Protein AF-A0A812RYF1-F1 (afdb_monomer)

Organism: Symbiodinium pilosum (NCBI:txid2952)

Foldseek 3Di:
DDDDPDPPLQPLFALLPDDFLDWFFDKDQAKDWPFQSDWADPPQSWKKKKWKKFAALPDFDPVAFFAKWFADPLQTKTWGATQWTKIFYRDDPPPPPPPPDDDDDDDDDDPDPDPDDLGMDTFDDGRHHLDIKMWMWTQGSQQWIWIDILLHTGDDTHRHDHDIRNVGTIIGTGHRVDRDPSIIMRGIGMHNHGHDSSSSNCSSVVFQDRLQPFRFLDRLVLLVVLVVLVVVCVVPPPDCVSVVVSLVSCVVSVQCVVFPDPVLSVVSSVLLVLLSVLCVVVVHRSVLSRLLSRLVSVLLVQQQPADPPDPDPPHGHDLVNSLVSSLVSLQLQAVVVVVVVVVCVVVVNDPPSPRSSNHRDYPVRSVSSSVVCCVSDSVCVVVSSCSGNNPPPPPPPPPVPPPDDPPDPPDPVPDDPPPPDDPDDDDDPDDDDDDDDDDDDDDDDDDDDDDDDDDDDDDDDDDDPPPPDDDDPVVVVVPPDPVDDVVVVVVVVVVVVVVVVVVVVVVVVVVVDDD

InterPro domains:
  IPR013320 Concanavalin A-like lectin/glucanase domain superfamily [SSF49899] (29-205)
  IPR032727 Flagellar C1a complex subunit C1a-32 [PF14769] (279-394)
  IPR032727 Flagellar C1a complex subunit C1a-32 [PTHR28457] (218-479)

Solvent-accessible surface area (backbone atoms only — not comparable to full-atom values): 30917 Å² total; per-residue (Å²): 133,85,81,76,74,86,71,88,63,55,87,73,50,39,35,76,70,60,79,57,70,41,75,44,66,63,76,45,78,54,64,42,82,60,39,76,69,66,69,53,49,89,86,54,57,21,24,22,40,38,32,35,38,22,28,42,66,70,82,75,55,98,83,36,39,39,51,38,23,36,33,55,84,70,57,20,36,39,38,30,45,34,63,28,45,35,40,40,40,34,56,75,80,72,81,80,71,78,75,77,83,76,93,78,90,82,92,75,94,72,89,68,81,74,78,73,69,90,32,59,47,67,38,72,55,77,45,41,78,56,53,80,44,26,39,36,42,34,27,37,66,88,25,37,35,36,36,30,47,62,34,39,79,45,37,79,69,39,79,40,84,77,66,61,39,82,95,31,50,26,36,32,30,37,60,84,92,61,79,50,94,69,56,43,36,26,50,32,35,35,30,84,41,63,70,47,64,68,29,44,28,20,57,44,71,64,39,48,53,55,66,71,86,49,57,48,57,50,51,39,65,55,47,47,49,39,51,51,35,50,51,51,36,74,72,40,81,96,50,77,61,30,56,52,52,33,53,49,52,47,47,76,42,51,60,45,72,90,44,98,39,72,72,46,27,49,59,50,47,51,56,49,52,52,49,51,52,50,34,51,78,69,69,48,49,38,60,52,42,24,53,49,50,36,53,52,49,54,42,60,56,41,45,67,34,66,34,89,84,57,92,56,95,79,43,46,36,44,72,65,57,43,50,52,50,50,52,50,54,57,43,42,33,11,42,68,34,25,58,51,48,50,63,32,44,81,65,70,74,45,65,90,92,63,68,51,37,63,41,69,36,51,78,67,54,54,49,52,55,49,54,49,44,41,63,74,42,58,75,40,39,70,58,52,44,56,58,66,57,42,84,75,74,83,78,76,73,81,71,81,77,78,73,73,78,81,74,78,76,78,62,66,93,73,57,76,77,78,73,81,73,75,86,77,76,86,82,82,87,76,87,74,82,95,74,83,93,75,89,79,83,84,84,86,87,79,88,85,87,91,75,89,88,90,84,88,88,86,94,81,93,81,85,86,79,80,76,77,77,72,80,50,72,67,58,54,61,71,66,55,73,83,88,68,47,66,64,58,56,49,52,51,53,46,51,54,50,48,56,50,50,56,49,52,49,57,49,52,55,59,71,68,53,83,132

Structure (mmCIF, N/CA/C/O backbone):
data_AF-A0A812RYF1-F1
#
_entry.id   AF-A0A812RYF1-F1
#
loop_
_atom_site.group_PDB
_atom_site.id
_atom_site.type_symbol
_atom_site.label_atom_id
_atom_site.label_alt_id
_atom_site.label_comp_id
_atom_site.label_asym_id
_atom_site.label_entity_id
_atom_site.label_seq_id
_atom_site.pdbx_PDB_ins_code
_atom_site.Cartn_x
_atom_site.Cartn_y
_atom_site.Cartn_z
_atom_site.occupancy
_atom_site.B_iso_or_equiv
_atom_site.auth_seq_id
_atom_site.auth_comp_id
_atom_site.auth_asym_id
_atom_site.auth_atom_id
_atom_site.pdbx_PDB_model_num
ATOM 1 N N . MET A 1 1 ? 7.066 21.214 18.859 1.00 35.03 1 MET A N 1
ATOM 2 C CA . MET A 1 1 ? 6.679 20.219 17.836 1.00 35.03 1 MET A CA 1
ATOM 3 C C . MET A 1 1 ? 5.380 20.701 17.222 1.00 35.03 1 MET A C 1
ATOM 5 O O . MET A 1 1 ? 4.464 20.982 17.984 1.00 35.03 1 MET A O 1
ATOM 9 N N . ASN A 1 2 ? 5.306 20.869 15.901 1.00 26.41 2 ASN A N 1
ATOM 10 C CA . ASN A 1 2 ? 4.059 21.281 15.255 1.00 26.41 2 ASN A CA 1
ATOM 11 C C . ASN A 1 2 ? 3.216 20.032 14.996 1.00 26.41 2 ASN A C 1
ATOM 13 O O . ASN A 1 2 ? 3.554 19.241 14.117 1.00 26.41 2 ASN A O 1
ATOM 17 N N . VAL A 1 3 ? 2.137 19.858 15.759 1.00 31.73 3 VAL A N 1
ATOM 18 C CA . VAL A 1 3 ? 1.108 18.866 15.433 1.00 31.73 3 VAL A CA 1
ATOM 19 C C . VAL A 1 3 ? 0.470 19.305 14.116 1.00 31.73 3 VAL A C 1
ATOM 21 O O . VAL A 1 3 ? -0.010 20.434 14.006 1.00 31.73 3 VAL A O 1
ATOM 24 N N . THR A 1 4 ? 0.536 18.453 13.093 1.00 35.50 4 THR A N 1
ATOM 25 C CA . THR A 1 4 ? -0.103 18.746 11.805 1.00 35.50 4 THR A CA 1
ATOM 26 C C . THR A 1 4 ? -1.621 18.699 11.964 1.00 35.50 4 THR A C 1
ATOM 28 O O . THR A 1 4 ? -2.142 17.902 12.742 1.00 35.50 4 THR A O 1
ATOM 31 N N . GLY A 1 5 ? -2.331 19.598 11.273 1.00 32.91 5 GLY A N 1
ATOM 32 C CA . GLY A 1 5 ? -3.795 19.646 11.319 1.00 32.91 5 GLY A CA 1
ATOM 33 C C . GLY A 1 5 ? -4.438 18.352 10.796 1.00 32.91 5 GLY A C 1
ATOM 34 O O . GLY A 1 5 ? -3.761 17.576 10.118 1.00 32.91 5 GLY A O 1
ATOM 35 N N . PRO A 1 6 ? -5.730 18.114 11.093 1.00 38.16 6 PRO A N 1
ATOM 36 C CA . PRO A 1 6 ? -6.417 16.876 10.731 1.00 38.16 6 PRO A CA 1
ATOM 37 C C . PRO A 1 6 ? -6.304 16.597 9.228 1.00 38.16 6 PRO A C 1
ATOM 39 O O . PRO A 1 6 ? -6.686 17.417 8.391 1.00 38.16 6 PRO A O 1
ATOM 42 N N . HIS A 1 7 ? -5.748 15.432 8.890 1.00 40.34 7 HIS A N 1
ATOM 43 C CA . HIS A 1 7 ? -5.446 15.047 7.513 1.00 40.34 7 HIS A CA 1
ATOM 44 C C . HIS A 1 7 ? -6.713 14.593 6.778 1.00 40.34 7 HIS A C 1
ATOM 46 O O . HIS A 1 7 ? -6.969 13.400 6.634 1.00 40.34 7 HIS A O 1
ATOM 52 N N . THR A 1 8 ? -7.454 15.538 6.197 1.00 40.97 8 THR A N 1
ATOM 53 C CA . THR A 1 8 ? -8.568 15.305 5.244 1.00 40.97 8 THR A CA 1
ATOM 54 C C . THR A 1 8 ? -8.129 14.682 3.900 1.00 40.97 8 THR A C 1
ATOM 56 O O . THR A 1 8 ? -8.814 14.782 2.885 1.00 40.97 8 THR A O 1
ATOM 59 N N . TYR A 1 9 ? -6.982 14.001 3.883 1.00 43.41 9 TYR A N 1
ATOM 60 C CA . TYR A 1 9 ? -6.447 13.230 2.760 1.00 43.41 9 TYR A CA 1
ATOM 61 C C . TYR A 1 9 ? -6.915 11.765 2.769 1.00 43.41 9 TYR A C 1
ATOM 63 O O . TYR A 1 9 ? -6.693 11.057 1.792 1.00 43.41 9 TYR A O 1
ATOM 71 N N . ALA A 1 10 ? -7.556 11.308 3.851 1.00 47.88 10 ALA A N 1
ATOM 72 C CA . ALA A 1 10 ? -7.857 9.896 4.076 1.00 47.88 10 ALA A CA 1
ATOM 73 C C . ALA A 1 10 ? -8.890 9.278 3.114 1.00 47.88 10 ALA A C 1
ATOM 75 O O . ALA A 1 10 ? -8.877 8.067 2.964 1.00 47.88 10 ALA A O 1
ATOM 76 N N . VAL A 1 11 ? -9.757 10.052 2.450 1.00 55.88 11 VAL A N 1
ATOM 77 C CA . VAL A 1 11 ? -10.883 9.491 1.664 1.00 55.88 11 VAL A CA 1
ATOM 78 C C . VAL A 1 11 ? -10.420 8.665 0.451 1.00 55.88 11 VAL A C 1
ATOM 80 O O . VAL A 1 11 ? -10.998 7.619 0.170 1.00 55.88 11 VAL A O 1
ATOM 83 N N . ASP A 1 12 ? -9.341 9.094 -0.214 1.00 69.31 12 ASP A N 1
ATOM 84 C CA . ASP A 1 12 ? -8.932 8.597 -1.542 1.00 69.31 12 ASP A CA 1
ATOM 85 C C . ASP A 1 12 ? -7.680 7.688 -1.508 1.00 69.31 12 ASP A C 1
ATOM 87 O O . ASP A 1 12 ? -7.126 7.339 -2.550 1.00 69.31 12 ASP A O 1
ATOM 91 N N . CYS A 1 13 ? -7.158 7.366 -0.319 1.00 83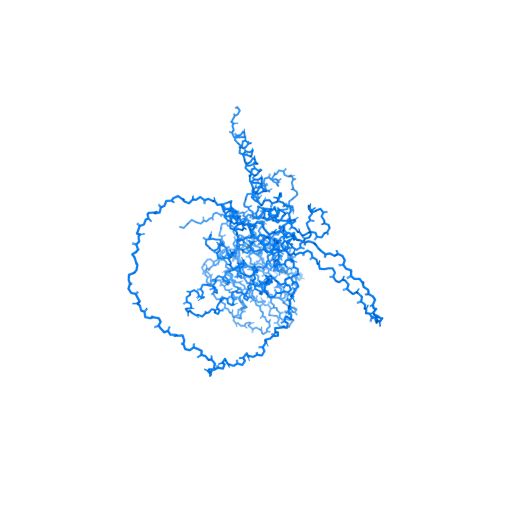.81 13 CYS A N 1
ATOM 92 C CA . CYS A 1 13 ? -5.856 6.707 -0.162 1.00 83.81 13 CYS A CA 1
ATOM 93 C C . CYS A 1 13 ? -5.991 5.166 -0.175 1.00 83.81 13 CYS A C 1
ATOM 95 O O . CYS A 1 13 ? -6.714 4.638 0.670 1.00 83.81 13 CYS A O 1
ATOM 97 N N . PRO A 1 14 ? -5.296 4.413 -1.051 1.00 89.94 14 PRO A N 1
ATOM 98 C CA . PRO A 1 14 ? -5.287 2.952 -1.036 1.00 89.94 14 PRO A CA 1
ATOM 99 C C . PRO A 1 14 ? -4.838 2.369 0.307 1.00 89.94 14 PRO A C 1
ATOM 101 O O . PRO A 1 14 ? -3.999 2.950 0.999 1.00 89.94 14 PRO A O 1
ATOM 104 N N . ALA A 1 15 ? -5.355 1.184 0.640 1.00 89.88 15 ALA A N 1
ATOM 105 C CA . ALA A 1 15 ? -5.101 0.486 1.902 1.00 89.88 15 ALA A CA 1
ATOM 106 C C . ALA A 1 15 ? -3.604 0.307 2.217 1.00 89.88 15 ALA A C 1
ATOM 108 O O . ALA A 1 15 ? -3.160 0.615 3.319 1.00 89.88 15 ALA A O 1
ATOM 109 N N . VAL A 1 16 ? -2.812 -0.093 1.216 1.00 88.94 16 VAL A N 1
ATOM 110 C CA . VAL A 1 16 ? -1.345 -0.234 1.299 1.00 88.94 16 VAL A CA 1
ATOM 111 C C . VAL A 1 16 ? -0.610 1.071 1.654 1.00 88.94 16 VAL A C 1
ATOM 113 O O . VAL A 1 16 ? 0.545 1.052 2.069 1.00 88.94 16 VAL A O 1
ATOM 116 N N . PHE A 1 17 ? -1.269 2.224 1.516 1.00 90.56 17 PHE A N 1
ATOM 117 C CA . PHE A 1 17 ? -0.737 3.553 1.831 1.00 90.56 17 PHE A CA 1
ATOM 118 C C . PHE A 1 17 ? -1.407 4.201 3.045 1.00 90.56 17 PHE A C 1
ATOM 120 O O . PHE A 1 17 ? -1.272 5.407 3.287 1.00 90.56 17 PHE A O 1
ATOM 127 N N . LEU A 1 18 ? -2.071 3.402 3.865 1.00 91.38 18 LEU A N 1
ATOM 128 C CA . LEU A 1 18 ? -2.342 3.762 5.243 1.00 91.38 18 LEU A CA 1
ATOM 129 C C . LEU A 1 18 ? -1.040 3.627 6.040 1.00 91.38 18 LEU A C 1
ATOM 131 O O . LEU A 1 18 ? -0.280 2.681 5.870 1.00 91.38 18 LEU A O 1
ATOM 135 N N . THR A 1 19 ? -0.755 4.604 6.894 1.00 90.69 19 THR A N 1
ATOM 136 C CA . THR A 1 19 ? 0.266 4.453 7.935 1.00 90.69 19 THR A CA 1
ATOM 137 C C . THR A 1 19 ? -0.489 4.545 9.253 1.00 90.69 19 THR A C 1
ATOM 139 O O . THR A 1 19 ? -0.936 5.644 9.590 1.00 90.69 19 THR A O 1
ATOM 142 N N . PRO A 1 20 ? -0.727 3.414 9.940 1.00 93.81 20 PRO A N 1
ATOM 143 C CA . PRO A 1 20 ? -1.450 3.418 11.200 1.00 93.81 20 PRO A CA 1
ATOM 144 C C . PRO A 1 20 ? -0.651 4.174 12.267 1.00 93.81 20 PRO A C 1
ATOM 146 O O . PRO A 1 20 ? 0.573 4.294 12.193 1.00 93.81 20 PRO A O 1
ATOM 149 N N . ASN A 1 21 ? -1.351 4.693 13.271 1.00 94.25 21 ASN A N 1
ATOM 150 C CA . ASN A 1 21 ? -0.735 5.386 14.402 1.00 94.25 21 ASN A CA 1
ATOM 151 C C . ASN A 1 21 ? 0.004 4.409 15.328 1.00 94.25 21 ASN A C 1
ATOM 153 O O . ASN A 1 21 ? 0.982 4.792 15.963 1.00 94.25 21 ASN A O 1
ATOM 157 N N . TRP A 1 22 ? -0.457 3.159 15.373 1.00 95.31 22 TRP A N 1
ATOM 158 C CA . TRP A 1 22 ? 0.188 2.038 16.047 1.00 95.31 22 TRP A CA 1
ATOM 159 C C . TRP A 1 22 ? -0.166 0.729 15.322 1.00 95.31 22 TRP A C 1
ATOM 161 O O . TRP A 1 22 ? -1.283 0.596 14.816 1.00 95.31 22 TRP A O 1
ATOM 171 N N . ALA A 1 23 ? 0.763 -0.229 15.265 1.00 95.12 23 ALA A N 1
ATOM 172 C CA . ALA A 1 23 ? 0.530 -1.546 14.671 1.00 95.12 23 ALA A CA 1
ATOM 173 C C . ALA A 1 23 ? 1.418 -2.648 15.272 1.00 95.12 23 ALA A C 1
ATOM 175 O O . ALA A 1 23 ? 2.523 -2.381 15.748 1.00 95.12 23 ALA A O 1
ATOM 176 N N . ALA A 1 24 ? 0.946 -3.892 15.177 1.00 95.25 24 ALA A N 1
ATOM 177 C CA . ALA A 1 24 ? 1.656 -5.119 15.521 1.00 95.25 24 ALA A CA 1
ATOM 178 C C . ALA A 1 24 ? 1.390 -6.194 14.448 1.00 95.25 24 ALA A C 1
ATOM 180 O O . ALA A 1 24 ? 0.284 -6.722 14.339 1.00 95.25 24 ALA A O 1
ATOM 181 N N . HIS A 1 25 ? 2.408 -6.505 13.638 1.00 93.12 25 HIS A N 1
ATOM 182 C CA . HIS A 1 25 ? 2.283 -7.425 12.497 1.00 93.12 25 HIS A CA 1
ATOM 183 C C . HIS A 1 25 ? 2.414 -8.907 12.879 1.00 93.12 25 HIS A C 1
ATOM 185 O O . HIS A 1 25 ? 1.733 -9.753 12.304 1.00 93.12 25 HIS A O 1
ATOM 191 N N . SER A 1 26 ? 3.267 -9.223 13.857 1.00 93.62 26 SER A N 1
ATOM 192 C CA . SER A 1 26 ? 3.512 -10.591 14.333 1.00 93.62 26 SER A CA 1
ATOM 193 C C . SER A 1 26 ? 2.257 -11.257 14.910 1.00 93.62 26 SER A C 1
ATOM 195 O O . SER A 1 26 ? 1.371 -10.582 15.432 1.00 93.62 26 SER A O 1
ATOM 197 N N . GLU A 1 27 ? 2.208 -12.593 14.872 1.00 93.81 27 GLU A N 1
ATOM 198 C CA . GLU A 1 27 ? 1.175 -13.364 15.576 1.00 93.81 27 GLU A CA 1
ATOM 199 C C . GLU A 1 27 ? 1.382 -13.265 17.099 1.00 93.81 27 GLU A C 1
ATOM 201 O O . GLU A 1 27 ? 2.487 -13.453 17.610 1.00 93.81 27 GLU A O 1
ATOM 206 N N . VAL A 1 28 ? 0.313 -12.915 17.812 1.00 93.00 28 VAL A N 1
ATOM 207 C CA . VAL A 1 28 ? 0.292 -12.613 19.246 1.00 93.00 28 VAL A CA 1
ATOM 208 C C . VAL A 1 28 ? -0.171 -13.846 20.015 1.00 93.00 28 VAL A C 1
ATOM 210 O O . VAL A 1 28 ? -1.340 -14.225 19.934 1.00 93.00 28 VAL A O 1
ATOM 213 N N . ALA A 1 29 ? 0.742 -14.459 20.771 1.00 88.81 29 ALA A N 1
ATOM 214 C CA . ALA A 1 29 ? 0.441 -15.606 21.631 1.00 88.81 29 ALA A CA 1
ATOM 215 C C . ALA A 1 29 ? -0.083 -15.193 23.021 1.00 88.81 29 ALA A C 1
ATOM 217 O O . ALA A 1 29 ? -1.048 -15.776 23.513 1.00 88.81 29 ALA A O 1
ATOM 218 N N . ASP A 1 30 ? 0.533 -14.172 23.623 1.00 91.25 30 ASP A N 1
ATOM 219 C CA . ASP A 1 30 ? 0.341 -13.767 25.021 1.00 91.25 30 ASP A CA 1
ATOM 220 C C . ASP A 1 30 ? -0.239 -12.344 25.149 1.00 91.25 30 ASP A C 1
ATOM 222 O O . ASP A 1 30 ? -0.385 -11.618 24.163 1.00 91.25 30 ASP A O 1
ATOM 226 N N . VAL A 1 31 ? -0.543 -11.913 26.381 1.00 93.62 31 VAL A N 1
ATOM 227 C CA . VAL A 1 31 ? -0.872 -10.506 26.673 1.00 93.62 31 VAL A CA 1
ATOM 228 C C . VAL A 1 31 ? 0.356 -9.632 26.409 1.00 93.62 31 VAL A C 1
ATOM 230 O O . VAL A 1 31 ? 1.396 -9.826 27.038 1.00 93.62 31 VAL A O 1
ATOM 233 N N . ILE A 1 32 ? 0.221 -8.616 25.558 1.00 95.12 32 ILE A N 1
ATOM 234 C CA . ILE A 1 32 ? 1.254 -7.592 25.363 1.00 95.12 32 ILE A CA 1
ATOM 235 C C . ILE A 1 32 ? 0.713 -6.248 25.853 1.00 95.12 32 ILE A C 1
ATOM 237 O O . ILE A 1 32 ? -0.242 -5.709 25.291 1.00 95.12 32 ILE A O 1
ATOM 241 N N . ASP A 1 33 ? 1.340 -5.689 26.888 1.00 95.50 33 ASP A N 1
ATOM 242 C CA . ASP A 1 33 ? 1.128 -4.293 27.272 1.00 95.50 33 ASP A CA 1
ATOM 243 C C . ASP A 1 33 ? 1.887 -3.379 26.298 1.00 95.50 33 ASP A C 1
ATOM 245 O O . ASP A 1 33 ? 3.112 -3.437 26.177 1.00 95.50 33 ASP A O 1
ATOM 249 N N . CYS A 1 34 ? 1.137 -2.567 25.559 1.00 94.94 34 CYS A N 1
ATOM 250 C CA . CYS A 1 34 ? 1.632 -1.584 24.599 1.00 94.94 34 CYS A CA 1
ATOM 251 C C . CYS A 1 34 ? 1.613 -0.150 25.162 1.00 94.94 34 CYS A C 1
ATOM 253 O O . CYS A 1 34 ? 1.905 0.795 24.425 1.00 94.94 34 CYS A O 1
ATOM 255 N N . GLY A 1 35 ? 1.273 0.033 26.443 1.00 94.00 35 GLY A N 1
ATOM 256 C CA . GLY A 1 35 ? 1.278 1.318 27.141 1.00 94.00 35 GLY A CA 1
ATOM 257 C C . GLY A 1 35 ? 0.381 2.375 26.491 1.00 94.00 35 GLY A C 1
ATOM 258 O O . GLY A 1 35 ? -0.746 2.104 26.069 1.00 94.00 35 GLY A O 1
ATOM 259 N N . ASP A 1 36 ? 0.888 3.604 26.397 1.00 91.06 36 ASP A N 1
ATOM 260 C CA . ASP A 1 36 ? 0.115 4.779 25.966 1.00 91.06 36 ASP A CA 1
ATOM 261 C C . ASP A 1 36 ? 0.385 5.221 24.523 1.00 91.06 36 ASP A C 1
ATOM 263 O O . ASP A 1 36 ? 0.216 6.386 24.168 1.00 91.06 36 ASP A O 1
ATOM 267 N N . VAL A 1 37 ? 0.781 4.281 23.660 1.00 91.25 37 VAL A N 1
ATOM 268 C CA . VAL A 1 37 ? 1.107 4.569 22.250 1.00 91.25 37 VAL A CA 1
ATOM 269 C C . VAL A 1 37 ? -0.142 4.887 21.402 1.00 91.25 37 VAL A C 1
ATOM 271 O O . VAL A 1 37 ? -0.025 5.509 20.347 1.00 91.25 37 VAL A O 1
ATOM 274 N N . PHE A 1 38 ? -1.348 4.534 21.868 1.00 92.88 38 PHE A N 1
ATOM 275 C CA . PHE A 1 38 ? -2.617 4.902 21.227 1.00 92.88 38 PHE A CA 1
ATOM 276 C C . PHE A 1 38 ? -3.737 5.165 22.250 1.00 92.88 38 PHE A C 1
ATOM 278 O O . PHE A 1 38 ? -3.892 4.414 23.213 1.00 92.88 38 PHE A O 1
ATOM 285 N N . ASP A 1 39 ? -4.548 6.198 22.000 1.00 88.94 39 ASP A N 1
ATOM 286 C CA . ASP A 1 39 ? -5.837 6.478 22.651 1.00 88.94 39 ASP A CA 1
ATOM 287 C C . ASP A 1 39 ? -6.747 7.276 21.690 1.00 88.94 39 ASP A C 1
ATOM 289 O O . ASP A 1 39 ? -6.295 7.808 20.670 1.00 88.94 39 ASP A O 1
ATOM 293 N N . VAL A 1 40 ? -8.037 7.373 22.012 1.00 87.75 40 VAL A N 1
ATOM 294 C CA . VAL A 1 40 ? -9.041 8.113 21.240 1.00 87.75 40 VAL A CA 1
ATOM 295 C C . VAL A 1 40 ? -8.770 9.616 21.322 1.00 87.75 40 VAL A C 1
ATOM 297 O O . VAL A 1 40 ? -8.917 10.235 22.375 1.00 87.75 40 VAL A O 1
ATOM 300 N N . ALA A 1 41 ? -8.427 10.239 20.192 1.00 85.81 41 ALA A N 1
ATOM 301 C CA . ALA A 1 41 ? -8.164 11.674 20.145 1.00 85.81 41 ALA A CA 1
ATOM 302 C C . ALA A 1 41 ? -9.411 12.480 20.588 1.00 85.81 41 ALA A C 1
ATOM 304 O O . ALA A 1 41 ? -10.454 12.399 19.931 1.00 85.81 41 ALA A O 1
ATOM 305 N N . PRO A 1 42 ? -9.333 13.313 21.648 1.00 79.19 42 PRO A N 1
ATOM 306 C CA . PRO A 1 42 ? -10.513 13.949 22.246 1.00 79.19 42 PRO A CA 1
ATOM 307 C C . PRO A 1 42 ? -11.193 14.989 21.340 1.00 79.19 42 PRO A C 1
ATOM 309 O O . PRO A 1 42 ? -12.315 15.403 21.627 1.00 79.19 42 PRO A O 1
ATOM 312 N N . ALA A 1 43 ? -10.521 15.409 20.261 1.00 75.75 43 ALA A N 1
ATOM 313 C CA . ALA A 1 43 ? -11.025 16.371 19.286 1.00 75.75 43 ALA A CA 1
ATOM 314 C C . ALA A 1 43 ? -11.865 15.733 18.163 1.00 75.75 43 ALA A C 1
ATOM 316 O O . ALA A 1 43 ? -12.900 16.292 17.819 1.00 75.75 43 ALA A O 1
ATOM 317 N N . SER A 1 44 ? -11.445 14.591 17.602 1.00 74.19 44 SER A N 1
ATOM 318 C CA . SER A 1 44 ? -12.187 13.903 16.531 1.00 74.19 44 SER A CA 1
ATOM 319 C C . SER A 1 44 ? -13.147 12.841 17.063 1.00 74.19 44 SER A C 1
ATOM 321 O O . SER A 1 44 ? -14.179 12.600 16.449 1.00 74.19 44 SER A O 1
ATOM 323 N N . ARG A 1 45 ? -12.793 12.156 18.164 1.00 85.75 45 ARG A N 1
ATOM 324 C CA . ARG A 1 45 ? -13.420 10.909 18.664 1.00 85.75 45 ARG A CA 1
ATOM 325 C C . ARG A 1 45 ? -13.430 9.730 17.682 1.00 85.75 45 ARG A C 1
ATOM 327 O O . ARG A 1 45 ? -13.759 8.619 18.083 1.00 85.75 45 ARG A O 1
ATOM 334 N N . ALA A 1 46 ? -13.043 9.964 16.433 1.00 93.12 46 ALA A N 1
ATOM 335 C CA . ALA A 1 46 ? -13.069 9.007 15.351 1.00 93.12 46 ALA A CA 1
ATOM 336 C C . ALA A 1 46 ? -11.726 8.305 15.167 1.00 93.12 46 ALA A C 1
ATOM 338 O O . ALA A 1 46 ? -10.664 8.933 15.194 1.00 93.12 46 ALA A O 1
ATOM 339 N N . PHE A 1 47 ? -11.800 6.998 14.959 1.00 96.06 47 PHE A N 1
ATOM 340 C CA . PHE A 1 47 ? -10.663 6.111 14.771 1.00 96.06 47 PHE A CA 1
ATOM 341 C C . PHE A 1 47 ? -11.128 4.797 14.143 1.00 96.06 47 PHE A C 1
ATOM 343 O O . PHE A 1 47 ? -12.322 4.494 14.116 1.00 96.06 47 PHE A O 1
ATOM 350 N N . SER A 1 48 ? -10.181 4.001 13.662 1.00 97.00 48 SER A N 1
ATOM 351 C CA . SER A 1 48 ? -10.445 2.662 13.144 1.00 97.00 48 SER A CA 1
ATOM 352 C C . SER A 1 48 ? -9.448 1.666 13.724 1.00 97.00 48 SER A C 1
ATOM 354 O O . SER A 1 48 ? -8.260 1.972 13.843 1.00 97.00 48 SER A O 1
ATOM 356 N N . LEU A 1 49 ? -9.930 0.475 14.063 1.00 97.62 49 LEU A N 1
ATOM 357 C CA . LEU A 1 49 ? -9.130 -0.667 14.501 1.00 97.62 49 LEU A CA 1
ATOM 358 C C . LEU A 1 49 ? -9.268 -1.778 13.461 1.00 97.62 49 LEU A C 1
ATOM 360 O O . LEU A 1 49 ? -10.375 -2.036 12.996 1.00 97.62 49 LEU A O 1
ATOM 364 N N . CYS A 1 50 ? -8.172 -2.440 13.108 1.00 97.94 50 CYS A N 1
ATOM 365 C CA . CYS A 1 50 ? -8.159 -3.602 12.213 1.00 97.94 50 CYS A CA 1
ATOM 366 C C . CYS A 1 50 ? -7.313 -4.718 12.835 1.00 97.94 50 CYS A C 1
ATOM 368 O O . CYS A 1 50 ? -6.389 -4.432 13.596 1.00 97.94 50 CYS A O 1
ATOM 370 N N . ALA A 1 51 ? -7.623 -5.973 12.524 1.00 97.88 51 ALA A N 1
ATOM 371 C CA . ALA A 1 51 ? -6.813 -7.137 12.877 1.00 97.88 51 ALA A CA 1
ATOM 372 C C . ALA A 1 51 ? -7.128 -8.315 11.951 1.00 97.88 51 ALA A C 1
ATOM 374 O O . ALA A 1 51 ? -8.222 -8.397 11.389 1.00 97.88 51 ALA A O 1
ATOM 375 N N . ARG A 1 52 ? -6.214 -9.283 11.863 1.00 97.69 52 ARG A N 1
ATOM 376 C CA . ARG A 1 52 ? -6.546 -10.642 11.423 1.00 97.69 52 ARG A CA 1
ATOM 377 C C . ARG A 1 52 ? -6.703 -11.552 12.634 1.00 97.69 52 ARG A C 1
ATOM 379 O O . ARG A 1 52 ? -5.870 -11.526 13.540 1.00 97.69 52 ARG A O 1
ATOM 386 N N . VAL A 1 53 ? -7.752 -12.366 12.629 1.00 96.56 53 VAL A N 1
ATOM 387 C CA . VAL A 1 53 ? -8.071 -13.336 13.683 1.00 96.56 53 VAL A CA 1
ATOM 388 C C . VAL A 1 53 ? -8.339 -14.711 13.081 1.00 96.56 53 VAL A C 1
ATOM 390 O O . VAL A 1 53 ? -8.889 -14.813 11.988 1.00 96.56 53 VAL A O 1
ATOM 393 N N . ARG A 1 54 ? -7.964 -15.761 13.808 1.00 96.06 54 ARG A N 1
ATOM 394 C CA . ARG A 1 54 ? -8.333 -17.154 13.537 1.00 96.06 54 ARG A CA 1
ATOM 395 C C . ARG A 1 54 ? -8.852 -17.767 14.825 1.00 96.06 54 ARG A C 1
ATOM 397 O O . ARG A 1 54 ? -8.155 -17.700 15.840 1.00 96.06 54 ARG A O 1
ATOM 404 N N . LEU A 1 55 ? -10.036 -18.373 14.787 1.00 94.75 55 LEU A N 1
ATOM 405 C CA . LEU A 1 55 ? -10.663 -19.018 15.943 1.00 94.75 55 LEU A CA 1
ATOM 406 C C . LEU A 1 55 ? -11.003 -20.482 15.623 1.00 94.75 55 LEU A C 1
ATOM 408 O O . LEU A 1 55 ? -11.473 -20.764 14.522 1.00 94.75 55 LEU A O 1
ATOM 412 N N . PRO A 1 56 ? -10.784 -21.426 16.557 1.00 94.00 56 PRO A N 1
ATOM 413 C CA . PRO A 1 56 ? -11.136 -22.824 16.345 1.00 94.00 56 PRO A CA 1
ATOM 414 C C . PRO A 1 56 ? -12.667 -23.022 16.338 1.00 94.00 56 PRO A C 1
ATOM 416 O O . PRO A 1 56 ? -13.372 -22.331 17.079 1.00 94.00 56 PRO A O 1
ATOM 419 N N . PRO A 1 57 ? -13.188 -23.999 15.569 1.00 91.88 57 PRO A N 1
ATOM 420 C CA . PRO A 1 57 ? -14.624 -24.283 15.498 1.00 91.88 57 PRO A CA 1
ATOM 421 C C . PRO A 1 57 ? -15.197 -24.934 16.767 1.00 91.88 57 PRO A C 1
ATOM 423 O O . PRO A 1 57 ? -16.407 -24.923 16.978 1.00 91.88 57 PRO A O 1
ATOM 426 N N . GLU A 1 58 ? -14.342 -25.482 17.634 1.00 86.62 58 GLU A N 1
ATOM 427 C CA . GLU A 1 58 ? -14.722 -26.038 18.933 1.00 86.62 58 GLU A CA 1
ATOM 428 C C . GLU A 1 58 ? -13.995 -25.280 20.056 1.00 86.62 58 GLU A C 1
ATOM 430 O O . GLU A 1 58 ? -12.778 -25.107 20.007 1.00 86.62 58 GLU A O 1
ATOM 435 N N . GLY A 1 59 ? -14.733 -24.854 21.091 1.00 70.75 59 GLY A N 1
ATOM 436 C CA . GLY A 1 59 ? -14.151 -24.313 22.329 1.00 70.75 59 GLY A CA 1
ATOM 437 C C . GLY A 1 59 ? -14.085 -22.786 22.473 1.00 70.75 59 GLY A C 1
ATOM 438 O O . GLY A 1 59 ? -13.326 -22.308 23.313 1.00 70.75 59 GLY A O 1
ATOM 439 N N . THR A 1 60 ? -14.865 -22.006 21.715 1.00 66.94 60 THR A N 1
ATOM 440 C CA . THR A 1 60 ? -14.966 -20.548 21.929 1.00 66.94 60 THR A CA 1
ATOM 441 C C . THR A 1 60 ? -15.487 -20.236 23.338 1.00 66.94 60 THR A C 1
ATOM 443 O O . THR A 1 60 ? -16.543 -20.721 23.743 1.00 66.94 60 THR A O 1
ATOM 446 N N . THR A 1 61 ? -14.758 -19.416 24.096 1.00 72.12 61 THR A N 1
ATOM 447 C CA . THR A 1 61 ? -15.156 -18.998 25.450 1.00 72.12 61 THR A CA 1
ATOM 448 C C . THR A 1 61 ? -16.290 -17.967 25.408 1.00 72.12 61 THR A C 1
ATOM 450 O O . THR A 1 61 ? -16.333 -17.116 24.520 1.00 72.12 61 THR A O 1
ATOM 453 N N . GLU A 1 62 ? -17.195 -17.992 26.395 1.00 74.75 62 GLU A N 1
ATOM 454 C CA . GLU A 1 62 ? -18.414 -17.152 26.415 1.00 74.75 62 GLU A CA 1
ATOM 455 C C . GLU A 1 62 ? -18.153 -15.630 26.464 1.00 74.75 62 GLU A C 1
ATOM 457 O O . GLU A 1 62 ? -19.060 -14.842 26.214 1.00 74.75 62 GLU A O 1
ATOM 462 N N . GLY A 1 63 ? -16.919 -15.196 26.752 1.00 73.75 63 GLY A N 1
ATOM 463 C CA . GLY A 1 63 ? -16.504 -13.787 26.696 1.00 73.75 63 GLY A CA 1
ATOM 464 C C . GLY A 1 63 ? -15.843 -13.346 25.381 1.00 73.75 63 GLY A C 1
ATOM 465 O O . GLY A 1 63 ? -15.582 -12.154 25.211 1.00 73.75 63 GLY A O 1
ATOM 466 N N . GLY A 1 64 ? -15.545 -14.282 24.471 1.00 85.69 64 GLY A N 1
ATOM 467 C CA . GLY A 1 64 ? -14.721 -14.044 23.284 1.00 85.69 64 GLY A CA 1
ATOM 468 C C . GLY A 1 64 ? -13.251 -13.720 23.594 1.00 85.69 64 GLY A C 1
ATOM 469 O O . GLY A 1 64 ? -12.841 -13.526 24.741 1.00 85.69 64 GLY A O 1
ATOM 470 N N . TYR A 1 65 ? -12.430 -13.644 22.547 1.00 91.00 65 TYR A N 1
ATOM 471 C CA . TYR A 1 65 ? -11.009 -13.318 22.652 1.00 91.00 65 TYR A CA 1
ATOM 472 C C . TYR A 1 65 ? -10.791 -11.815 22.474 1.00 91.00 65 TYR A C 1
ATOM 474 O O . TYR A 1 65 ? -11.236 -11.218 21.492 1.00 91.00 65 TYR A O 1
ATOM 482 N N . ARG A 1 66 ? -10.080 -11.183 23.417 1.00 94.94 66 ARG A N 1
ATOM 483 C CA . ARG A 1 66 ? -9.615 -9.798 23.259 1.00 94.94 66 ARG A CA 1
ATOM 484 C C . ARG A 1 66 ? -8.605 -9.734 22.112 1.00 94.94 66 ARG A C 1
ATOM 486 O O . ARG A 1 66 ? -7.612 -10.452 22.123 1.00 94.94 66 ARG A O 1
ATOM 493 N N . ILE A 1 67 ? -8.848 -8.820 21.180 1.00 96.12 67 ILE A N 1
ATOM 494 C CA . ILE A 1 67 ? -7.873 -8.397 20.172 1.00 96.12 67 ILE A CA 1
ATOM 495 C C . ILE A 1 67 ? -7.064 -7.239 20.761 1.00 96.12 67 ILE A C 1
ATOM 497 O O . ILE A 1 67 ? -5.842 -7.311 20.849 1.00 96.12 67 ILE A O 1
ATOM 501 N N . LEU A 1 68 ? -7.767 -6.192 21.208 1.00 96.81 68 LEU A N 1
ATOM 502 C CA . LEU A 1 68 ? -7.182 -4.950 21.709 1.00 96.81 68 LEU A CA 1
ATOM 503 C C . LEU A 1 68 ? -8.127 -4.301 22.736 1.00 96.81 68 LEU A C 1
ATOM 505 O O . LEU A 1 68 ? -9.339 -4.272 22.523 1.00 96.81 68 LEU A O 1
ATOM 509 N N . SER A 1 69 ? -7.615 -3.749 23.834 1.00 96.25 69 SER A N 1
ATOM 510 C CA . SER A 1 69 ? -8.404 -2.901 24.744 1.00 96.25 69 SER A CA 1
ATOM 511 C C . SER A 1 69 ? -7.574 -1.770 25.331 1.00 96.25 69 SER A C 1
ATOM 513 O O . SER A 1 69 ? -6.437 -2.001 25.730 1.00 96.25 69 SER A O 1
ATOM 515 N N . LYS A 1 70 ? -8.151 -0.575 25.461 1.00 95.69 70 LYS A N 1
ATOM 516 C CA . LYS A 1 70 ? -7.578 0.513 26.267 1.00 95.69 70 LYS A CA 1
ATOM 517 C C . LYS A 1 70 ? -8.286 0.489 27.621 1.00 95.69 70 LYS A C 1
ATOM 519 O O . LYS A 1 70 ? -9.467 0.828 27.687 1.00 95.69 70 LYS A O 1
ATOM 524 N N . GLY A 1 71 ? -7.592 0.011 28.654 1.00 91.69 71 GLY A N 1
ATOM 525 C CA . GLY A 1 71 ? -8.167 -0.262 29.979 1.00 91.69 71 GLY A CA 1
ATOM 526 C C . GLY A 1 71 ? -9.097 -1.480 30.053 1.00 91.69 71 GLY A C 1
ATOM 527 O O . GLY A 1 71 ? -9.314 -2.204 29.076 1.00 91.69 71 GLY A O 1
ATOM 528 N N . GLU A 1 72 ? -9.658 -1.707 31.241 1.00 89.25 72 GLU A N 1
ATOM 529 C CA . GLU A 1 72 ? -10.681 -2.729 31.493 1.00 89.25 72 GLU A CA 1
ATOM 530 C C . GLU A 1 72 ? -12.070 -2.100 31.641 1.00 89.25 72 GLU A C 1
ATOM 532 O O . GLU A 1 72 ? -12.208 -0.975 32.113 1.00 89.25 72 GLU A O 1
ATOM 537 N N . LEU A 1 73 ? -13.132 -2.820 31.268 1.00 88.06 73 LEU A N 1
ATOM 538 C CA . LEU A 1 73 ? -14.505 -2.371 31.522 1.00 88.06 73 LEU A CA 1
ATOM 539 C C . LEU A 1 73 ? -14.767 -2.392 33.045 1.00 88.06 73 LEU A C 1
ATOM 541 O O . LEU A 1 73 ? -14.455 -3.406 33.669 1.00 88.06 73 LEU A O 1
ATOM 545 N N . PRO A 1 74 ? -15.338 -1.332 33.658 1.00 87.88 74 PRO A N 1
ATOM 546 C CA . PRO A 1 74 ? -16.091 -0.230 33.047 1.00 87.88 74 PRO A CA 1
ATOM 547 C C . PRO A 1 74 ? -15.301 1.093 32.886 1.00 87.88 74 PRO A C 1
ATOM 549 O O . PRO A 1 74 ? -15.882 2.170 32.986 1.00 87.88 74 PRO A O 1
ATOM 552 N N . GLN A 1 75 ? -13.988 1.054 32.652 1.00 85.25 75 GLN A N 1
ATOM 553 C CA . GLN A 1 75 ? -13.123 2.232 32.463 1.00 85.25 75 GLN A CA 1
ATOM 554 C C . GLN A 1 75 ? -12.262 2.110 31.192 1.00 85.25 75 GLN A C 1
ATOM 556 O O . GLN A 1 75 ? -11.035 2.140 31.243 1.00 85.25 75 GLN A O 1
ATOM 561 N N . GLY A 1 76 ? -12.909 1.962 30.033 1.00 93.12 76 GLY A N 1
ATOM 562 C CA . GLY A 1 76 ? -12.200 1.779 28.770 1.00 93.12 76 GLY A CA 1
ATOM 563 C C . GLY A 1 76 ? -13.079 1.363 27.594 1.00 93.12 76 GLY A C 1
ATOM 564 O O . GLY A 1 76 ? -14.306 1.505 27.622 1.00 93.12 76 GLY A O 1
ATOM 565 N N . TRP A 1 77 ? -12.435 0.805 26.571 1.00 95.50 77 TRP A N 1
ATOM 566 C CA . TRP A 1 77 ? -13.074 0.134 25.435 1.00 95.50 77 TRP A CA 1
ATOM 567 C C . TRP A 1 77 ? -12.335 -1.163 25.082 1.00 95.50 77 TRP A C 1
ATOM 569 O O . TRP A 1 77 ? -11.139 -1.307 25.347 1.00 95.50 77 TRP A O 1
ATOM 579 N N . ARG A 1 78 ? -13.045 -2.119 24.477 1.00 96.19 78 ARG A N 1
ATOM 580 C CA . ARG A 1 78 ? -12.541 -3.453 24.119 1.00 96.19 78 ARG A CA 1
ATOM 581 C C . ARG A 1 78 ? -13.013 -3.858 22.724 1.00 96.19 78 ARG A C 1
ATOM 583 O O . ARG A 1 78 ? -14.209 -3.885 22.455 1.00 96.19 78 ARG A O 1
ATOM 590 N N . PHE A 1 79 ? -12.061 -4.228 21.875 1.00 97.00 79 PHE A N 1
ATOM 591 C CA . PHE A 1 79 ? -12.258 -4.894 20.592 1.00 97.00 79 PHE A CA 1
ATOM 592 C C . PHE A 1 79 ? -11.969 -6.392 20.765 1.00 97.00 79 PHE A C 1
ATOM 594 O O . PHE A 1 79 ? -10.905 -6.777 21.267 1.00 97.00 79 PHE A O 1
ATOM 601 N N . SER A 1 80 ? -12.925 -7.241 20.393 1.00 96.38 80 SER A N 1
ATOM 602 C CA . SER A 1 80 ? -12.877 -8.683 20.655 1.00 96.38 80 SER A CA 1
ATOM 603 C C . SER A 1 80 ? -13.567 -9.504 19.565 1.00 96.38 80 SER A C 1
ATOM 605 O O . SER A 1 80 ? -14.586 -9.087 19.018 1.00 96.38 80 SER A O 1
ATOM 607 N N . ALA A 1 81 ? -13.048 -10.699 19.293 1.00 95.62 81 ALA A N 1
ATOM 608 C CA . ALA A 1 81 ? -13.673 -11.693 18.425 1.00 95.62 81 ALA A CA 1
ATOM 609 C C . ALA A 1 81 ? -14.022 -12.941 19.247 1.00 95.62 81 ALA A C 1
ATOM 611 O O . ALA A 1 81 ? -13.143 -13.607 19.796 1.00 95.62 81 ALA A O 1
ATOM 612 N N . GLY A 1 82 ? -15.315 -13.227 19.369 1.00 93.88 82 GLY A N 1
ATOM 613 C CA . GLY A 1 82 ? -15.831 -14.517 19.824 1.00 93.88 82 GLY A CA 1
ATOM 614 C C . GLY A 1 82 ? -16.382 -15.281 18.618 1.00 93.88 82 GLY A C 1
ATOM 615 O O . GLY A 1 82 ? -15.824 -15.158 17.529 1.00 93.88 82 GLY A O 1
ATOM 616 N N . PRO A 1 83 ? -17.512 -15.995 18.754 1.00 94.50 83 PRO A N 1
ATOM 617 C CA . PRO A 1 83 ? -18.228 -16.547 17.604 1.00 94.50 83 PRO A CA 1
ATOM 618 C C . PRO A 1 83 ? -18.511 -15.511 16.502 1.00 94.50 83 PRO A C 1
ATOM 620 O O . PRO A 1 83 ? -18.505 -15.879 15.333 1.00 94.50 83 PRO A O 1
ATOM 623 N N . THR A 1 84 ? -18.691 -14.231 16.858 1.00 96.12 84 THR A N 1
ATOM 624 C CA . THR A 1 84 ? -18.721 -13.079 15.937 1.00 96.12 84 THR A CA 1
ATOM 625 C C . THR A 1 84 ? -17.800 -11.945 16.427 1.00 96.12 84 THR A C 1
ATOM 627 O O . THR A 1 84 ? -17.262 -11.992 17.543 1.00 96.12 84 THR A O 1
ATOM 630 N N . VAL A 1 85 ? -17.585 -10.918 15.595 1.00 96.88 85 VAL A N 1
ATOM 631 C CA . VAL A 1 85 ? -16.827 -9.705 15.966 1.00 96.88 85 VAL A CA 1
ATOM 632 C C . VAL A 1 85 ? -17.619 -8.830 16.949 1.00 96.88 85 VAL A C 1
ATOM 634 O O . VAL A 1 85 ? -18.845 -8.773 16.905 1.00 96.88 85 VAL A O 1
ATOM 637 N N . SER A 1 86 ? -16.939 -8.126 17.855 1.00 96.56 86 SER A N 1
ATOM 638 C CA . SER A 1 86 ? -17.582 -7.281 18.867 1.00 96.56 86 SER A CA 1
ATOM 639 C C . SER A 1 86 ? -16.729 -6.078 19.276 1.00 96.56 86 SER A C 1
ATOM 641 O O . SER A 1 86 ? -15.497 -6.146 19.322 1.00 96.56 86 SER A O 1
ATOM 643 N N . PHE A 1 87 ? -17.398 -4.981 19.628 1.00 96.50 87 PHE A N 1
ATOM 644 C CA . PHE A 1 87 ? -16.778 -3.801 20.224 1.00 96.50 87 PHE A CA 1
ATOM 645 C C . PHE A 1 87 ? -17.610 -3.314 21.412 1.00 96.50 87 PHE A C 1
ATOM 647 O O . PHE A 1 87 ? -18.794 -3.013 21.264 1.00 96.50 87 PHE A O 1
ATOM 654 N N . ALA A 1 88 ? -16.999 -3.249 22.592 1.00 95.38 88 ALA A N 1
ATOM 655 C CA . ALA A 1 88 ? -17.645 -2.874 23.846 1.00 95.38 88 ALA A CA 1
ATOM 656 C C . ALA A 1 88 ? -17.003 -1.620 24.451 1.00 95.38 88 ALA A C 1
ATOM 658 O O . ALA A 1 88 ? -15.784 -1.441 24.409 1.00 95.38 88 ALA A O 1
ATOM 659 N N . VAL A 1 89 ? -17.826 -0.771 25.057 1.00 94.69 89 VAL A N 1
ATOM 660 C CA . VAL A 1 89 ? -17.442 0.502 25.673 1.00 94.69 89 VAL A CA 1
ATOM 661 C C . VAL A 1 89 ? -17.924 0.524 27.120 1.00 94.69 89 VAL A C 1
ATOM 663 O O . VAL A 1 89 ? -18.975 -0.024 27.450 1.00 94.69 89 VAL A O 1
ATOM 666 N N . ALA A 1 90 ? -17.171 1.196 27.988 1.00 89.12 90 ALA A N 1
ATOM 667 C CA . ALA A 1 90 ? -17.632 1.583 29.311 1.00 89.12 90 ALA A CA 1
ATOM 668 C C . ALA A 1 90 ? -18.985 2.315 29.253 1.00 89.12 90 ALA A C 1
ATOM 670 O O . ALA A 1 90 ? -19.059 3.482 28.847 1.00 89.12 90 ALA A O 1
ATOM 671 N N . LEU A 1 91 ? -20.042 1.652 29.729 1.00 84.00 91 LEU A N 1
ATOM 672 C CA . LEU A 1 91 ? -21.272 2.338 30.109 1.00 84.00 91 LEU A CA 1
ATOM 673 C C . LEU A 1 91 ? -20.927 3.450 31.116 1.00 84.00 91 LEU A C 1
ATOM 675 O O . LEU A 1 91 ? -20.063 3.249 31.978 1.00 84.00 91 LEU A O 1
ATOM 679 N N . PRO A 1 92 ? -21.563 4.635 31.040 1.00 77.00 92 PRO A N 1
ATOM 680 C CA . PRO A 1 92 ? -21.536 5.538 32.182 1.00 77.00 92 PRO A CA 1
ATOM 681 C C . PRO A 1 92 ? -22.089 4.780 33.402 1.00 77.00 92 PRO A C 1
ATOM 683 O O . PRO A 1 92 ? -23.017 3.989 33.228 1.00 77.00 92 PRO A O 1
ATOM 686 N N . PRO A 1 93 ? -21.564 5.001 34.622 1.00 75.69 93 PRO A N 1
ATOM 687 C CA . PRO A 1 93 ? -22.263 4.526 35.806 1.00 75.69 93 PRO A CA 1
ATOM 688 C C . PRO A 1 93 ? -23.661 5.140 35.763 1.00 75.69 93 PRO A C 1
ATOM 690 O O . PRO A 1 93 ? -23.783 6.366 35.661 1.00 75.69 93 PRO A O 1
ATOM 693 N N . GLU A 1 94 ? -24.697 4.301 35.764 1.00 77.50 94 GLU A N 1
ATOM 694 C CA . GLU A 1 94 ? -26.060 4.814 35.812 1.00 77.50 94 GLU A CA 1
ATOM 695 C C . GLU A 1 94 ? -26.192 5.692 37.061 1.00 77.50 94 GLU A C 1
ATOM 697 O O . GLU A 1 94 ? -25.601 5.369 38.103 1.00 77.50 94 GLU A O 1
ATOM 702 N N . PRO A 1 95 ? -26.886 6.842 36.971 1.00 75.69 95 PRO A N 1
ATOM 703 C CA . PRO A 1 95 ? -27.166 7.619 38.160 1.00 75.69 95 PRO A CA 1
ATOM 704 C C . PRO A 1 95 ? -27.926 6.694 39.103 1.00 75.69 95 PRO A C 1
ATOM 706 O O . PRO A 1 95 ? -29.010 6.227 38.767 1.00 75.69 95 PRO A O 1
ATOM 709 N N . VAL A 1 96 ? -27.332 6.399 40.261 1.00 77.25 96 VAL A N 1
ATOM 710 C CA . VAL A 1 96 ? -27.998 5.621 41.305 1.00 77.25 96 VAL A CA 1
ATOM 711 C C . VAL A 1 96 ? -29.084 6.521 41.881 1.00 77.25 96 VAL A C 1
ATOM 713 O O . VAL A 1 96 ? -28.875 7.216 42.878 1.00 77.25 96 VAL A O 1
ATOM 716 N N . GLU A 1 97 ? -30.220 6.572 41.185 1.00 71.19 97 GLU A N 1
ATOM 717 C CA . GLU A 1 97 ? -31.446 7.145 41.707 1.00 71.19 97 GLU A CA 1
ATOM 718 C C . GLU A 1 97 ? -31.741 6.385 42.994 1.00 71.19 97 GLU A C 1
ATOM 720 O O . GLU A 1 97 ? -31.865 5.160 43.009 1.00 71.19 97 GLU A O 1
ATOM 725 N N . ALA A 1 98 ? -31.706 7.109 44.111 1.00 68.12 98 ALA A N 1
ATOM 726 C CA . ALA A 1 98 ? -31.858 6.507 45.418 1.00 68.12 98 ALA A CA 1
ATOM 727 C C . ALA A 1 98 ? -33.314 6.062 45.562 1.00 68.12 98 ALA A C 1
ATOM 729 O O . ALA A 1 98 ? -34.169 6.878 45.905 1.00 68.12 98 ALA A O 1
ATOM 730 N N . GLU A 1 99 ? -33.589 4.790 45.260 1.00 62.91 99 GLU A N 1
ATOM 731 C CA . GLU A 1 99 ? -34.919 4.203 45.392 1.00 62.91 99 GLU A CA 1
ATOM 732 C C . GLU A 1 99 ? -35.402 4.330 46.843 1.00 62.91 99 GLU A C 1
ATOM 734 O O . GLU A 1 99 ? -35.041 3.548 47.728 1.00 62.91 99 GLU A O 1
ATOM 739 N N . GLU A 1 100 ? -36.241 5.336 47.097 1.00 60.84 100 GLU A N 1
ATOM 740 C CA . GLU A 1 100 ? -37.042 5.408 48.312 1.00 60.84 100 GLU A CA 1
ATOM 741 C C . GLU A 1 100 ? -38.028 4.237 48.282 1.00 60.84 100 GLU A C 1
ATOM 743 O O . GLU A 1 100 ? -39.056 4.280 47.603 1.00 60.84 100 GLU A O 1
ATOM 748 N N . ALA A 1 101 ? -37.651 3.164 48.983 1.00 60.97 101 ALA A N 1
ATOM 749 C CA . ALA A 1 101 ? -38.296 1.860 48.926 1.00 60.97 101 ALA A CA 1
ATOM 750 C C . ALA A 1 101 ? -39.823 1.953 49.033 1.00 60.97 101 ALA A C 1
ATOM 752 O O . ALA A 1 101 ? -40.372 2.433 50.031 1.00 60.97 101 ALA A O 1
ATOM 753 N N . LYS A 1 102 ? -40.507 1.443 48.006 1.00 63.72 102 LYS A N 1
ATOM 754 C CA . LYS A 1 102 ? -41.964 1.431 47.933 1.00 63.72 102 LYS A CA 1
ATOM 755 C C . LYS A 1 102 ? -42.473 0.036 47.599 1.00 63.72 102 LYS A C 1
ATOM 757 O O . LYS A 1 102 ? -42.671 -0.314 46.442 1.00 63.72 102 LYS A O 1
ATOM 762 N N . GLU A 1 103 ? -42.673 -0.746 48.653 1.00 67.00 103 GLU A N 1
ATOM 763 C CA . GLU A 1 103 ? -43.318 -2.055 48.591 1.00 67.00 103 GLU A CA 1
ATOM 764 C C . GLU A 1 103 ? -44.763 -1.910 48.079 1.00 67.00 103 GLU A C 1
ATOM 766 O O . GLU A 1 103 ? -45.596 -1.292 48.742 1.00 67.00 103 GLU A O 1
ATOM 771 N N . ASP A 1 104 ? -45.074 -2.506 46.928 1.00 58.75 104 ASP A N 1
ATOM 772 C CA . ASP A 1 104 ? -46.424 -2.979 46.603 1.00 58.75 104 ASP A CA 1
ATOM 773 C C . ASP A 1 104 ? -46.332 -4.173 45.634 1.00 58.75 104 ASP A C 1
ATOM 775 O O . ASP A 1 104 ? -45.330 -4.333 44.933 1.00 58.75 104 ASP A O 1
ATOM 779 N N . ALA A 1 105 ? -47.336 -5.049 45.633 1.00 64.88 105 ALA A N 1
ATOM 780 C CA . ALA A 1 105 ? -47.253 -6.373 45.014 1.00 64.88 105 ALA A CA 1
ATOM 781 C C . ALA A 1 105 ? -48.118 -6.511 43.750 1.00 64.88 105 ALA A C 1
ATOM 783 O O . ALA A 1 105 ? -49.307 -6.192 43.754 1.00 64.88 105 ALA A O 1
ATOM 784 N N . GLY A 1 106 ? -47.541 -7.079 42.686 1.00 57.72 106 GLY A N 1
ATOM 785 C CA . GLY A 1 106 ? -48.256 -7.413 41.452 1.00 57.72 106 GLY A CA 1
ATOM 786 C C . GLY A 1 106 ? -47.409 -8.267 40.510 1.00 57.72 106 GLY A C 1
ATOM 787 O O . GLY A 1 106 ? -46.480 -7.766 39.886 1.00 57.72 106 GLY A O 1
ATOM 788 N N . GLU A 1 107 ? -47.727 -9.558 40.414 1.00 66.94 107 GLU A N 1
ATOM 789 C CA . GLU A 1 107 ? -47.055 -10.511 39.524 1.00 66.94 107 GLU A CA 1
ATOM 790 C C . GLU A 1 107 ? -47.717 -10.513 38.132 1.00 66.94 107 GLU A C 1
ATOM 792 O O . GLU A 1 107 ? -48.861 -10.942 38.002 1.00 66.94 107 GLU A O 1
ATOM 797 N N . GLU A 1 108 ? -46.992 -10.119 37.078 1.00 52.47 108 GLU A N 1
ATOM 798 C CA . GLU A 1 108 ? -47.282 -10.554 35.701 1.00 52.47 108 GLU A CA 1
ATOM 799 C C . GLU A 1 108 ? -45.979 -10.937 34.977 1.00 52.47 108 GLU A C 1
ATOM 801 O O . GLU A 1 108 ? -45.093 -10.109 34.761 1.00 52.47 108 GLU A O 1
ATOM 806 N N . GLU A 1 109 ? -45.859 -12.209 34.580 1.00 55.88 109 GLU A N 1
ATOM 807 C CA . GLU A 1 109 ? -44.717 -12.731 33.818 1.00 55.88 109 GLU A CA 1
ATOM 808 C C . GLU A 1 109 ? -44.784 -12.305 32.341 1.00 55.88 109 GLU A C 1
ATOM 810 O O . GLU A 1 109 ? -45.172 -13.081 31.462 1.00 55.88 109 GLU A O 1
ATOM 815 N N . PHE A 1 110 ? -44.372 -11.074 32.029 1.00 46.91 110 PHE A N 1
ATOM 816 C CA . PHE A 1 110 ? -44.125 -10.691 30.639 1.00 46.91 110 PHE A CA 1
ATOM 817 C C . PHE A 1 110 ? -42.677 -11.005 30.249 1.00 46.91 110 PHE A C 1
ATOM 819 O O . PHE A 1 110 ? -41.744 -10.337 30.689 1.00 46.91 110 PHE A O 1
ATOM 826 N N . SER A 1 111 ? -42.481 -12.016 29.397 1.00 52.31 111 SER A N 1
ATOM 827 C CA . SER A 1 111 ? -41.153 -12.406 28.900 1.00 52.31 111 SER A CA 1
ATOM 828 C C . SER A 1 111 ? -40.642 -11.416 27.843 1.00 52.31 111 SER A C 1
ATOM 830 O O . SER A 1 111 ? -40.664 -11.675 26.637 1.00 52.31 111 SER A O 1
ATOM 832 N N . THR A 1 112 ? -40.206 -10.240 28.293 1.00 42.94 112 THR A N 1
ATOM 833 C CA . THR A 1 112 ? -39.393 -9.326 27.490 1.00 42.94 112 THR A CA 1
ATOM 834 C C . THR A 1 112 ? -38.025 -9.952 27.250 1.00 42.94 112 THR A C 1
ATOM 836 O O . THR A 1 112 ? -37.226 -10.132 28.167 1.00 42.94 112 THR A O 1
ATOM 839 N N . GLN A 1 113 ? -37.726 -10.227 25.982 1.00 47.53 113 GLN A N 1
ATOM 840 C CA . GLN A 1 113 ? -36.360 -10.456 25.526 1.00 47.53 113 GLN A CA 1
ATOM 841 C C . GLN A 1 113 ? -35.515 -9.247 25.956 1.00 47.53 113 GLN A C 1
ATOM 843 O O . GLN A 1 113 ? -35.804 -8.122 25.542 1.00 47.53 113 GLN A O 1
ATOM 848 N N . ALA A 1 114 ? -34.548 -9.467 26.853 1.00 48.94 114 ALA A N 1
ATOM 849 C CA . ALA A 1 114 ? -33.866 -8.379 27.549 1.00 48.94 114 ALA A CA 1
ATOM 850 C C . ALA A 1 114 ? -33.226 -7.396 26.548 1.00 48.94 114 ALA A C 1
ATOM 852 O O . ALA A 1 114 ? -32.581 -7.847 25.593 1.00 48.94 114 ALA A O 1
ATOM 853 N N . PRO A 1 115 ? -33.393 -6.070 26.731 1.00 56.03 115 PRO A N 1
ATOM 854 C CA . PRO A 1 115 ? -32.759 -5.094 25.856 1.00 56.03 115 PRO A CA 1
ATOM 855 C C . PRO A 1 115 ? -31.240 -5.279 25.907 1.00 56.03 115 PRO A C 1
ATOM 857 O O . PRO A 1 115 ? -30.663 -5.440 26.984 1.00 56.03 115 PRO A O 1
ATOM 860 N N . LEU A 1 116 ? -30.601 -5.275 24.734 1.00 56.31 116 LEU A N 1
ATOM 861 C CA . LEU A 1 116 ? -29.150 -5.420 24.621 1.00 56.31 116 LEU A CA 1
ATOM 862 C C . LEU A 1 116 ? -28.442 -4.373 25.500 1.00 56.31 116 LEU A C 1
ATOM 864 O O . LEU A 1 116 ? -28.862 -3.210 25.493 1.00 56.31 116 LEU A O 1
ATOM 868 N N . PRO A 1 117 ? -27.372 -4.745 26.231 1.00 59.09 117 PRO A N 1
ATOM 869 C CA . PRO A 1 117 ? -26.640 -3.802 27.067 1.00 59.09 117 PRO A CA 1
ATOM 870 C C . PRO A 1 117 ? -26.125 -2.648 26.201 1.00 59.09 117 PRO A C 1
ATOM 872 O O . PRO A 1 117 ? -25.401 -2.853 25.226 1.00 59.09 117 PRO A O 1
ATOM 875 N N . SER A 1 118 ? -26.504 -1.423 26.564 1.00 70.50 118 SER A N 1
ATOM 876 C CA . SER A 1 118 ? -26.449 -0.205 25.735 1.00 70.50 118 SER A CA 1
ATOM 877 C C . SER A 1 118 ? -25.037 0.361 25.475 1.00 70.50 118 SER A C 1
ATOM 879 O O . SER A 1 118 ? -24.873 1.538 25.158 1.00 70.50 118 SER A O 1
ATOM 881 N N . GLY A 1 119 ? -24.008 -0.480 25.609 1.00 88.12 119 GLY A N 1
ATOM 882 C CA . GLY A 1 119 ? -22.589 -0.154 25.465 1.00 88.12 119 GLY A CA 1
ATOM 883 C C . GLY A 1 119 ? -21.819 -1.076 24.512 1.00 88.12 119 GLY A C 1
ATOM 884 O O . GLY A 1 119 ? -20.591 -1.016 24.502 1.00 88.12 119 GLY A O 1
ATOM 885 N N . GLN A 1 120 ? -22.489 -1.938 23.737 1.00 93.88 120 GLN A N 1
ATOM 886 C CA . GLN A 1 120 ? -21.829 -2.919 22.866 1.00 93.88 120 GLN A CA 1
ATOM 887 C C . GLN A 1 120 ? -22.406 -2.948 21.442 1.00 93.88 120 GLN A C 1
ATOM 889 O O . GLN A 1 120 ? -23.619 -2.972 21.246 1.00 93.88 120 GLN A O 1
ATOM 894 N N . ALA A 1 121 ? -21.516 -3.008 20.451 1.00 94.25 121 ALA A N 1
ATOM 895 C CA . ALA A 1 121 ? -21.813 -3.399 19.078 1.00 94.25 121 ALA A CA 1
ATOM 896 C C . ALA A 1 121 ? -21.367 -4.856 18.872 1.00 94.25 121 ALA A C 1
ATOM 898 O O . ALA A 1 121 ? -20.280 -5.246 19.315 1.00 94.25 121 ALA A O 1
ATOM 899 N N . VAL A 1 122 ? -22.196 -5.657 18.203 1.00 96.19 122 VAL A N 1
ATOM 900 C CA . VAL A 1 122 ? -21.950 -7.084 17.945 1.00 96.19 122 VAL A CA 1
ATOM 901 C C . VAL A 1 122 ? -22.242 -7.386 16.477 1.00 96.19 122 VAL A C 1
ATOM 903 O O . VAL A 1 122 ? -23.248 -6.928 15.934 1.00 96.19 122 VAL A O 1
ATOM 906 N N . GLY A 1 123 ? -21.333 -8.123 15.847 1.00 96.19 123 GLY A N 1
ATOM 907 C CA . GLY A 1 123 ? -21.408 -8.573 14.465 1.00 96.19 123 GLY A CA 1
ATOM 908 C C . GLY A 1 123 ? -22.280 -9.815 14.282 1.00 96.19 123 GLY A C 1
ATOM 909 O O . GLY A 1 123 ? -22.654 -10.478 15.254 1.00 96.19 123 GLY A O 1
ATOM 910 N N . SER A 1 124 ? -22.590 -10.137 13.029 1.00 96.56 124 SER A N 1
ATOM 911 C CA . SER A 1 124 ? -23.463 -11.253 12.639 1.00 96.56 124 SER A CA 1
ATOM 912 C C . SER A 1 124 ? -22.711 -12.418 11.989 1.00 96.56 124 SER A C 1
ATOM 914 O O . SER A 1 124 ? -23.166 -13.561 12.054 1.00 96.56 124 SER A O 1
ATOM 916 N N . THR A 1 125 ? -21.554 -12.141 11.389 1.00 97.38 125 THR A N 1
ATOM 917 C CA . THR A 1 125 ? -20.744 -13.106 10.646 1.00 97.38 125 THR A CA 1
ATOM 918 C C . THR A 1 125 ? -19.972 -14.000 11.609 1.00 97.38 125 THR A C 1
ATOM 920 O O . THR A 1 125 ? -19.292 -13.519 12.519 1.00 97.38 125 THR A O 1
ATOM 923 N N . ALA A 1 126 ? -20.083 -15.313 11.403 1.00 96.69 126 ALA A N 1
ATOM 924 C CA . ALA A 1 126 ? -19.372 -16.309 12.190 1.00 96.69 126 ALA A CA 1
ATOM 925 C C . ALA A 1 126 ? -17.868 -16.301 11.862 1.00 96.69 126 ALA A C 1
ATOM 927 O O . ALA A 1 126 ? -17.504 -16.280 10.691 1.00 96.69 126 ALA A O 1
ATOM 928 N N . LEU A 1 127 ? -17.020 -16.348 12.894 1.00 96.56 127 LEU A N 1
ATOM 929 C CA . LEU A 1 127 ? -15.548 -16.303 12.794 1.00 96.56 127 LEU A CA 1
ATOM 930 C C . LEU A 1 127 ? -14.850 -17.599 13.247 1.00 96.56 127 LEU A C 1
ATOM 932 O O . LEU A 1 127 ? -13.626 -17.647 13.357 1.00 96.56 127 LEU A O 1
ATOM 936 N N . ALA A 1 128 ? -15.631 -18.615 13.619 1.00 95.19 128 ALA A N 1
ATOM 937 C CA . ALA A 1 128 ? -15.168 -19.848 14.252 1.00 95.19 128 ALA A CA 1
ATOM 938 C C . ALA A 1 128 ? -15.282 -21.044 13.290 1.00 95.19 128 ALA A C 1
ATOM 940 O O . ALA A 1 128 ? -16.009 -22.001 13.555 1.00 95.19 128 ALA A O 1
ATOM 941 N N . ASP A 1 129 ? -14.590 -20.971 12.155 1.00 95.50 129 ASP A N 1
ATOM 942 C CA . ASP A 1 129 ? -14.453 -22.068 11.184 1.00 95.50 129 ASP A CA 1
ATOM 943 C C . ASP A 1 129 ? -13.027 -22.663 11.132 1.00 95.50 129 ASP A C 1
ATOM 945 O O . ASP A 1 129 ? -12.848 -23.792 10.672 1.00 95.50 129 ASP A O 1
ATOM 949 N N . GLY A 1 130 ? -12.033 -21.956 11.682 1.00 95.25 130 GLY A N 1
ATOM 950 C CA . GLY A 1 130 ? -10.614 -22.321 11.673 1.00 95.25 130 GLY A CA 1
ATOM 951 C C . GLY A 1 130 ? -9.744 -21.514 10.700 1.00 95.25 130 GLY A C 1
ATOM 952 O O . GLY A 1 130 ? -8.524 -21.698 10.716 1.00 95.25 130 GLY A O 1
ATOM 953 N N . GLU A 1 131 ? -10.321 -20.615 9.900 1.00 97.06 131 GLU A N 1
ATOM 954 C CA . GLU A 1 131 ? -9.617 -19.787 8.911 1.00 97.06 131 GLU A CA 1
ATOM 955 C C . GLU A 1 131 ? -9.236 -18.388 9.440 1.00 97.06 131 GLU A C 1
ATOM 957 O O . GLU A 1 131 ? -9.559 -17.993 10.562 1.00 97.06 131 GLU A O 1
ATOM 962 N N . TRP A 1 132 ? -8.463 -17.637 8.645 1.00 97.44 132 TRP A N 1
ATOM 963 C CA . TRP A 1 132 ? -7.990 -16.287 8.989 1.00 97.44 132 TRP A CA 1
ATOM 964 C C . TRP A 1 132 ? -8.896 -15.181 8.427 1.00 97.44 132 TRP A C 1
ATOM 966 O O . TRP A 1 132 ? -8.669 -14.697 7.314 1.00 97.44 132 TRP A O 1
ATOM 976 N N . HIS A 1 133 ? -9.831 -14.693 9.239 1.00 97.75 133 HIS A N 1
ATOM 977 C CA . HIS A 1 133 ? -10.659 -13.528 8.917 1.00 97.75 133 HIS A CA 1
ATOM 978 C C . HIS A 1 133 ? -9.936 -12.204 9.194 1.00 97.75 133 HIS A C 1
ATOM 980 O O . HIS A 1 133 ? -9.175 -12.078 10.157 1.00 97.75 133 HIS A O 1
ATOM 986 N N . HIS A 1 134 ? -10.222 -11.174 8.400 1.00 98.19 134 HIS A N 1
ATOM 987 C CA . HIS A 1 134 ? -9.897 -9.783 8.713 1.00 98.19 134 HIS A CA 1
ATOM 988 C C . HIS A 1 134 ? -11.101 -9.089 9.361 1.00 98.19 134 HIS A C 1
ATOM 990 O O . HIS A 1 134 ? -12.130 -8.878 8.721 1.00 98.19 134 HIS A O 1
ATOM 996 N N . VAL A 1 135 ? -10.949 -8.647 10.606 1.00 98.19 135 VAL A N 1
ATOM 997 C CA . VAL A 1 135 ? -11.983 -7.948 11.378 1.00 98.19 135 VAL A CA 1
ATOM 998 C C . VAL A 1 135 ? -11.619 -6.479 11.571 1.00 98.19 135 VAL A C 1
ATOM 1000 O O . VAL A 1 135 ? -10.461 -6.148 11.834 1.00 98.19 135 VAL A O 1
ATOM 1003 N N . ALA A 1 136 ? -12.604 -5.584 11.469 1.00 98.25 136 ALA A N 1
ATOM 1004 C CA . ALA A 1 136 ? -12.395 -4.156 11.702 1.00 98.25 136 ALA A CA 1
ATOM 1005 C C . ALA A 1 136 ? -13.547 -3.485 12.460 1.00 98.25 136 ALA A C 1
ATOM 1007 O O . ALA A 1 136 ? -14.713 -3.863 12.332 1.00 98.25 136 ALA A O 1
ATOM 1008 N N . VAL A 1 137 ? -13.199 -2.437 13.205 1.00 98.00 137 VAL A N 1
ATOM 1009 C CA . VAL A 1 137 ? -14.118 -1.506 13.868 1.00 98.00 137 VAL A CA 1
ATOM 1010 C C . VAL A 1 137 ? -13.830 -0.114 13.333 1.00 98.00 137 VAL A C 1
ATOM 1012 O O . VAL A 1 137 ? -12.681 0.322 13.347 1.00 98.00 137 VAL A O 1
ATOM 1015 N N . VAL A 1 138 ? -14.865 0.605 12.914 1.00 97.25 138 VAL A N 1
ATOM 1016 C CA . VAL A 1 138 ? -14.773 2.017 12.529 1.00 97.25 138 VAL A CA 1
ATOM 1017 C C . VAL A 1 138 ? -15.661 2.831 13.450 1.00 97.25 138 VAL A C 1
ATOM 1019 O O . VAL A 1 138 ? -16.865 2.587 13.511 1.00 97.25 138 VAL A O 1
ATOM 1022 N N . VAL A 1 139 ? -15.078 3.809 14.137 1.00 96.31 139 VAL A N 1
ATOM 1023 C CA . VAL A 1 139 ? -15.788 4.774 14.979 1.00 96.31 139 VAL A CA 1
ATOM 1024 C C . VAL A 1 139 ? -15.795 6.119 14.259 1.00 96.31 139 VAL A C 1
ATOM 1026 O O . VAL A 1 139 ? -14.739 6.694 13.993 1.00 96.31 139 VAL A O 1
ATOM 1029 N N . GLN A 1 140 ? -16.983 6.612 13.921 1.00 95.06 140 GLN A N 1
ATOM 1030 C CA . GLN A 1 140 ? -17.190 7.912 13.278 1.00 95.06 140 GLN A CA 1
ATOM 1031 C C . GLN A 1 140 ? -17.175 9.066 14.298 1.00 95.06 140 GLN A C 1
ATOM 1033 O O . GLN A 1 140 ? -17.375 8.858 15.494 1.00 95.06 140 GLN A O 1
ATOM 1038 N N . GLU A 1 141 ? -17.019 10.311 13.830 1.00 92.06 141 GLU A N 1
ATOM 1039 C CA . GLU A 1 141 ? -16.982 11.512 14.696 1.00 92.06 141 GLU A CA 1
ATOM 1040 C C . GLU A 1 141 ? -18.296 11.729 15.477 1.00 92.06 141 GLU A C 1
ATOM 1042 O O . GLU A 1 141 ? -18.300 12.288 16.575 1.00 92.06 141 GLU A O 1
ATOM 1047 N N . CYS A 1 142 ? -19.417 11.230 14.944 1.00 90.44 142 CYS A N 1
ATOM 1048 C CA . CYS A 1 142 ? -20.728 11.214 15.598 1.00 90.44 142 CYS A CA 1
ATOM 1049 C C . CYS A 1 142 ? -20.878 10.146 16.703 1.00 90.44 142 CYS A C 1
ATOM 1051 O O . CYS A 1 142 ? -21.871 10.170 17.429 1.00 90.44 142 CYS A O 1
ATOM 1053 N N . GLY A 1 143 ? -19.922 9.220 16.846 1.00 91.06 143 GLY A N 1
ATOM 1054 C CA . GLY A 1 143 ? -20.014 8.066 17.748 1.00 91.06 143 GLY A CA 1
ATOM 1055 C C . GLY A 1 143 ? -20.734 6.846 17.158 1.00 91.06 143 GLY A C 1
ATOM 1056 O O . GLY A 1 143 ? -20.990 5.889 17.880 1.00 91.06 143 GLY A O 1
ATOM 1057 N N . GLU A 1 144 ? -21.066 6.838 15.865 1.00 95.00 144 GLU A N 1
ATOM 1058 C CA . GLU A 1 144 ? -21.510 5.612 15.191 1.00 95.00 144 GLU A CA 1
ATOM 1059 C C . GLU A 1 144 ? -20.345 4.631 15.023 1.00 95.00 144 GLU A C 1
ATOM 1061 O O . GLU A 1 144 ? -19.300 4.974 14.464 1.00 95.00 144 GLU A O 1
ATOM 1066 N N . VAL A 1 145 ? -20.553 3.395 15.472 1.00 96.31 145 VAL A N 1
ATOM 1067 C CA . VAL A 1 145 ? -19.607 2.282 15.379 1.00 96.31 145 VAL A CA 1
ATOM 1068 C C . VAL A 1 145 ? -20.095 1.291 14.330 1.00 96.31 145 VAL A C 1
ATOM 1070 O O . VAL A 1 145 ? -21.193 0.750 14.444 1.00 96.31 145 VAL A O 1
ATOM 1073 N N . SER A 1 146 ? -19.273 1.050 13.310 1.00 97.44 146 SER A N 1
ATOM 1074 C CA . SER A 1 146 ? -19.518 0.072 12.243 1.00 97.44 146 SER A CA 1
ATOM 1075 C C . SER A 1 146 ? -18.538 -1.094 12.357 1.00 97.44 146 SER A C 1
ATOM 1077 O O . SER A 1 146 ? -17.341 -0.875 12.558 1.00 97.44 146 SER A O 1
ATOM 1079 N N . LEU A 1 147 ? -19.040 -2.322 12.217 1.00 98.00 147 LEU A N 1
ATOM 1080 C CA . LEU A 1 147 ? -18.248 -3.553 12.277 1.00 98.00 147 LEU A CA 1
ATOM 1081 C C . LEU A 1 147 ? -18.103 -4.160 10.880 1.00 98.00 147 LEU A C 1
ATOM 1083 O O . LEU A 1 147 ? -19.068 -4.199 10.115 1.00 98.00 147 LEU A O 1
ATOM 1087 N N . PHE A 1 148 ? -16.904 -4.642 10.561 1.00 98.38 148 PHE A N 1
ATOM 1088 C CA . PHE A 1 148 ? -16.584 -5.247 9.270 1.00 98.38 148 PHE A CA 1
ATOM 1089 C C . PHE A 1 148 ? -15.894 -6.601 9.445 1.00 98.38 148 PHE A C 1
ATOM 1091 O O . PHE A 1 148 ? -15.035 -6.755 10.318 1.00 98.38 148 PHE A O 1
ATOM 1098 N N . VAL A 1 149 ? -16.217 -7.541 8.555 1.00 98.31 149 VAL A N 1
ATOM 1099 C CA . VAL A 1 149 ? -15.564 -8.851 8.422 1.00 98.31 149 VAL A CA 1
ATOM 1100 C C . VAL A 1 149 ? -15.205 -9.066 6.951 1.00 98.31 149 VAL A C 1
ATOM 1102 O O . VAL A 1 149 ? -16.019 -8.823 6.062 1.00 98.31 149 VAL A O 1
ATOM 1105 N N . ASP A 1 150 ? -13.952 -9.430 6.688 1.00 98.06 150 ASP A N 1
ATOM 1106 C CA . ASP A 1 150 ? -13.362 -9.675 5.362 1.00 98.06 150 ASP A CA 1
ATOM 1107 C C . ASP A 1 150 ? -13.594 -8.551 4.330 1.00 98.06 150 ASP A C 1
ATOM 1109 O O . ASP A 1 150 ? -13.648 -8.754 3.117 1.00 98.06 150 ASP A O 1
ATOM 1113 N N . GLY A 1 151 ? -13.685 -7.314 4.828 1.00 96.94 151 GLY A N 1
ATOM 1114 C CA . GLY A 1 151 ? -13.913 -6.110 4.025 1.00 96.94 151 GLY A CA 1
ATOM 1115 C C . GLY A 1 151 ? -15.384 -5.760 3.797 1.00 96.94 151 GLY A C 1
ATOM 1116 O O . GLY A 1 151 ? -15.675 -4.675 3.296 1.00 96.94 151 GLY A O 1
ATOM 1117 N N . CYS A 1 152 ? -16.306 -6.638 4.182 1.00 97.81 152 CYS A N 1
ATOM 1118 C CA . CYS A 1 152 ? -17.747 -6.425 4.112 1.00 97.81 152 CYS A CA 1
ATOM 1119 C C . CYS A 1 152 ? -18.269 -5.809 5.417 1.00 97.81 152 CYS A C 1
ATOM 1121 O O . CYS A 1 152 ? -17.759 -6.106 6.495 1.00 97.81 152 CYS A O 1
ATOM 1123 N N . LEU A 1 153 ? -19.295 -4.956 5.329 1.00 97.75 153 LEU A N 1
ATOM 1124 C CA . LEU A 1 153 ? -20.010 -4.446 6.502 1.00 97.75 153 LEU A CA 1
ATOM 1125 C C . LEU A 1 153 ? -20.863 -5.575 7.101 1.00 97.75 153 LEU A C 1
ATOM 1127 O O . LEU A 1 153 ? -21.685 -6.155 6.394 1.00 97.75 153 LEU A O 1
ATOM 1131 N N . ASP A 1 154 ? -20.670 -5.867 8.386 1.00 97.56 154 ASP A N 1
ATOM 1132 C CA . ASP A 1 154 ? -21.277 -7.016 9.075 1.00 97.56 154 ASP A CA 1
ATOM 1133 C C . ASP A 1 154 ? -22.498 -6.636 9.936 1.00 97.56 154 ASP A C 1
ATOM 1135 O O . ASP A 1 154 ? -23.426 -7.423 10.107 1.00 97.56 154 ASP A O 1
ATOM 1139 N N . SER A 1 155 ? -22.547 -5.405 10.451 1.00 90.94 155 SER A N 1
ATOM 1140 C CA . SER A 1 155 ? -23.687 -4.902 11.225 1.00 90.94 155 SER A CA 1
ATOM 1141 C C . SER A 1 155 ? -24.118 -3.510 10.770 1.00 90.94 155 SER A C 1
ATOM 1143 O O . SER A 1 155 ? -23.322 -2.728 10.247 1.00 90.94 155 SER A O 1
ATOM 1145 N N . ALA A 1 156 ? -25.380 -3.157 11.030 1.00 93.88 156 ALA A N 1
ATOM 1146 C CA . ALA A 1 156 ? -25.802 -1.760 10.967 1.00 93.88 156 ALA A CA 1
ATOM 1147 C C . ALA A 1 156 ? -24.988 -0.913 11.977 1.00 93.88 156 ALA A C 1
ATOM 1149 O O . ALA A 1 156 ? -24.612 -1.446 13.030 1.00 93.88 156 ALA A O 1
ATOM 1150 N N . PRO A 1 157 ? -24.713 0.377 11.697 1.00 95.50 157 PRO A N 1
ATOM 1151 C CA . PRO A 1 157 ? -23.984 1.236 12.627 1.00 95.50 157 PRO A CA 1
ATOM 1152 C C . PRO A 1 157 ? -24.717 1.396 13.967 1.00 95.50 157 PRO A C 1
ATOM 1154 O O . PRO A 1 157 ? -25.922 1.652 14.000 1.00 95.50 157 PRO A O 1
ATOM 1157 N N . VAL A 1 158 ? -23.984 1.275 15.076 1.00 95.56 158 VAL A N 1
ATOM 1158 C CA . VAL A 1 158 ? -24.511 1.406 16.445 1.00 95.56 158 VAL A CA 1
ATOM 1159 C C . VAL A 1 158 ? -23.930 2.659 17.094 1.00 95.56 158 VAL A C 1
ATOM 1161 O O . VAL A 1 158 ? -22.714 2.816 17.152 1.00 95.56 158 VAL A O 1
ATOM 1164 N N . ALA A 1 159 ? -24.773 3.557 17.602 1.00 94.69 159 ALA A N 1
ATOM 1165 C CA . ALA A 1 159 ? -24.312 4.763 18.289 1.00 94.69 159 ALA A CA 1
ATOM 1166 C C . ALA A 1 159 ? -23.774 4.430 19.696 1.00 94.69 159 ALA A C 1
ATOM 1168 O O . ALA A 1 159 ? -24.550 4.109 20.595 1.00 94.69 159 ALA A O 1
ATOM 1169 N N . LEU A 1 160 ? -22.456 4.536 19.899 1.00 92.75 160 LEU A N 1
ATOM 1170 C CA . LEU A 1 160 ? -21.769 4.279 21.170 1.00 92.75 160 LEU A CA 1
ATOM 1171 C C . LEU A 1 160 ? -20.872 5.465 21.553 1.00 92.75 160 LEU A C 1
ATOM 1173 O O . LEU A 1 160 ? -20.027 5.916 20.780 1.00 92.75 160 LEU A O 1
ATOM 1177 N N . GLN A 1 161 ? -20.999 5.957 22.787 1.00 90.88 161 GLN A N 1
ATOM 1178 C CA . GLN A 1 161 ? -20.172 7.066 23.278 1.00 90.88 161 GLN A CA 1
ATOM 1179 C C . GLN A 1 161 ? -18.790 6.587 23.740 1.00 90.88 161 GLN A C 1
ATOM 1181 O O . GLN A 1 161 ? -18.526 6.496 24.941 1.00 90.88 161 GLN A O 1
ATOM 1186 N N . VAL A 1 162 ? -17.894 6.306 22.790 1.00 92.50 162 VAL A N 1
ATOM 1187 C CA . VAL A 1 162 ? -16.491 6.000 23.103 1.00 92.50 162 VAL A CA 1
ATOM 1188 C C . VAL A 1 162 ? -15.840 7.193 23.809 1.00 92.50 162 VAL A C 1
ATOM 1190 O O . VAL A 1 162 ? -15.901 8.331 23.337 1.00 92.50 162 VAL A O 1
ATOM 1193 N N . LYS A 1 163 ? -15.214 6.926 24.956 1.00 90.94 163 LYS A N 1
ATOM 1194 C CA . LYS A 1 163 ? -14.435 7.897 25.731 1.00 90.94 163 LYS A CA 1
ATOM 1195 C C . LYS A 1 163 ? -12.949 7.569 25.603 1.00 90.94 163 LYS A C 1
ATOM 1197 O O . LYS A 1 163 ? -12.582 6.398 25.553 1.00 90.94 163 LYS A O 1
ATOM 1202 N N . ALA A 1 164 ? -12.126 8.613 25.572 1.00 91.31 164 ALA A N 1
ATOM 1203 C CA . ALA A 1 164 ? -10.682 8.502 25.744 1.00 91.31 164 ALA A CA 1
ATOM 1204 C C . ALA A 1 164 ? -10.360 7.935 27.137 1.00 91.31 164 ALA A C 1
ATOM 1206 O O . ALA A 1 164 ? -11.071 8.237 28.103 1.00 91.31 164 ALA A O 1
ATOM 1207 N N . ALA A 1 165 ? -9.304 7.135 27.231 1.00 92.19 165 ALA A N 1
ATOM 1208 C CA . ALA A 1 165 ? -8.841 6.510 28.467 1.00 92.19 165 ALA A CA 1
ATOM 1209 C C . ALA A 1 165 ? -7.309 6.663 28.584 1.00 92.19 165 ALA A C 1
ATOM 1211 O O . ALA A 1 165 ? -6.582 5.672 28.502 1.00 92.19 165 ALA A O 1
ATOM 1212 N N . PRO A 1 166 ? -6.799 7.902 28.745 1.00 92.06 166 PRO A N 1
ATOM 1213 C CA . PRO A 1 166 ? -5.376 8.204 28.586 1.00 92.06 166 PRO A CA 1
ATOM 1214 C C . PRO A 1 166 ? -4.497 7.636 29.707 1.00 92.06 166 PRO A C 1
ATOM 1216 O O . PRO A 1 166 ? -3.310 7.442 29.489 1.00 92.06 166 PRO A O 1
ATOM 1219 N N . ASP A 1 167 ? -5.076 7.358 30.879 1.00 93.56 167 ASP A N 1
ATOM 1220 C CA . ASP A 1 167 ? -4.384 6.826 32.063 1.00 93.56 167 ASP A CA 1
ATOM 1221 C C . ASP A 1 167 ? -4.440 5.281 32.160 1.00 93.56 167 ASP A C 1
ATOM 1223 O O . ASP A 1 167 ? -4.195 4.711 33.224 1.00 93.56 167 ASP A O 1
ATOM 1227 N N . GLN A 1 168 ? -4.844 4.592 31.086 1.00 94.81 168 GLN A N 1
ATOM 1228 C CA . GLN A 1 168 ? -5.092 3.144 31.050 1.00 94.81 168 GLN A CA 1
ATOM 1229 C C . GLN A 1 168 ? -4.239 2.469 29.968 1.00 94.81 168 GLN A C 1
ATOM 1231 O O . GLN A 1 168 ? -4.264 2.942 28.837 1.00 94.81 168 GLN A O 1
ATOM 1236 N N . PRO A 1 169 ? -3.549 1.341 30.213 1.00 95.44 169 PRO A N 1
ATOM 1237 C CA . PRO A 1 169 ? -2.687 0.717 29.206 1.00 95.44 169 PRO A CA 1
ATOM 1238 C C . PRO A 1 169 ? -3.467 0.195 27.987 1.00 95.44 169 PRO A C 1
ATOM 1240 O O . PRO A 1 169 ? -4.618 -0.247 28.092 1.00 95.44 169 PRO A O 1
ATOM 1243 N N . LEU A 1 170 ? -2.823 0.230 26.816 1.00 96.06 170 LEU A N 1
ATOM 1244 C CA . LEU A 1 170 ? -3.281 -0.446 25.604 1.00 96.06 170 LEU A CA 1
ATOM 1245 C C . LEU A 1 170 ? -2.838 -1.914 25.660 1.00 96.06 170 LEU A C 1
ATOM 1247 O O . LEU A 1 170 ? -1.663 -2.219 25.489 1.00 96.06 170 LEU A O 1
ATOM 1251 N N . LEU A 1 171 ? -3.779 -2.825 25.887 1.00 96.44 171 LEU A N 1
ATOM 1252 C CA . LEU A 1 171 ? -3.524 -4.258 26.020 1.00 96.44 171 LEU A CA 1
ATOM 1253 C C . LEU A 1 171 ? -3.891 -4.992 24.726 1.00 96.44 171 LEU A C 1
ATOM 1255 O O . LEU A 1 171 ? -5.050 -4.985 24.303 1.00 96.44 171 LEU A O 1
ATOM 1259 N N . LEU A 1 172 ? -2.899 -5.643 24.129 1.00 96.19 172 LEU A N 1
ATOM 1260 C CA . LEU A 1 172 ? -2.988 -6.471 22.928 1.00 96.19 172 LEU A CA 1
ATOM 1261 C C . LEU A 1 172 ? -3.065 -7.960 23.317 1.00 96.19 172 LEU A C 1
ATOM 1263 O O . LEU A 1 172 ? -2.431 -8.390 24.283 1.00 96.19 172 LEU A O 1
ATOM 1267 N N . GLY A 1 173 ? -3.830 -8.747 22.556 1.00 92.44 173 GLY A N 1
ATOM 1268 C CA . GLY A 1 173 ? -3.914 -10.204 22.704 1.00 92.44 173 GLY A CA 1
ATOM 1269 C C . GLY A 1 173 ? -4.932 -10.697 23.746 1.00 92.44 173 GLY A C 1
ATOM 1270 O O . GLY A 1 173 ? -5.500 -9.901 24.507 1.00 92.44 173 GLY A O 1
ATOM 1271 N N . PRO A 1 174 ? -5.194 -12.017 23.792 1.00 87.69 174 PRO A N 1
ATOM 1272 C CA . PRO A 1 174 ? -6.179 -12.616 24.694 1.00 87.69 174 PRO A CA 1
ATOM 1273 C C . PRO A 1 174 ? -5.795 -12.403 26.169 1.00 87.69 174 PRO A C 1
ATOM 1275 O O . PRO A 1 174 ? -4.626 -12.178 26.467 1.00 87.69 174 PRO A O 1
ATOM 1278 N N . PRO A 1 175 ? -6.742 -12.448 27.126 1.00 84.62 175 PRO A N 1
ATOM 1279 C CA . PRO A 1 175 ? -6.388 -12.473 28.544 1.00 84.62 175 PRO A CA 1
ATOM 1280 C C . PRO A 1 175 ? -5.599 -13.749 28.885 1.00 84.62 175 PRO A C 1
ATOM 1282 O O . PRO A 1 175 ? -5.847 -14.810 28.314 1.00 84.62 175 PRO A O 1
ATOM 1285 N N . GLU A 1 176 ? -4.688 -13.643 29.854 1.00 76.50 176 GLU A N 1
ATOM 1286 C CA . GLU A 1 176 ? -3.681 -14.656 30.231 1.00 76.50 176 GLU A CA 1
ATOM 1287 C C . GLU A 1 176 ? -4.260 -16.067 30.480 1.00 76.50 176 GLU A C 1
ATOM 1289 O O . GLU A 1 176 ? -3.612 -17.077 30.230 1.00 76.50 176 GLU A O 1
ATOM 1294 N N . SER A 1 177 ? -5.523 -16.154 30.908 1.00 67.75 177 SER A N 1
ATOM 1295 C CA . SER A 1 177 ? -6.236 -17.412 31.174 1.00 67.75 177 SER A CA 1
ATOM 1296 C C . SER A 1 177 ? -6.763 -18.151 29.930 1.00 67.75 177 SER A C 1
ATOM 1298 O O . SER A 1 177 ? -7.350 -19.219 30.086 1.00 67.75 177 SER A O 1
ATOM 1300 N N . ALA A 1 178 ? -6.643 -17.583 28.722 1.00 67.56 178 ALA A N 1
ATOM 1301 C CA . ALA A 1 178 ? -7.423 -18.001 27.547 1.00 67.56 178 ALA A CA 1
ATOM 1302 C C . ALA A 1 178 ? -6.607 -18.535 26.351 1.00 67.56 178 ALA A C 1
ATOM 1304 O O . ALA A 1 178 ? -7.194 -18.795 25.298 1.00 67.56 178 ALA A O 1
ATOM 1305 N N . VAL A 1 179 ? -5.285 -18.718 26.472 1.00 73.19 179 VAL A N 1
ATOM 1306 C CA . VAL A 1 179 ? -4.429 -19.190 25.362 1.00 73.19 179 VAL A CA 1
ATOM 1307 C C . VAL A 1 179 ? -4.819 -20.617 24.947 1.00 73.19 179 VAL A C 1
ATOM 1309 O O . VAL A 1 179 ? -4.426 -21.608 25.561 1.00 73.19 179 VAL A O 1
ATOM 1312 N N . THR A 1 180 ? -5.633 -20.714 23.895 1.00 79.94 180 THR A N 1
ATOM 1313 C CA . THR A 1 180 ? -6.204 -21.964 23.375 1.00 79.94 180 THR A CA 1
ATOM 1314 C C . THR A 1 180 ? -5.501 -22.317 22.068 1.00 79.94 180 THR A C 1
ATOM 1316 O O . THR A 1 180 ? -5.429 -21.484 21.165 1.00 79.94 180 THR A O 1
ATOM 1319 N N . ALA A 1 181 ? -4.981 -23.540 21.943 1.00 84.19 181 ALA A N 1
ATOM 1320 C CA . ALA A 1 181 ? -4.243 -23.953 20.750 1.00 84.19 181 ALA A CA 1
ATOM 1321 C C . ALA A 1 181 ? -5.104 -23.811 19.478 1.00 84.19 181 ALA A C 1
ATOM 1323 O O . ALA A 1 181 ? -6.192 -24.374 19.394 1.00 84.19 181 ALA A O 1
ATOM 1324 N N . GLY A 1 182 ? -4.605 -23.057 18.495 1.00 86.19 182 GLY A N 1
ATOM 1325 C CA . GLY A 1 182 ? -5.305 -22.750 17.241 1.00 86.19 182 GLY A CA 1
ATOM 1326 C C . GLY A 1 182 ? -5.862 -21.325 17.162 1.00 86.19 182 GLY A C 1
ATOM 1327 O O . GLY A 1 182 ? -5.979 -20.796 16.056 1.00 86.19 182 GLY A O 1
ATOM 1328 N N . VAL A 1 183 ? -6.115 -20.659 18.294 1.00 91.62 183 VAL A N 1
ATOM 1329 C CA . VAL A 1 183 ? -6.430 -19.220 18.309 1.00 91.62 183 VAL A CA 1
ATOM 1330 C C . VAL A 1 183 ? -5.211 -18.434 17.826 1.00 91.62 183 VAL A C 1
ATOM 1332 O O . VAL A 1 183 ? -4.088 -18.727 18.233 1.00 91.62 183 VAL A O 1
ATOM 1335 N N . GLY A 1 184 ? -5.419 -17.454 16.949 1.00 93.31 184 GLY A N 1
ATOM 1336 C CA . GLY A 1 184 ? -4.366 -16.561 16.467 1.00 93.31 184 GLY A CA 1
ATOM 1337 C C . GLY A 1 184 ? -4.882 -15.142 16.247 1.00 93.31 184 GLY A C 1
ATOM 1338 O O . GLY A 1 184 ? -6.005 -14.949 15.780 1.00 93.31 184 GLY A O 1
ATOM 1339 N N . VAL A 1 185 ? -4.054 -14.150 16.570 1.00 95.69 185 VAL A N 1
ATOM 1340 C CA . VAL A 1 185 ? -4.298 -12.721 16.314 1.00 95.69 185 VAL A CA 1
ATOM 1341 C C . VAL A 1 185 ? -3.026 -12.133 15.710 1.00 95.69 185 VAL A C 1
ATOM 1343 O O . VAL A 1 185 ? -1.950 -12.355 16.256 1.00 95.69 185 VAL A O 1
ATOM 1346 N N . LYS A 1 186 ? -3.118 -11.409 14.593 1.00 96.56 186 LYS A N 1
ATOM 1347 C CA . LYS A 1 186 ? -1.973 -10.763 13.918 1.00 96.56 186 LYS A CA 1
ATOM 1348 C C . LYS A 1 186 ? -2.421 -9.538 13.119 1.00 96.56 186 LYS A C 1
ATOM 1350 O O . LYS A 1 186 ? -3.621 -9.269 13.043 1.00 96.56 186 LYS A O 1
ATOM 1355 N N . ASP A 1 187 ? -1.480 -8.829 12.494 1.00 95.69 187 ASP A N 1
ATOM 1356 C CA . ASP A 1 187 ? -1.759 -7.655 11.645 1.00 95.69 187 ASP A CA 1
ATOM 1357 C C . ASP A 1 187 ? -2.683 -6.622 12.325 1.00 95.69 187 ASP A C 1
ATOM 1359 O O . ASP A 1 187 ? -3.564 -6.035 11.694 1.00 95.69 187 ASP A O 1
ATOM 1363 N N . VAL A 1 188 ? -2.512 -6.423 13.636 1.00 97.00 188 VAL A N 1
ATOM 1364 C CA . VAL A 1 188 ? -3.353 -5.517 14.428 1.00 97.00 188 VAL A CA 1
ATOM 1365 C C . VAL A 1 188 ? -2.908 -4.082 14.176 1.00 97.00 188 VAL A C 1
ATOM 1367 O O . VAL A 1 188 ? -1.721 -3.777 14.264 1.00 97.00 188 VAL A O 1
ATOM 1370 N N . GLN A 1 189 ? -3.844 -3.193 13.855 1.00 97.12 189 GLN A N 1
ATOM 1371 C CA . GLN A 1 189 ? -3.574 -1.802 13.485 1.00 97.12 189 GLN A CA 1
ATOM 1372 C C . GLN A 1 189 ? -4.586 -0.857 14.137 1.00 97.12 189 GLN A C 1
ATOM 1374 O O . GLN A 1 189 ? -5.775 -1.171 14.222 1.00 97.12 189 GLN A O 1
ATOM 1379 N N . ALA A 1 190 ? -4.121 0.323 14.546 1.00 96.56 190 ALA A N 1
ATOM 1380 C CA . ALA A 1 190 ? -4.950 1.407 15.060 1.00 96.56 190 ALA A CA 1
ATOM 1381 C C . ALA A 1 190 ? -4.675 2.712 14.292 1.00 96.56 190 ALA A C 1
ATOM 1383 O O . ALA A 1 190 ? -3.550 3.216 14.262 1.00 96.56 190 ALA A O 1
ATOM 1384 N N . CYS A 1 191 ? -5.718 3.272 13.682 1.00 95.62 191 CYS A N 1
ATOM 1385 C CA . CYS A 1 191 ? -5.688 4.501 12.890 1.00 95.62 191 CYS A CA 1
ATOM 1386 C C . CYS A 1 191 ? -6.516 5.582 13.593 1.00 95.62 191 CYS A C 1
ATOM 1388 O O . CYS A 1 191 ? -7.699 5.376 13.843 1.00 95.62 191 CYS A O 1
ATOM 1390 N N . ALA A 1 192 ? -5.950 6.760 13.859 1.00 93.81 192 ALA A N 1
ATOM 1391 C CA . ALA A 1 192 ? -6.638 7.895 14.494 1.00 93.81 192 ALA A CA 1
ATOM 1392 C C . ALA A 1 192 ? -7.557 8.672 13.519 1.00 93.81 192 ALA A C 1
ATOM 1394 O O . ALA A 1 192 ? -7.644 9.900 13.563 1.00 93.81 192 ALA A O 1
ATOM 1395 N N . PHE A 1 193 ? -8.178 7.954 12.581 1.00 92.88 193 PHE A N 1
ATOM 1396 C CA . PHE A 1 193 ? -9.066 8.469 11.544 1.00 92.88 193 PHE A CA 1
ATOM 1397 C C . PHE A 1 193 ? -10.036 7.375 11.063 1.00 92.88 193 PHE A C 1
ATOM 1399 O O . PHE A 1 193 ? -9.822 6.180 11.286 1.00 92.88 193 PHE A O 1
ATOM 1406 N N . VAL A 1 194 ? -11.119 7.799 10.409 1.00 94.00 194 VAL A N 1
ATOM 1407 C CA . VAL A 1 194 ? -12.121 6.917 9.788 1.00 94.00 194 VAL A CA 1
ATOM 1408 C C . VAL A 1 194 ? -11.534 6.281 8.528 1.00 94.00 194 VAL A C 1
ATOM 1410 O O . VAL A 1 194 ? -11.088 7.001 7.635 1.00 94.00 194 VAL A O 1
ATOM 1413 N N . LEU A 1 195 ? -11.559 4.950 8.441 1.00 95.00 195 LEU A N 1
ATOM 1414 C CA . LEU A 1 195 ? -11.268 4.219 7.208 1.00 95.00 195 LEU A CA 1
ATOM 1415 C C . LEU A 1 195 ? -12.531 4.075 6.355 1.00 95.00 195 LEU A C 1
ATOM 1417 O O . LEU A 1 195 ? -13.623 3.828 6.868 1.00 95.00 195 LEU A O 1
ATOM 1421 N N . THR A 1 196 ? -12.381 4.207 5.039 1.00 93.69 196 THR A N 1
ATOM 1422 C CA . THR A 1 196 ? -13.476 3.976 4.089 1.00 93.69 196 THR A CA 1
ATOM 1423 C C . THR A 1 196 ? -13.727 2.472 3.898 1.00 93.69 196 THR A C 1
ATOM 1425 O O . THR A 1 196 ? -12.800 1.671 4.040 1.00 93.69 196 THR A O 1
ATOM 1428 N N . PRO A 1 197 ? -14.940 2.040 3.499 1.00 94.38 197 PRO A N 1
ATOM 1429 C CA . PRO A 1 197 ? -15.201 0.629 3.196 1.00 94.38 197 PRO A CA 1
ATOM 1430 C C . PRO A 1 197 ? -14.239 0.040 2.149 1.00 94.38 197 PRO A C 1
ATOM 1432 O O . PRO A 1 197 ? -13.817 -1.106 2.273 1.00 94.38 197 PRO A O 1
ATOM 1435 N N . GLN A 1 198 ? -13.816 0.840 1.161 1.00 91.94 198 GLN A N 1
ATOM 1436 C CA . GLN A 1 198 ? -12.825 0.431 0.158 1.00 91.94 198 GLN A CA 1
ATOM 1437 C C . GLN A 1 198 ? -11.432 0.198 0.767 1.00 91.94 198 GLN A C 1
ATOM 1439 O O . GLN A 1 198 ? -10.752 -0.756 0.394 1.00 91.94 198 GLN A O 1
ATOM 1444 N N . GLN A 1 199 ? -11.013 1.016 1.739 1.00 93.81 199 GLN A N 1
ATOM 1445 C CA . GLN A 1 199 ? -9.763 0.806 2.477 1.00 93.81 199 GLN A CA 1
ATOM 1446 C C . GLN A 1 199 ? -9.801 -0.461 3.327 1.00 93.81 199 GLN A C 1
ATOM 1448 O O . GLN A 1 199 ? -8.842 -1.228 3.320 1.00 93.81 199 GLN A O 1
ATOM 1453 N N . ILE A 1 200 ? -10.910 -0.710 4.022 1.00 96.31 200 ILE A N 1
ATOM 1454 C CA . ILE A 1 200 ? -11.078 -1.893 4.879 1.00 96.31 200 ILE A CA 1
ATOM 1455 C C . ILE A 1 200 ? -11.097 -3.163 4.021 1.00 96.31 200 ILE A C 1
ATOM 1457 O O . ILE A 1 200 ? -10.439 -4.143 4.358 1.00 96.31 200 ILE A O 1
ATOM 1461 N N . HIS A 1 201 ? -11.762 -3.123 2.863 1.00 95.62 201 HIS A N 1
ATOM 1462 C CA . HIS A 1 201 ? -11.697 -4.192 1.869 1.00 95.62 201 HIS A CA 1
ATOM 1463 C C . HIS A 1 201 ? -10.284 -4.385 1.299 1.00 95.62 201 HIS A C 1
ATOM 1465 O O . HIS A 1 201 ? -9.834 -5.521 1.149 1.00 95.62 201 HIS A O 1
ATOM 1471 N N . GLY A 1 202 ? -9.539 -3.304 1.054 1.00 94.19 202 GLY A N 1
ATOM 1472 C CA . GLY A 1 202 ? -8.136 -3.374 0.645 1.00 94.19 202 GLY A CA 1
ATOM 1473 C C . GLY A 1 202 ? -7.221 -4.002 1.707 1.00 94.19 202 GLY A C 1
ATOM 1474 O O . GLY A 1 202 ? -6.387 -4.834 1.362 1.00 94.19 202 GLY A O 1
ATOM 1475 N N . LEU A 1 203 ? -7.403 -3.681 2.993 1.00 95.12 203 LEU A N 1
ATOM 1476 C CA . LEU A 1 203 ? -6.664 -4.310 4.099 1.00 95.12 203 LEU A CA 1
ATOM 1477 C C . LEU A 1 203 ? -7.022 -5.800 4.245 1.00 95.12 203 LEU A C 1
ATOM 1479 O O . LEU A 1 203 ? -6.130 -6.643 4.375 1.00 95.12 203 LEU A O 1
ATOM 1483 N N . ALA A 1 204 ? -8.311 -6.140 4.143 1.00 96.38 204 ALA A N 1
ATOM 1484 C CA . ALA A 1 204 ? -8.802 -7.514 4.223 1.00 96.38 204 ALA A CA 1
ATOM 1485 C C . ALA A 1 204 ? -8.262 -8.410 3.100 1.00 96.38 204 ALA A C 1
ATOM 1487 O O . ALA A 1 204 ? -7.747 -9.500 3.363 1.00 96.38 204 ALA A O 1
ATOM 1488 N N . THR A 1 205 ? -8.305 -7.923 1.861 1.00 95.50 205 THR A N 1
ATOM 1489 C CA . THR A 1 205 ? -7.793 -8.632 0.675 1.00 95.50 205 THR A CA 1
ATOM 1490 C C . THR A 1 205 ? -6.270 -8.579 0.534 1.00 95.50 205 THR A C 1
ATOM 1492 O O . THR A 1 205 ? -5.712 -9.338 -0.253 1.00 95.50 205 THR A O 1
ATOM 1495 N N . GLY A 1 206 ? -5.584 -7.695 1.270 1.00 93.38 206 GLY A N 1
ATOM 1496 C CA . GLY A 1 206 ? -4.169 -7.396 1.032 1.00 93.38 206 GLY A CA 1
ATOM 1497 C C . GLY A 1 206 ? -3.933 -6.715 -0.322 1.00 93.38 206 GLY A C 1
ATOM 1498 O O . GLY A 1 206 ? -2.882 -6.911 -0.935 1.00 93.38 206 GLY A O 1
ATOM 1499 N N . SER A 1 207 ? -4.922 -5.963 -0.821 1.00 94.06 207 SER A N 1
ATOM 1500 C CA . SER A 1 207 ? -4.886 -5.370 -2.157 1.00 94.06 207 SER A CA 1
ATOM 1501 C C . SER A 1 207 ? -3.713 -4.408 -2.320 1.00 94.06 207 SER A C 1
ATOM 1503 O O . SER A 1 207 ? -3.549 -3.440 -1.573 1.00 94.06 207 SER A O 1
ATOM 1505 N N . LYS A 1 208 ? -2.927 -4.676 -3.364 1.00 94.69 208 LYS A N 1
ATOM 1506 C CA . LYS A 1 208 ? -1.806 -3.850 -3.809 1.00 94.69 208 LYS A CA 1
ATOM 1507 C C . LYS A 1 208 ? -2.210 -2.803 -4.858 1.00 94.69 208 LYS A C 1
ATOM 1509 O O . LYS A 1 208 ? -1.339 -2.067 -5.320 1.00 94.69 208 LYS A O 1
ATOM 1514 N N . ASP A 1 209 ? -3.483 -2.756 -5.266 1.00 92.88 209 ASP A N 1
ATOM 1515 C CA . ASP A 1 209 ? -3.989 -1.815 -6.276 1.00 92.88 209 ASP A CA 1
ATOM 1516 C C . ASP A 1 209 ? -3.979 -0.369 -5.756 1.00 92.88 209 ASP A C 1
ATOM 1518 O O . ASP A 1 209 ? -4.341 -0.084 -4.612 1.00 92.88 209 ASP A O 1
ATOM 1522 N N . LEU A 1 210 ? -3.558 0.549 -6.620 1.00 90.81 210 LEU A N 1
ATOM 1523 C CA . LEU A 1 210 ? -3.492 1.983 -6.365 1.00 90.81 210 LEU A CA 1
ATOM 1524 C C . LEU A 1 210 ? -4.721 2.748 -6.883 1.00 90.81 210 LEU A C 1
ATOM 1526 O O . LEU A 1 210 ? -4.771 3.969 -6.743 1.00 90.81 210 LEU A O 1
ATOM 1530 N N . GLY A 1 211 ? -5.673 2.075 -7.541 1.00 85.31 211 GLY A N 1
ATOM 1531 C CA . GLY A 1 211 ? -6.839 2.700 -8.183 1.00 85.31 211 GLY A CA 1
ATOM 1532 C C . GLY A 1 211 ? -6.506 3.460 -9.477 1.00 85.31 211 GLY A C 1
ATOM 1533 O O . GLY A 1 211 ? -7.386 4.009 -10.140 1.00 85.31 211 GLY A O 1
ATOM 1534 N N . THR A 1 212 ? -5.228 3.478 -9.866 1.00 86.19 212 THR A N 1
ATOM 1535 C CA . THR A 1 212 ? -4.704 4.068 -11.109 1.00 86.19 212 THR A CA 1
ATOM 1536 C C . THR A 1 212 ? -4.511 3.035 -12.225 1.00 86.19 212 THR A C 1
ATOM 1538 O O . THR A 1 212 ? -4.057 3.389 -13.317 1.00 86.19 212 THR A O 1
ATOM 1541 N N . GLY A 1 213 ? -4.834 1.764 -11.954 1.00 88.56 213 GLY A N 1
ATOM 1542 C CA . GLY A 1 213 ? -4.519 0.615 -12.807 1.00 88.56 213 GLY A CA 1
ATOM 1543 C C . GLY A 1 213 ? -3.121 0.026 -12.577 1.00 88.56 213 GLY A C 1
ATOM 1544 O O . GLY A 1 213 ? -2.734 -0.888 -13.297 1.00 88.56 213 GLY A O 1
ATOM 1545 N N . LEU A 1 214 ? -2.362 0.526 -11.592 1.00 92.88 214 LEU A N 1
ATOM 1546 C CA . LEU A 1 214 ? -1.141 -0.119 -11.105 1.00 92.88 214 LEU A CA 1
ATOM 1547 C C . LEU A 1 214 ? -1.437 -0.904 -9.824 1.00 92.88 214 LEU A C 1
ATOM 1549 O O . LEU A 1 214 ? -1.967 -0.340 -8.873 1.00 92.88 214 LEU A O 1
ATOM 1553 N N . SER A 1 215 ? -1.001 -2.162 -9.767 1.00 95.12 215 SER A N 1
ATOM 1554 C CA . SER A 1 215 ? -0.849 -2.912 -8.514 1.00 95.12 215 SER A CA 1
ATOM 1555 C C . SER A 1 215 ? 0.627 -2.998 -8.151 1.00 95.12 215 SER A C 1
ATOM 1557 O O . SER A 1 215 ? 1.435 -3.334 -9.011 1.00 95.12 215 SER A O 1
ATOM 1559 N N . LEU A 1 216 ? 0.998 -2.679 -6.910 1.00 95.62 216 LEU A N 1
ATOM 1560 C CA . LEU A 1 216 ? 2.396 -2.723 -6.470 1.00 95.62 216 LEU A CA 1
ATOM 1561 C C . LEU A 1 216 ? 2.979 -4.139 -6.546 1.00 95.62 216 LEU A C 1
ATOM 1563 O O . LEU A 1 216 ? 2.332 -5.108 -6.160 1.00 95.62 216 LEU A O 1
ATOM 1567 N N . SER A 1 217 ? 4.241 -4.246 -6.946 1.00 94.94 217 SER A N 1
ATOM 1568 C CA . SER A 1 217 ? 5.055 -5.457 -6.795 1.00 94.94 217 SER A CA 1
ATOM 1569 C C . SER A 1 217 ? 5.626 -5.519 -5.369 1.00 94.94 217 SER A C 1
ATOM 1571 O O . SER A 1 217 ? 5.260 -6.407 -4.592 1.00 94.94 217 SER A O 1
ATOM 1573 N N . LEU A 1 218 ? 6.398 -4.501 -4.967 1.00 94.88 218 LEU A N 1
ATOM 1574 C CA . LEU A 1 218 ? 6.902 -4.317 -3.596 1.00 94.88 218 LEU A CA 1
ATOM 1575 C C . LEU A 1 218 ? 5.950 -3.508 -2.701 1.00 94.88 218 LEU A C 1
ATOM 1577 O O . LEU A 1 218 ? 5.480 -2.437 -3.081 1.00 94.88 218 LEU A O 1
ATOM 1581 N N . MET A 1 219 ? 5.751 -3.976 -1.469 1.00 93.44 219 MET A N 1
ATOM 1582 C CA . MET A 1 219 ? 5.108 -3.220 -0.387 1.00 93.44 219 MET A CA 1
ATOM 1583 C C . MET A 1 219 ? 6.089 -2.205 0.246 1.00 93.44 219 MET A C 1
ATOM 1585 O O . MET A 1 219 ? 7.302 -2.443 0.217 1.00 93.44 219 MET A O 1
ATOM 1589 N N . PRO A 1 220 ? 5.626 -1.096 0.862 1.00 93.31 220 PRO A N 1
ATOM 1590 C CA . PRO A 1 220 ? 6.502 -0.140 1.557 1.00 93.31 220 PRO A CA 1
ATOM 1591 C C . PRO A 1 220 ? 7.385 -0.782 2.645 1.00 93.31 220 PRO A C 1
ATOM 1593 O O . PRO A 1 220 ? 8.526 -0.369 2.857 1.00 93.31 220 PRO A O 1
ATOM 1596 N N . GLU A 1 221 ? 6.892 -1.828 3.296 1.00 91.06 221 GLU A N 1
ATOM 1597 C CA . GLU A 1 221 ? 7.596 -2.587 4.331 1.00 91.06 221 GLU A CA 1
ATOM 1598 C C . GLU A 1 221 ? 8.762 -3.366 3.708 1.00 91.06 221 GLU A C 1
ATOM 1600 O O . GLU A 1 221 ? 9.882 -3.300 4.206 1.00 91.06 221 GLU A O 1
ATOM 1605 N N . GLN A 1 222 ? 8.541 -3.999 2.548 1.00 93.75 222 GLN A N 1
ATOM 1606 C CA . GLN A 1 222 ? 9.581 -4.711 1.794 1.00 93.75 222 GLN A CA 1
ATOM 1607 C C . GLN A 1 222 ? 10.670 -3.762 1.271 1.00 93.75 222 GLN A C 1
ATOM 1609 O O . GLN A 1 222 ? 11.844 -4.119 1.277 1.00 93.75 222 GLN A O 1
ATOM 1614 N N . VAL A 1 223 ? 10.315 -2.538 0.861 1.00 95.81 223 VAL A N 1
ATOM 1615 C CA . VAL A 1 223 ? 11.307 -1.510 0.487 1.00 95.81 223 VAL A CA 1
ATOM 1616 C C . VAL A 1 223 ? 12.136 -1.063 1.697 1.00 95.81 223 VAL A C 1
ATOM 1618 O O . VAL A 1 223 ? 13.327 -0.788 1.566 1.00 95.81 223 VAL A O 1
ATOM 1621 N N . THR A 1 224 ? 11.521 -0.994 2.879 1.00 94.31 224 THR A N 1
ATOM 1622 C CA . THR A 1 224 ? 12.217 -0.636 4.126 1.00 94.31 224 THR A CA 1
ATOM 1623 C C . THR A 1 224 ? 13.168 -1.755 4.562 1.00 94.31 224 THR A C 1
ATOM 1625 O O . THR A 1 224 ? 14.313 -1.481 4.908 1.00 94.31 224 THR A O 1
ATOM 1628 N N . GLU A 1 225 ? 12.731 -3.010 4.455 1.00 94.00 225 GLU A N 1
ATOM 1629 C CA . GLU A 1 225 ? 13.540 -4.204 4.723 1.00 94.00 225 GLU A CA 1
ATOM 1630 C C . GLU A 1 225 ? 14.721 -4.339 3.748 1.00 94.00 225 GLU A C 1
ATOM 1632 O O . GLU A 1 225 ? 15.853 -4.553 4.172 1.00 94.00 225 GLU A O 1
ATOM 1637 N N . TYR A 1 226 ? 14.497 -4.111 2.450 1.00 95.19 226 TYR A N 1
ATOM 1638 C CA . TYR A 1 226 ? 15.563 -4.052 1.445 1.00 95.19 226 TYR A CA 1
ATOM 1639 C C . TYR A 1 226 ? 16.641 -3.010 1.809 1.00 95.19 226 TYR A C 1
ATOM 1641 O O . TYR A 1 226 ? 17.834 -3.301 1.723 1.00 95.19 226 TYR A O 1
ATOM 1649 N N . ARG A 1 227 ? 16.240 -1.811 2.269 1.00 95.31 227 ARG A N 1
ATOM 1650 C CA . ARG A 1 227 ? 17.188 -0.775 2.723 1.00 95.31 227 ARG A CA 1
ATOM 1651 C C . ARG A 1 227 ? 17.936 -1.193 3.990 1.00 95.31 227 ARG A C 1
ATOM 1653 O O . ARG A 1 227 ? 19.125 -0.911 4.092 1.00 95.31 227 ARG A O 1
ATOM 1660 N N . ARG A 1 228 ? 17.277 -1.890 4.926 1.00 94.62 228 ARG A N 1
ATOM 1661 C CA . ARG A 1 228 ? 17.916 -2.440 6.134 1.00 94.62 228 ARG A CA 1
ATOM 1662 C C . ARG A 1 228 ? 19.026 -3.432 5.770 1.00 94.62 228 ARG A C 1
ATOM 1664 O O . ARG A 1 228 ? 20.155 -3.252 6.210 1.00 94.62 228 ARG A O 1
ATOM 1671 N N . LEU A 1 229 ? 18.723 -4.413 4.917 1.00 93.19 229 LEU A N 1
ATOM 1672 C CA . LEU A 1 229 ? 19.691 -5.418 4.454 1.00 93.19 229 LEU A CA 1
ATOM 1673 C C . LEU A 1 229 ? 20.905 -4.763 3.765 1.00 93.19 229 LEU A C 1
ATOM 1675 O O . LEU A 1 229 ? 22.046 -5.066 4.102 1.00 93.19 229 LEU A O 1
ATOM 1679 N N . LYS A 1 230 ? 20.662 -3.786 2.881 1.00 92.94 230 LYS A N 1
ATOM 1680 C CA . LYS A 1 230 ? 21.717 -3.052 2.158 1.00 92.94 230 LYS A CA 1
ATOM 1681 C C . LYS A 1 230 ? 22.557 -2.114 3.044 1.00 92.94 230 LYS A C 1
ATOM 1683 O O . LYS A 1 230 ? 23.712 -1.815 2.729 1.00 92.94 230 LYS A O 1
ATOM 1688 N N . ALA A 1 231 ? 21.999 -1.640 4.158 1.00 92.62 231 ALA A N 1
ATOM 1689 C CA . ALA A 1 231 ? 22.760 -0.916 5.174 1.00 92.62 231 ALA A CA 1
ATOM 1690 C C . ALA A 1 231 ? 23.682 -1.863 5.963 1.00 92.62 231 ALA A C 1
ATOM 1692 O O . ALA A 1 231 ? 24.826 -1.507 6.237 1.00 92.62 231 ALA A O 1
ATOM 1693 N N . GLU A 1 232 ? 23.226 -3.082 6.260 1.00 92.12 232 GLU A N 1
ATOM 1694 C CA . GLU A 1 232 ? 24.006 -4.098 6.981 1.00 92.12 232 GLU A CA 1
ATOM 1695 C C . GLU A 1 232 ? 25.229 -4.582 6.166 1.00 92.12 232 GLU A C 1
ATOM 1697 O O . GLU A 1 232 ? 26.313 -4.719 6.739 1.00 92.12 232 GLU A O 1
ATOM 1702 N N . ASP A 1 233 ? 25.129 -4.690 4.830 1.00 88.25 233 ASP A N 1
ATOM 1703 C CA . ASP A 1 233 ? 26.294 -4.866 3.930 1.00 88.25 233 ASP A CA 1
ATOM 1704 C C . ASP A 1 233 ? 27.358 -3.772 4.107 1.00 88.25 233 ASP A C 1
ATOM 1706 O O . ASP A 1 233 ? 28.561 -4.025 4.054 1.00 88.25 233 ASP A O 1
ATOM 1710 N N . SER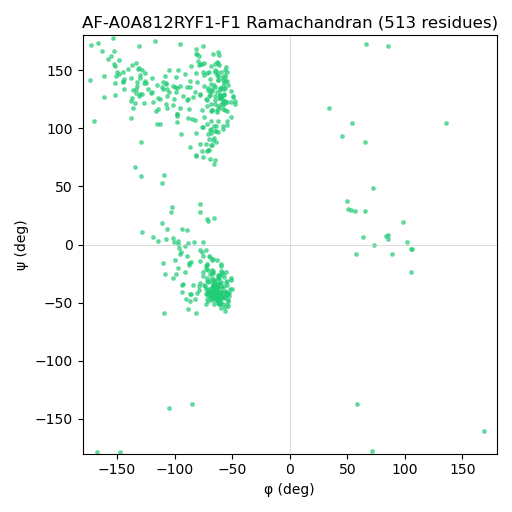 A 1 234 ? 26.911 -2.524 4.277 1.00 87.69 234 SER A N 1
ATOM 1711 C CA . SER A 1 234 ? 27.786 -1.347 4.265 1.00 87.69 234 SER A CA 1
ATOM 1712 C C . SER A 1 234 ? 28.647 -1.237 5.531 1.00 87.69 234 SER A C 1
ATOM 1714 O O . SER A 1 234 ? 29.668 -0.546 5.522 1.00 87.69 234 SER A O 1
ATOM 1716 N N . GLU A 1 235 ? 28.261 -1.931 6.605 1.00 88.19 235 GLU A N 1
ATOM 1717 C CA . GLU A 1 235 ? 29.038 -2.067 7.843 1.00 88.19 235 GLU A CA 1
ATOM 1718 C C . GLU A 1 235 ? 29.818 -3.405 7.902 1.00 88.19 235 GLU A C 1
ATOM 1720 O O . GLU A 1 235 ? 30.869 -3.486 8.548 1.00 88.19 235 GLU A O 1
ATOM 1725 N N . GLY A 1 236 ? 29.355 -4.441 7.188 1.00 77.75 236 GLY A N 1
ATOM 1726 C CA . GLY A 1 236 ? 29.941 -5.787 7.116 1.00 77.75 236 GLY A CA 1
ATOM 1727 C C . GLY A 1 236 ? 31.123 -5.932 6.145 1.00 77.75 236 GLY A C 1
ATOM 1728 O O . GLY A 1 236 ? 30.998 -6.511 5.069 1.00 77.75 236 GLY A O 1
ATOM 1729 N N . GLY A 1 237 ? 32.306 -5.447 6.535 1.00 68.88 237 GLY A N 1
ATOM 1730 C CA . GLY A 1 237 ? 33.503 -5.429 5.678 1.00 68.88 237 GLY A CA 1
ATOM 1731 C C . GLY A 1 237 ? 33.871 -6.756 4.975 1.00 68.88 237 GLY A C 1
ATOM 1732 O O . GLY A 1 237 ? 34.071 -7.782 5.619 1.00 68.88 237 GLY A O 1
ATOM 1733 N N . GLU A 1 238 ? 34.044 -6.680 3.648 1.00 64.00 238 GLU A N 1
ATOM 1734 C CA . GLU A 1 238 ? 34.482 -7.742 2.710 1.00 64.00 238 GLU A CA 1
ATOM 1735 C C . GLU A 1 238 ? 33.564 -8.983 2.549 1.00 64.00 238 GLU A C 1
ATOM 1737 O O . GLU A 1 238 ? 33.921 -9.894 1.799 1.00 64.00 238 GLU A O 1
ATOM 1742 N N . GLY A 1 239 ? 32.363 -9.015 3.145 1.00 56.88 239 GLY A N 1
ATOM 1743 C CA . GLY A 1 239 ? 31.380 -10.100 2.969 1.00 56.88 239 GLY A CA 1
ATOM 1744 C C . GLY A 1 239 ? 30.115 -9.668 2.216 1.00 56.88 239 GLY A C 1
ATOM 1745 O O . GLY A 1 239 ? 29.238 -9.053 2.802 1.00 56.88 239 GLY A O 1
ATOM 1746 N N . GLY A 1 240 ? 29.980 -10.026 0.934 1.00 67.06 240 GLY A N 1
ATOM 1747 C CA . GLY A 1 240 ? 28.857 -9.603 0.071 1.00 67.06 240 GLY A CA 1
ATOM 1748 C C . GLY A 1 240 ? 27.520 -10.344 0.257 1.00 67.06 240 GLY A C 1
ATOM 1749 O O . GLY A 1 240 ? 26.780 -10.490 -0.713 1.00 67.06 240 GLY A O 1
ATOM 1750 N N . GLU A 1 241 ? 27.229 -10.866 1.452 1.00 68.31 241 GLU A N 1
ATOM 1751 C CA . GLU A 1 241 ? 26.082 -11.760 1.704 1.00 68.31 241 GLU A CA 1
ATOM 1752 C C . GLU A 1 241 ? 24.732 -11.018 1.811 1.00 68.31 241 GLU A C 1
ATOM 1754 O O . GLU A 1 241 ? 23.701 -11.541 1.381 1.00 68.31 241 GLU A O 1
ATOM 1759 N N . GLY A 1 242 ? 24.709 -9.785 2.332 1.00 69.06 242 GLY A N 1
ATOM 1760 C CA . GLY A 1 242 ? 23.486 -8.976 2.422 1.00 69.06 242 GLY A CA 1
ATOM 1761 C C . GLY A 1 242 ? 22.991 -8.509 1.050 1.00 69.06 242 GLY A C 1
ATOM 1762 O O . GLY A 1 242 ? 21.785 -8.457 0.813 1.00 69.06 242 GLY A O 1
ATOM 1763 N N . SER A 1 243 ? 23.905 -8.292 0.102 1.00 80.88 243 SER A N 1
ATOM 1764 C CA . SER A 1 243 ? 23.584 -7.912 -1.276 1.00 80.88 243 SER A CA 1
ATOM 1765 C C . SER A 1 243 ? 22.859 -9.047 -2.007 1.00 80.88 243 SER A C 1
ATOM 1767 O O . SER A 1 243 ? 21.921 -8.803 -2.771 1.00 80.88 243 SER A O 1
ATOM 1769 N N . GLU A 1 244 ? 23.215 -10.301 -1.705 1.00 86.81 244 GLU A N 1
ATOM 1770 C CA . GLU A 1 244 ? 22.463 -11.476 -2.150 1.00 86.81 244 GLU A CA 1
ATOM 1771 C C . GLU A 1 244 ? 21.079 -11.536 -1.479 1.00 86.81 244 GLU A C 1
ATOM 1773 O O . GLU A 1 244 ? 20.085 -11.748 -2.172 1.00 86.81 244 GLU A O 1
ATOM 1778 N N . ALA A 1 245 ? 20.966 -11.242 -0.177 1.00 83.62 245 ALA A N 1
ATOM 1779 C CA . ALA A 1 245 ? 19.673 -11.168 0.516 1.00 83.62 245 ALA A CA 1
ATOM 1780 C C . ALA A 1 245 ? 18.755 -10.047 -0.027 1.00 83.62 245 ALA A C 1
ATOM 1782 O O . ALA A 1 245 ? 17.550 -10.251 -0.196 1.00 83.62 245 ALA A O 1
ATOM 1783 N N . ALA A 1 246 ? 19.313 -8.884 -0.369 1.00 83.25 246 ALA A N 1
ATOM 1784 C CA . ALA A 1 246 ? 18.594 -7.771 -0.983 1.00 83.25 246 ALA A CA 1
ATOM 1785 C C . ALA A 1 246 ? 18.111 -8.126 -2.404 1.00 83.25 246 ALA A C 1
ATOM 1787 O O . ALA A 1 246 ? 16.937 -7.916 -2.724 1.00 83.25 246 ALA A O 1
ATOM 1788 N N . ARG A 1 247 ? 18.964 -8.749 -3.236 1.00 87.00 247 ARG A N 1
ATOM 1789 C CA . ARG A 1 247 ? 18.579 -9.291 -4.559 1.00 87.00 247 ARG A CA 1
ATOM 1790 C C . ARG A 1 247 ? 17.542 -10.416 -4.440 1.00 87.00 247 ARG A C 1
ATOM 1792 O O . ARG A 1 247 ? 16.623 -10.483 -5.261 1.00 87.00 247 ARG A O 1
ATOM 1799 N N . ALA A 1 248 ? 17.627 -11.256 -3.408 1.00 88.31 248 ALA A N 1
ATOM 1800 C CA . ALA A 1 248 ? 16.646 -12.301 -3.123 1.00 88.31 248 ALA A CA 1
ATOM 1801 C C . ALA A 1 248 ? 15.280 -11.719 -2.725 1.00 88.31 248 ALA A C 1
ATOM 1803 O O . ALA A 1 248 ? 14.258 -12.243 -3.162 1.00 88.31 248 ALA A O 1
ATOM 1804 N N . LEU A 1 249 ? 15.236 -10.607 -1.981 1.00 89.19 249 LEU A N 1
ATOM 1805 C CA . LEU A 1 249 ? 13.993 -9.890 -1.667 1.00 89.19 249 LEU A CA 1
ATOM 1806 C C . LEU A 1 249 ? 13.349 -9.291 -2.927 1.00 89.19 249 LEU A C 1
ATOM 1808 O O . LEU A 1 249 ? 12.146 -9.464 -3.129 1.00 89.19 249 LEU A O 1
ATOM 1812 N N . LEU A 1 250 ? 14.132 -8.639 -3.798 1.00 87.94 250 LEU A N 1
ATOM 1813 C CA . LEU A 1 250 ? 13.636 -8.135 -5.088 1.00 87.94 250 LEU A CA 1
ATOM 1814 C C . LEU A 1 250 ? 13.085 -9.278 -5.963 1.00 87.94 250 LEU A C 1
ATOM 1816 O O . LEU A 1 250 ? 12.000 -9.155 -6.530 1.00 87.94 250 LEU A O 1
ATOM 1820 N N . THR A 1 251 ? 13.788 -10.414 -6.000 1.00 88.69 251 THR A N 1
ATOM 1821 C CA . THR A 1 251 ? 13.358 -11.633 -6.707 1.00 88.69 251 THR A CA 1
ATOM 1822 C C . THR A 1 251 ? 12.066 -12.207 -6.118 1.00 88.69 251 THR A C 1
ATOM 1824 O O . THR A 1 251 ? 11.120 -12.472 -6.848 1.00 88.69 251 THR A O 1
ATOM 1827 N N . ALA A 1 252 ? 11.961 -12.323 -4.791 1.00 87.69 252 ALA A N 1
ATOM 1828 C CA . ALA A 1 252 ? 10.762 -12.813 -4.105 1.00 87.69 252 ALA A CA 1
ATOM 1829 C C . ALA A 1 252 ? 9.542 -11.874 -4.233 1.00 87.69 252 ALA A C 1
ATOM 1831 O O . ALA A 1 252 ? 8.420 -12.274 -3.920 1.00 87.69 252 ALA A O 1
ATOM 1832 N N . ALA A 1 253 ? 9.738 -10.638 -4.702 1.00 88.00 253 ALA A N 1
ATOM 1833 C CA . ALA A 1 253 ? 8.668 -9.716 -5.078 1.00 88.00 253 ALA A CA 1
ATOM 1834 C C . ALA A 1 253 ? 8.206 -9.860 -6.545 1.00 88.00 253 ALA A C 1
ATOM 1836 O O . ALA A 1 253 ? 7.320 -9.115 -6.969 1.00 88.00 253 ALA A O 1
ATOM 1837 N N . GLY A 1 254 ? 8.785 -10.799 -7.302 1.00 90.25 254 GLY A N 1
ATOM 1838 C CA . GLY A 1 254 ? 8.458 -11.098 -8.698 1.00 90.25 254 GLY A CA 1
ATOM 1839 C C . GLY A 1 254 ? 9.154 -10.207 -9.733 1.00 90.25 254 GLY A C 1
ATOM 1840 O O . GLY A 1 254 ? 8.828 -10.277 -10.922 1.00 90.25 254 GLY A O 1
ATOM 1841 N N . LEU A 1 255 ? 10.097 -9.351 -9.312 1.00 87.81 255 LEU A N 1
ATOM 1842 C CA . LEU A 1 255 ? 10.755 -8.384 -10.194 1.00 87.81 255 LEU A CA 1
ATOM 1843 C C . LEU A 1 255 ? 11.672 -9.102 -11.195 1.00 87.81 255 LEU A C 1
ATOM 1845 O O . LEU A 1 255 ? 12.815 -9.448 -10.898 1.00 87.81 255 LEU A O 1
ATOM 1849 N N . GLY A 1 256 ? 11.147 -9.302 -12.404 1.00 84.88 256 GLY A N 1
ATOM 1850 C CA . GLY A 1 256 ? 11.818 -10.018 -13.488 1.00 84.88 256 GLY A CA 1
ATOM 1851 C C . GLY A 1 256 ? 11.340 -11.457 -13.714 1.00 84.88 256 GLY A C 1
ATOM 1852 O O . GLY A 1 256 ? 11.834 -12.084 -14.644 1.00 84.88 256 GLY A O 1
ATOM 1853 N N . ASP A 1 257 ? 10.348 -11.968 -12.974 1.00 88.44 257 ASP A N 1
ATOM 1854 C CA . ASP A 1 257 ? 9.817 -13.342 -13.141 1.00 88.44 257 ASP A CA 1
ATOM 1855 C C . ASP A 1 257 ? 9.265 -13.623 -14.553 1.00 88.44 257 ASP A C 1
ATOM 1857 O O . ASP A 1 257 ? 9.203 -14.767 -15.006 1.00 88.44 257 ASP A O 1
ATOM 1861 N N . HIS A 1 258 ? 8.876 -12.572 -15.279 1.00 86.38 258 HIS A N 1
ATOM 1862 C CA . HIS A 1 258 ? 8.426 -12.651 -16.669 1.00 86.38 258 HIS A CA 1
ATOM 1863 C C . HIS A 1 258 ? 9.573 -12.844 -17.686 1.00 86.38 258 HIS A C 1
ATOM 1865 O O . HIS A 1 258 ? 9.311 -13.044 -18.875 1.00 86.38 258 HIS A O 1
ATOM 1871 N N . LEU A 1 259 ? 10.836 -12.783 -17.249 1.00 87.44 259 LEU A N 1
ATOM 1872 C CA . LEU A 1 259 ? 12.032 -12.894 -18.084 1.00 87.44 259 LEU A CA 1
ATOM 1873 C C . LEU A 1 259 ? 12.570 -14.327 -18.023 1.00 87.44 259 LEU A C 1
ATOM 1875 O O . LEU A 1 259 ? 13.102 -14.774 -17.011 1.00 87.44 259 LEU A O 1
ATOM 1879 N N . GLY A 1 260 ? 12.495 -15.061 -19.133 1.00 84.44 260 GLY A N 1
ATOM 1880 C CA . GLY A 1 260 ? 12.875 -16.481 -19.185 1.00 84.44 260 GLY A CA 1
ATOM 1881 C C . GLY A 1 260 ? 14.380 -16.785 -19.080 1.00 84.44 260 GLY A C 1
ATOM 1882 O O . GLY A 1 260 ? 14.807 -17.832 -19.573 1.00 84.44 260 GLY A O 1
ATOM 1883 N N . ARG A 1 261 ? 15.211 -15.870 -18.554 1.00 88.69 261 ARG A N 1
ATOM 1884 C CA . ARG A 1 261 ? 16.683 -15.962 -18.553 1.00 88.69 261 ARG A CA 1
ATOM 1885 C C . ARG A 1 261 ? 17.315 -15.231 -17.365 1.00 88.69 261 ARG A C 1
ATOM 1887 O O . ARG A 1 261 ? 17.136 -14.026 -17.221 1.00 88.69 261 ARG A O 1
ATOM 1894 N N . ALA A 1 262 ? 18.196 -15.919 -16.636 1.00 90.12 262 ALA A N 1
ATOM 1895 C CA . ALA A 1 262 ? 18.924 -15.361 -15.491 1.00 90.12 262 ALA A CA 1
ATOM 1896 C C . ALA A 1 262 ? 19.667 -14.041 -15.798 1.00 90.12 262 ALA A C 1
ATOM 1898 O O . ALA A 1 262 ? 19.568 -13.106 -15.022 1.00 90.12 262 ALA A O 1
ATOM 1899 N N . PHE A 1 263 ? 20.331 -13.911 -16.955 1.00 90.94 263 PHE A N 1
ATOM 1900 C CA . PHE A 1 263 ? 21.016 -12.661 -17.335 1.00 90.94 263 PHE A CA 1
ATOM 1901 C C . PHE A 1 263 ? 20.057 -11.476 -17.577 1.00 90.94 263 PHE A C 1
ATOM 1903 O O . PHE A 1 263 ? 20.402 -10.327 -17.324 1.00 90.94 263 PHE A O 1
ATOM 1910 N N . GLN A 1 264 ? 18.837 -11.733 -18.065 1.00 92.56 264 GLN A N 1
ATOM 1911 C CA . GLN A 1 264 ? 17.833 -10.673 -18.232 1.00 92.56 264 GLN A CA 1
ATOM 1912 C C . GLN A 1 264 ? 17.313 -10.211 -16.867 1.00 92.56 264 GLN A C 1
ATOM 1914 O O . GLN A 1 264 ? 17.146 -9.015 -16.647 1.00 92.56 264 GLN A O 1
ATOM 1919 N N . GLN A 1 265 ? 17.107 -11.163 -15.954 1.00 92.31 265 GLN A N 1
ATOM 1920 C CA . GLN A 1 265 ? 16.744 -10.904 -14.566 1.00 92.31 265 GLN A CA 1
ATOM 1921 C C . GLN A 1 265 ? 17.850 -10.127 -13.834 1.00 92.31 265 GLN A C 1
ATOM 1923 O O . GLN A 1 265 ? 17.553 -9.115 -13.218 1.00 92.31 265 GLN A O 1
ATOM 1928 N N . GLU A 1 266 ? 19.118 -10.525 -13.969 1.00 92.50 266 GLU A N 1
ATOM 1929 C CA . GLU A 1 266 ? 20.294 -9.838 -13.411 1.00 92.50 266 GLU A CA 1
ATOM 1930 C C . GLU A 1 266 ? 20.340 -8.355 -13.819 1.00 92.50 266 GLU A C 1
ATOM 1932 O O . GLU A 1 266 ? 20.323 -7.484 -12.952 1.00 92.50 266 GLU A O 1
ATOM 1937 N N . VAL A 1 267 ? 20.256 -8.063 -15.124 1.00 94.19 267 VAL A N 1
ATOM 1938 C CA . VAL A 1 267 ? 20.240 -6.688 -15.664 1.00 94.19 267 VAL A CA 1
ATOM 1939 C C . VAL A 1 267 ? 19.047 -5.860 -15.162 1.00 94.19 267 VAL A C 1
ATOM 1941 O O . VAL A 1 267 ? 19.167 -4.648 -14.982 1.00 94.19 267 VAL A O 1
ATOM 1944 N N . VAL A 1 268 ? 17.888 -6.484 -14.926 1.00 94.44 268 VAL A N 1
ATOM 1945 C CA . VAL A 1 268 ? 16.708 -5.795 -14.374 1.00 94.44 268 VAL A CA 1
ATOM 1946 C C . VAL A 1 268 ? 16.819 -5.589 -12.861 1.00 94.44 268 VAL A C 1
ATOM 1948 O O . VAL A 1 268 ? 16.410 -4.539 -12.369 1.00 94.44 268 VAL A O 1
ATOM 1951 N N . LEU A 1 269 ? 17.413 -6.532 -12.129 1.00 94.19 269 LEU A N 1
ATOM 1952 C CA . LEU A 1 269 ? 17.685 -6.398 -10.698 1.00 94.19 269 LEU A CA 1
ATOM 1953 C C . LEU A 1 269 ? 18.714 -5.294 -10.420 1.00 94.19 269 LEU A C 1
ATOM 1955 O O . LEU A 1 269 ? 18.485 -4.507 -9.507 1.00 94.19 269 LEU A O 1
ATOM 1959 N N . ASP A 1 270 ? 19.775 -5.169 -11.225 1.00 94.50 270 ASP A N 1
ATOM 1960 C CA . ASP A 1 270 ? 20.734 -4.056 -11.113 1.00 94.50 270 ASP A CA 1
ATOM 1961 C C . ASP A 1 270 ? 20.070 -2.696 -11.388 1.00 94.50 270 ASP A C 1
ATOM 1963 O O . ASP A 1 270 ? 20.248 -1.751 -10.623 1.00 94.50 270 ASP A O 1
ATOM 1967 N N . LEU A 1 271 ? 19.215 -2.600 -12.413 1.00 95.38 271 LEU A N 1
ATOM 1968 C CA . LEU A 1 271 ? 18.450 -1.378 -12.691 1.00 95.38 271 LEU A CA 1
ATOM 1969 C C . LEU A 1 271 ? 17.487 -1.006 -11.539 1.00 95.38 271 LEU A C 1
ATOM 1971 O O . LEU A 1 271 ? 17.266 0.180 -11.273 1.00 95.38 271 LEU A O 1
ATOM 1975 N N . PHE A 1 272 ? 16.908 -1.991 -10.844 1.00 96.31 272 PHE A N 1
ATOM 1976 C CA . PHE A 1 272 ? 16.112 -1.738 -9.640 1.00 96.31 272 PHE A CA 1
ATOM 1977 C C . PHE A 1 272 ? 16.976 -1.379 -8.421 1.00 96.31 272 PHE A C 1
ATOM 1979 O O . PHE A 1 272 ? 16.562 -0.523 -7.638 1.00 96.31 272 PHE A O 1
ATOM 1986 N N . ASP A 1 273 ? 18.169 -1.957 -8.275 1.00 94.88 273 ASP A N 1
ATOM 1987 C CA . ASP A 1 273 ? 19.138 -1.617 -7.225 1.00 94.88 273 ASP A CA 1
ATOM 1988 C C . ASP A 1 273 ? 19.592 -0.145 -7.329 1.00 94.88 273 ASP A C 1
ATOM 1990 O O . ASP A 1 273 ? 19.504 0.607 -6.345 1.00 94.88 273 ASP A O 1
ATOM 1994 N N . ASP A 1 274 ? 19.934 0.292 -8.548 1.00 96.06 274 ASP A N 1
ATOM 1995 C CA . ASP A 1 274 ? 20.234 1.683 -8.911 1.00 96.06 274 ASP A CA 1
ATOM 1996 C C . ASP A 1 274 ? 19.038 2.614 -8.647 1.00 96.06 274 ASP A C 1
ATOM 1998 O O . ASP A 1 274 ? 19.199 3.694 -8.068 1.00 96.06 274 ASP A O 1
ATOM 2002 N N . LEU A 1 275 ? 17.814 2.210 -9.024 1.00 96.50 275 LEU A N 1
ATOM 2003 C CA . LEU A 1 275 ? 16.605 2.998 -8.746 1.00 96.50 275 LEU A CA 1
ATOM 2004 C C . LEU A 1 275 ? 16.387 3.179 -7.238 1.00 96.50 275 LEU A C 1
ATOM 2006 O O . LEU A 1 275 ? 16.023 4.274 -6.801 1.00 96.50 275 LEU A O 1
ATOM 2010 N N . MET A 1 276 ? 16.596 2.131 -6.438 1.00 96.19 276 MET A N 1
ATOM 2011 C CA . MET A 1 276 ? 16.448 2.198 -4.984 1.00 96.19 276 MET A CA 1
ATOM 2012 C C . MET A 1 276 ? 17.484 3.132 -4.353 1.00 96.19 276 MET A C 1
ATOM 2014 O O . MET A 1 276 ? 17.118 3.952 -3.508 1.00 96.19 276 MET A O 1
ATOM 2018 N N . ALA A 1 277 ? 18.747 3.046 -4.786 1.00 95.62 277 ALA A N 1
ATOM 2019 C CA . ALA A 1 277 ? 19.824 3.922 -4.325 1.00 95.62 277 ALA A CA 1
ATOM 2020 C C . ALA A 1 277 ? 19.580 5.388 -4.733 1.00 95.62 277 ALA A C 1
ATOM 2022 O O . ALA A 1 277 ? 19.729 6.300 -3.915 1.00 95.62 277 ALA A O 1
ATOM 2023 N N . CYS A 1 278 ? 19.113 5.626 -5.964 1.00 96.81 278 CYS A N 1
ATOM 2024 C CA . CYS A 1 278 ? 18.682 6.949 -6.411 1.00 96.81 278 CYS A CA 1
ATOM 2025 C C . CYS A 1 278 ? 17.534 7.481 -5.536 1.00 96.81 278 CYS A C 1
ATOM 2027 O O . CYS A 1 278 ? 17.637 8.580 -4.985 1.00 96.81 278 CYS A O 1
ATOM 2029 N N . ALA A 1 279 ? 16.482 6.685 -5.330 1.00 97.19 279 ALA A N 1
ATOM 2030 C CA . ALA A 1 279 ? 15.338 7.050 -4.500 1.00 97.19 279 ALA A CA 1
ATOM 2031 C C . ALA A 1 279 ? 15.737 7.378 -3.050 1.00 97.19 279 ALA A C 1
ATOM 2033 O O . ALA A 1 279 ? 15.194 8.312 -2.459 1.00 97.19 279 ALA A O 1
ATOM 2034 N N . GLU A 1 280 ? 16.702 6.657 -2.482 1.00 96.56 280 GLU A N 1
ATOM 2035 C CA . GLU A 1 280 ? 17.256 6.941 -1.157 1.00 96.56 280 GLU A CA 1
ATOM 2036 C C . GLU A 1 280 ? 18.069 8.243 -1.125 1.00 96.56 280 GLU A C 1
ATOM 2038 O O . GLU A 1 280 ? 17.806 9.093 -0.274 1.00 96.56 280 GLU A O 1
ATOM 2043 N N . SER A 1 281 ? 18.954 8.479 -2.102 1.00 96.75 281 SER A N 1
ATOM 2044 C CA . SER A 1 281 ? 19.696 9.750 -2.225 1.00 96.75 281 SER A CA 1
ATOM 2045 C C . SER A 1 281 ? 18.791 10.977 -2.432 1.00 96.75 281 SER A C 1
ATOM 2047 O O . SER A 1 281 ? 19.138 12.089 -2.037 1.00 96.75 281 SER A O 1
ATOM 2049 N N . MET A 1 282 ? 17.601 10.769 -3.003 1.00 97.00 282 MET A N 1
ATOM 2050 C CA . MET A 1 282 ? 16.536 11.765 -3.148 1.00 97.00 282 MET A CA 1
ATOM 2051 C C . MET A 1 282 ? 15.653 11.926 -1.893 1.00 97.00 282 MET A C 1
ATOM 2053 O O . MET A 1 282 ? 14.680 12.683 -1.925 1.00 97.00 282 MET A O 1
ATOM 2057 N N . CYS A 1 283 ? 15.948 11.213 -0.801 1.00 96.88 283 CYS A N 1
ATOM 2058 C CA . CYS A 1 283 ? 15.137 11.138 0.419 1.00 96.88 283 CYS A CA 1
ATOM 2059 C C . CYS A 1 283 ? 13.682 10.671 0.182 1.00 96.88 283 CYS A C 1
ATOM 2061 O O . CYS A 1 283 ? 12.773 11.033 0.938 1.00 96.88 283 CYS A O 1
ATOM 2063 N N . LEU A 1 284 ? 13.430 9.857 -0.852 1.00 96.81 284 LEU A N 1
ATOM 2064 C CA . LEU A 1 284 ? 12.103 9.300 -1.107 1.00 96.81 284 LEU A CA 1
ATOM 2065 C C . LEU A 1 284 ? 11.736 8.275 -0.032 1.00 96.81 284 LEU A C 1
ATOM 2067 O O . LEU A 1 284 ? 12.484 7.334 0.266 1.00 96.81 284 LEU A O 1
ATOM 2071 N N . THR A 1 285 ? 10.528 8.421 0.513 1.00 96.06 285 THR A N 1
ATOM 2072 C CA . THR A 1 285 ? 9.967 7.443 1.448 1.00 96.06 285 THR A CA 1
ATOM 2073 C C . THR A 1 285 ? 9.791 6.086 0.764 1.00 96.06 285 THR A C 1
ATOM 2075 O O . THR A 1 285 ? 9.625 6.003 -0.460 1.00 96.06 285 THR A O 1
ATOM 2078 N N . ALA A 1 286 ? 9.776 5.012 1.555 1.00 95.44 286 ALA A N 1
ATOM 2079 C CA . ALA A 1 286 ? 9.554 3.657 1.055 1.00 95.44 286 ALA A CA 1
ATOM 2080 C C . ALA A 1 286 ? 8.282 3.554 0.187 1.00 95.44 286 ALA A C 1
ATOM 2082 O O . ALA A 1 286 ? 8.303 2.956 -0.884 1.00 95.44 286 ALA A O 1
ATOM 2083 N N . ARG A 1 287 ? 7.218 4.275 0.572 1.00 94.62 287 ARG A N 1
ATOM 2084 C CA . ARG A 1 287 ? 5.974 4.436 -0.198 1.00 94.62 287 ARG A CA 1
ATOM 2085 C C . ARG A 1 287 ? 6.191 4.992 -1.610 1.00 94.62 287 ARG A C 1
ATOM 2087 O O . ARG A 1 287 ? 5.739 4.395 -2.581 1.00 94.62 287 ARG A O 1
ATOM 2094 N N . LYS A 1 288 ? 6.873 6.139 -1.735 1.00 96.00 288 LYS A N 1
ATOM 2095 C CA . LYS A 1 288 ? 7.150 6.774 -3.040 1.00 96.00 288 LYS A CA 1
ATOM 2096 C C . LYS A 1 288 ? 8.012 5.869 -3.919 1.00 96.00 288 LYS A C 1
ATOM 2098 O O . LYS A 1 288 ? 7.808 5.790 -5.126 1.00 96.00 288 LYS A O 1
ATOM 2103 N N . THR A 1 289 ? 8.937 5.160 -3.284 1.00 97.25 289 THR A N 1
ATOM 2104 C CA . THR A 1 289 ? 9.863 4.229 -3.929 1.00 97.25 289 THR A CA 1
ATOM 2105 C C . THR A 1 289 ? 9.135 2.986 -4.456 1.00 97.25 289 THR A C 1
ATOM 2107 O O . THR A 1 289 ? 9.317 2.642 -5.617 1.00 97.25 289 THR A O 1
ATOM 2110 N N . ALA A 1 290 ? 8.226 2.383 -3.680 1.00 96.69 290 ALA A N 1
ATOM 2111 C CA . ALA A 1 290 ? 7.381 1.263 -4.114 1.00 96.69 290 ALA A CA 1
ATOM 2112 C C . ALA A 1 290 ? 6.535 1.604 -5.358 1.00 96.69 290 ALA A C 1
ATOM 2114 O O . ALA A 1 290 ? 6.502 0.840 -6.324 1.00 96.69 290 ALA A O 1
ATOM 2115 N N . VAL A 1 291 ? 5.909 2.790 -5.379 1.00 96.94 291 VAL A N 1
ATOM 2116 C CA . VAL A 1 291 ? 5.182 3.289 -6.564 1.00 96.94 291 VAL A CA 1
ATOM 2117 C C . VAL A 1 291 ? 6.125 3.449 -7.754 1.00 96.94 291 VAL A C 1
ATOM 2119 O O . VAL A 1 291 ? 5.785 3.048 -8.863 1.00 96.94 291 VAL A O 1
ATOM 2122 N N . MET A 1 292 ? 7.316 4.011 -7.537 1.00 97.69 292 MET A N 1
ATOM 2123 C CA . MET A 1 292 ? 8.296 4.232 -8.600 1.00 97.69 292 MET A CA 1
ATOM 2124 C C . MET A 1 292 ? 8.834 2.917 -9.191 1.00 97.69 292 MET A C 1
ATOM 2126 O O . MET A 1 292 ? 8.980 2.824 -10.409 1.00 97.69 292 MET A O 1
ATOM 2130 N N . VAL A 1 293 ? 9.054 1.890 -8.362 1.00 97.31 293 VAL A N 1
ATOM 2131 C CA . VAL A 1 293 ? 9.408 0.529 -8.804 1.00 97.31 293 VAL A CA 1
ATOM 2132 C C . VAL A 1 293 ? 8.330 -0.026 -9.731 1.00 97.31 293 VAL A C 1
ATOM 2134 O O . VAL A 1 293 ? 8.652 -0.410 -10.854 1.00 97.31 293 VAL A O 1
ATOM 2137 N N . ARG A 1 294 ? 7.048 0.007 -9.333 1.00 97.06 294 ARG A N 1
ATOM 2138 C CA . ARG A 1 294 ? 5.974 -0.503 -10.202 1.00 97.06 294 ARG A CA 1
ATOM 2139 C C . ARG A 1 294 ? 5.785 0.340 -11.467 1.00 97.06 294 ARG A C 1
ATOM 2141 O O . ARG A 1 294 ? 5.473 -0.216 -12.517 1.00 97.06 294 ARG A O 1
ATOM 2148 N N . ILE A 1 295 ? 5.994 1.659 -11.406 1.00 97.44 295 ILE A N 1
ATOM 2149 C CA . ILE A 1 295 ? 6.003 2.507 -12.608 1.00 97.44 295 ILE A CA 1
ATOM 2150 C C . ILE A 1 295 ? 7.105 2.047 -13.569 1.00 97.44 295 ILE A C 1
ATOM 2152 O O . ILE A 1 295 ? 6.812 1.856 -14.744 1.00 97.44 295 ILE A O 1
ATOM 2156 N N . LEU A 1 296 ? 8.338 1.835 -13.096 1.00 97.69 296 LEU A N 1
ATOM 2157 C CA . LEU A 1 296 ? 9.442 1.360 -13.936 1.00 97.69 296 LEU A CA 1
ATOM 2158 C C . LEU A 1 296 ? 9.167 -0.042 -14.503 1.00 97.69 296 LEU A C 1
ATOM 2160 O O . LEU A 1 296 ? 9.314 -0.247 -15.708 1.00 97.69 296 LEU A O 1
ATOM 2164 N N . GLU A 1 297 ? 8.702 -0.975 -13.672 1.00 96.62 297 GLU A N 1
ATOM 2165 C CA . GLU A 1 297 ? 8.305 -2.321 -14.098 1.00 96.62 297 GLU A CA 1
ATOM 2166 C C . GLU A 1 297 ? 7.259 -2.271 -15.219 1.00 96.62 297 GLU A C 1
ATOM 2168 O O . GLU A 1 297 ? 7.414 -2.943 -16.237 1.00 96.62 297 GLU A O 1
ATOM 2173 N N . GLN A 1 298 ? 6.258 -1.392 -15.106 1.00 96.88 298 GLN A N 1
ATOM 2174 C CA . GLN A 1 298 ? 5.234 -1.215 -16.136 1.00 96.88 298 GLN A CA 1
ATOM 2175 C C . GLN A 1 298 ? 5.810 -0.756 -17.490 1.00 96.88 298 GLN A C 1
ATOM 2177 O O . GLN A 1 298 ? 5.239 -1.077 -18.537 1.00 96.88 298 GLN A O 1
ATOM 2182 N N . ILE A 1 299 ? 6.939 -0.036 -17.494 1.00 97.56 299 ILE A N 1
ATOM 2183 C CA . ILE A 1 299 ? 7.649 0.364 -18.718 1.00 97.56 299 ILE A CA 1
ATOM 2184 C C . ILE A 1 299 ? 8.481 -0.788 -19.287 1.00 97.56 299 ILE A C 1
ATOM 2186 O O . ILE A 1 299 ? 8.483 -0.961 -20.507 1.00 97.56 299 ILE A O 1
ATOM 2190 N N . LEU A 1 300 ? 9.130 -1.593 -18.437 1.00 96.38 300 LEU A N 1
ATOM 2191 C CA . LEU A 1 300 ? 9.859 -2.804 -18.845 1.00 96.38 300 LEU A CA 1
ATOM 2192 C C . LEU A 1 300 ? 8.906 -3.851 -19.448 1.00 96.38 300 LEU A C 1
ATOM 2194 O O . LEU A 1 300 ? 9.168 -4.369 -20.534 1.00 96.38 300 LEU A O 1
ATOM 2198 N N . GLU A 1 301 ? 7.748 -4.081 -18.821 1.00 95.69 301 GLU A N 1
ATOM 2199 C CA . GLU A 1 301 ? 6.644 -4.859 -19.398 1.00 95.69 301 GLU A CA 1
ATOM 2200 C C . GLU A 1 301 ? 6.248 -4.304 -20.771 1.00 95.69 301 GLU A C 1
ATOM 2202 O O . GLU A 1 301 ? 6.172 -5.048 -21.751 1.00 95.69 301 GLU A O 1
ATOM 2207 N N . MET A 1 302 ? 6.045 -2.983 -20.879 1.00 96.00 302 MET A N 1
ATOM 2208 C CA . MET A 1 302 ? 5.601 -2.387 -22.137 1.00 96.00 302 MET A CA 1
ATOM 2209 C C . MET A 1 302 ? 6.656 -2.470 -23.251 1.00 96.00 302 MET A C 1
ATOM 2211 O O . MET A 1 302 ? 6.261 -2.540 -24.409 1.00 96.00 302 MET A O 1
ATOM 2215 N N . MET A 1 303 ? 7.960 -2.582 -22.961 1.00 96.12 303 MET A N 1
ATOM 2216 C CA . MET A 1 303 ? 8.967 -2.854 -24.006 1.00 96.12 303 MET A CA 1
ATOM 2217 C C . MET A 1 303 ? 8.686 -4.152 -24.784 1.00 96.12 303 MET A C 1
ATOM 2219 O O . MET A 1 303 ? 9.050 -4.240 -25.957 1.00 96.12 303 MET A O 1
ATOM 2223 N N . HIS A 1 304 ? 8.026 -5.133 -24.158 1.00 94.81 304 HIS A N 1
ATOM 2224 C CA . HIS A 1 304 ? 7.637 -6.412 -24.764 1.00 94.81 304 HIS A CA 1
ATOM 2225 C C . HIS A 1 304 ? 6.287 -6.347 -25.503 1.00 94.81 304 HIS A C 1
ATOM 2227 O O . HIS A 1 304 ? 5.952 -7.240 -26.287 1.00 94.81 304 HIS A O 1
ATOM 2233 N N . VAL A 1 305 ? 5.495 -5.295 -25.275 1.00 95.38 305 VAL A N 1
ATOM 2234 C CA . VAL A 1 305 ? 4.211 -5.072 -25.948 1.00 95.38 305 VAL A CA 1
ATOM 2235 C C . VAL A 1 305 ? 4.461 -4.589 -27.380 1.00 95.38 305 VAL A C 1
ATOM 2237 O O . VAL A 1 305 ? 5.455 -3.931 -27.683 1.00 95.38 305 VAL A O 1
ATOM 2240 N N . LYS A 1 306 ? 3.557 -4.931 -28.305 1.00 95.38 306 LYS A N 1
ATOM 2241 C CA . LYS A 1 306 ? 3.615 -4.436 -29.688 1.00 95.38 306 LYS A CA 1
ATOM 2242 C C . LYS A 1 306 ? 3.268 -2.949 -29.726 1.00 95.38 306 LYS A C 1
ATOM 2244 O O . LYS A 1 306 ? 2.263 -2.534 -29.145 1.00 95.38 306 LYS A O 1
ATOM 2249 N N . SER A 1 307 ? 4.071 -2.170 -30.442 1.00 96.44 307 SER A N 1
ATOM 2250 C CA . SER A 1 307 ? 3.838 -0.739 -30.637 1.00 96.44 307 SER A CA 1
ATOM 2251 C C . SER A 1 307 ? 2.479 -0.480 -31.299 1.00 96.44 307 SER A C 1
ATOM 2253 O O . SER A 1 307 ? 2.021 -1.242 -32.156 1.00 96.44 307 SER A O 1
ATOM 2255 N N . LYS A 1 308 ? 1.832 0.615 -30.893 1.00 93.56 308 LYS A N 1
ATOM 2256 C CA . LYS A 1 308 ? 0.560 1.106 -31.441 1.00 93.56 308 LYS A CA 1
ATOM 2257 C C . LYS A 1 308 ? 0.793 2.083 -32.599 1.00 93.56 308 LYS A C 1
ATOM 2259 O O . LYS A 1 308 ? -0.103 2.261 -33.420 1.00 93.56 308 LYS A O 1
ATOM 2264 N N . SER A 1 309 ? 1.966 2.721 -32.654 1.00 92.75 309 SER A N 1
ATOM 2265 C CA . SER A 1 309 ? 2.368 3.674 -33.701 1.00 92.75 309 SER A CA 1
ATOM 2266 C C . SER A 1 309 ? 3.272 3.074 -34.790 1.00 92.75 309 SER A C 1
ATOM 2268 O O . SER A 1 309 ? 3.454 3.696 -35.841 1.00 92.75 309 SER A O 1
ATOM 2270 N N . ALA A 1 310 ? 3.817 1.875 -34.566 1.00 92.38 310 ALA A N 1
ATOM 2271 C CA . ALA A 1 310 ? 4.638 1.138 -35.521 1.00 92.38 310 ALA A CA 1
ATOM 2272 C C . ALA A 1 310 ? 3.970 0.919 -36.884 1.00 92.38 310 ALA A C 1
ATOM 2274 O O . ALA A 1 310 ? 2.758 0.723 -37.005 1.00 92.38 310 ALA A O 1
ATOM 2275 N N . LYS A 1 311 ? 4.803 0.884 -37.930 1.00 92.38 311 LYS A N 1
ATOM 2276 C CA . LYS A 1 311 ? 4.359 0.644 -39.312 1.00 92.38 311 LYS A CA 1
ATOM 2277 C C . LYS A 1 311 ? 4.508 -0.815 -39.734 1.00 92.38 311 LYS A C 1
ATOM 2279 O O . LYS A 1 311 ? 3.851 -1.213 -40.696 1.00 92.38 311 LYS A O 1
ATOM 2284 N N . ARG A 1 312 ? 5.349 -1.615 -39.065 1.00 89.00 312 ARG A N 1
ATOM 2285 C CA . ARG A 1 312 ? 5.502 -3.047 -39.363 1.00 89.00 312 ARG A CA 1
ATOM 2286 C C . ARG A 1 312 ? 4.852 -3.893 -38.272 1.00 89.00 312 ARG A C 1
ATOM 2288 O O . ARG A 1 312 ? 5.048 -3.683 -37.078 1.00 89.00 312 ARG A O 1
ATOM 2295 N N . LEU A 1 313 ? 4.081 -4.890 -38.699 1.00 85.44 313 LEU A N 1
ATOM 2296 C CA . LEU A 1 313 ? 3.404 -5.816 -37.797 1.00 85.44 313 LEU A CA 1
ATOM 2297 C C . LEU A 1 313 ? 4.431 -6.620 -36.988 1.00 85.44 313 LEU A C 1
ATOM 2299 O O . LEU A 1 313 ? 5.164 -7.427 -37.552 1.00 85.44 313 LEU A O 1
ATOM 2303 N N . GLY A 1 314 ? 4.438 -6.424 -35.669 1.00 87.44 314 GLY A N 1
ATOM 2304 C CA . GLY A 1 314 ? 5.348 -7.111 -34.747 1.00 87.44 314 GLY A CA 1
ATOM 2305 C C . GLY A 1 314 ? 6.488 -6.252 -34.197 1.00 87.44 314 GLY A C 1
ATOM 2306 O O . GLY A 1 314 ? 7.200 -6.740 -33.328 1.00 87.44 314 GLY A O 1
ATOM 2307 N N . GLU A 1 315 ? 6.635 -4.995 -34.630 1.00 92.75 315 GLU A N 1
ATOM 2308 C CA . GLU A 1 315 ? 7.512 -4.031 -33.949 1.00 92.75 315 GLU A CA 1
ATOM 2309 C C . GLU A 1 315 ? 7.037 -3.810 -32.496 1.00 92.75 315 GLU A C 1
ATOM 2311 O O . GLU A 1 315 ? 5.844 -3.646 -32.216 1.00 92.75 315 GLU A O 1
ATOM 2316 N N . THR A 1 316 ? 7.986 -3.853 -31.565 1.00 95.62 316 THR A N 1
ATOM 2317 C CA . THR A 1 316 ? 7.801 -3.657 -30.120 1.00 95.62 316 THR A CA 1
ATOM 2318 C C . THR A 1 316 ? 7.671 -2.174 -29.776 1.00 95.62 316 THR A C 1
ATOM 2320 O O . THR A 1 316 ? 8.018 -1.321 -30.594 1.00 95.62 316 THR A O 1
ATOM 2323 N N . SER A 1 317 ? 7.147 -1.842 -28.591 1.00 96.50 317 SER A N 1
ATOM 2324 C CA . SER A 1 317 ? 6.934 -0.451 -28.172 1.00 96.50 317 SER A CA 1
ATOM 2325 C C . SER A 1 317 ? 8.183 0.411 -28.348 1.00 96.50 317 SER A C 1
ATOM 2327 O O . SER A 1 317 ? 9.297 0.042 -27.968 1.00 96.50 317 SER A O 1
ATOM 2329 N N . SER A 1 318 ? 7.972 1.578 -28.950 1.00 96.12 318 SER A N 1
ATOM 2330 C CA . SER A 1 318 ? 9.022 2.555 -29.212 1.00 96.12 318 SER A CA 1
ATOM 2331 C C . SER A 1 318 ? 9.441 3.294 -27.940 1.00 96.12 318 SER A C 1
ATOM 2333 O O . SER A 1 318 ? 8.645 3.468 -27.014 1.00 96.12 318 SER A O 1
ATOM 2335 N N . ILE A 1 319 ? 10.667 3.830 -27.939 1.00 96.75 319 ILE A N 1
ATOM 2336 C CA . ILE A 1 319 ? 11.173 4.718 -26.878 1.00 96.75 319 ILE A CA 1
ATOM 2337 C C . ILE A 1 319 ? 10.192 5.860 -26.560 1.00 96.75 319 ILE A C 1
ATOM 2339 O O . ILE A 1 319 ? 9.984 6.191 -25.396 1.00 96.75 319 ILE A O 1
ATOM 2343 N N . TYR A 1 320 ? 9.533 6.418 -27.583 1.00 96.25 320 TYR A N 1
ATOM 2344 C CA . TYR A 1 320 ? 8.544 7.481 -27.425 1.00 96.25 320 TYR A CA 1
ATOM 2345 C C . TYR A 1 320 ? 7.285 6.998 -26.693 1.00 96.25 320 TYR A C 1
ATOM 2347 O O . TYR A 1 320 ? 6.833 7.667 -25.768 1.00 96.25 320 TYR A O 1
ATOM 2355 N N . GLU A 1 321 ? 6.731 5.839 -27.058 1.00 97.00 321 GLU A N 1
ATOM 2356 C CA . GLU A 1 321 ? 5.558 5.272 -26.374 1.00 97.00 321 GLU A CA 1
ATOM 2357 C C . GLU A 1 321 ? 5.874 4.957 -24.906 1.00 97.00 321 GLU A C 1
ATOM 2359 O O . GLU A 1 321 ? 5.119 5.361 -24.021 1.00 97.00 321 GLU A O 1
ATOM 2364 N N . CYS A 1 322 ? 7.021 4.328 -24.637 1.00 97.62 322 CYS A N 1
ATOM 2365 C CA . CYS A 1 322 ? 7.507 4.069 -23.281 1.00 97.62 322 CYS A CA 1
ATOM 2366 C C . CYS A 1 322 ? 7.720 5.359 -22.473 1.00 97.62 322 CYS A C 1
ATOM 2368 O O . CYS A 1 322 ? 7.328 5.417 -21.308 1.00 97.62 322 CYS A O 1
ATOM 2370 N N . PHE A 1 323 ? 8.266 6.418 -23.076 1.00 97.56 323 PHE A N 1
ATOM 2371 C CA . PHE A 1 323 ? 8.467 7.698 -22.391 1.00 97.56 323 PHE A CA 1
ATOM 2372 C C . PHE A 1 323 ? 7.153 8.455 -22.127 1.00 97.56 323 PHE A C 1
ATOM 2374 O O . PHE A 1 323 ? 6.987 9.039 -21.055 1.00 97.56 323 PHE A O 1
ATOM 2381 N N . GLN A 1 324 ? 6.188 8.431 -23.058 1.00 96.69 324 GLN A N 1
ATOM 2382 C CA . GLN A 1 324 ? 4.873 9.044 -22.822 1.00 96.69 324 GLN A CA 1
ATOM 2383 C C . GLN A 1 324 ? 4.078 8.292 -21.750 1.00 96.69 324 GLN A C 1
ATOM 2385 O O . GLN A 1 324 ? 3.441 8.939 -20.920 1.00 96.69 324 GLN A O 1
ATOM 2390 N N . GLU A 1 325 ? 4.137 6.958 -21.716 1.00 96.50 325 GLU A N 1
ATOM 2391 C CA . GLU A 1 325 ? 3.464 6.171 -20.676 1.00 96.50 325 GLU A CA 1
ATOM 2392 C C . GLU A 1 325 ? 4.118 6.370 -19.304 1.00 96.50 325 GLU A C 1
ATOM 2394 O O . GLU A 1 325 ? 3.414 6.608 -18.323 1.00 96.50 325 GLU A O 1
ATOM 2399 N N . PHE A 1 326 ? 5.453 6.405 -19.237 1.00 97.69 326 PHE A N 1
ATOM 2400 C CA . PHE A 1 326 ? 6.188 6.775 -18.024 1.00 97.69 326 PHE A CA 1
ATOM 2401 C C . PHE A 1 326 ? 5.737 8.141 -17.493 1.00 97.69 326 PHE A C 1
ATOM 2403 O O . PHE A 1 326 ? 5.330 8.268 -16.335 1.00 97.69 326 PHE A O 1
ATOM 2410 N N . LYS A 1 327 ? 5.723 9.154 -18.366 1.00 95.88 327 LYS A N 1
ATOM 2411 C CA . LYS A 1 327 ? 5.255 10.505 -18.043 1.00 95.88 327 LYS A CA 1
ATOM 2412 C C . LYS A 1 327 ? 3.787 10.513 -17.600 1.00 95.88 327 LYS A C 1
ATOM 2414 O O . LYS A 1 327 ? 3.455 11.218 -16.648 1.00 95.88 327 LYS A O 1
ATOM 2419 N N . ARG A 1 328 ? 2.909 9.735 -18.246 1.00 94.25 328 ARG A N 1
ATOM 2420 C CA . ARG A 1 328 ? 1.487 9.600 -17.881 1.00 94.25 328 ARG A CA 1
ATOM 2421 C C . ARG A 1 328 ? 1.333 9.029 -16.473 1.00 94.25 328 ARG A C 1
ATOM 2423 O O . ARG A 1 328 ? 0.618 9.616 -15.662 1.00 94.25 328 ARG A O 1
ATOM 2430 N N . LEU A 1 329 ? 2.009 7.919 -16.180 1.00 94.75 329 LEU A N 1
ATOM 2431 C CA . LEU A 1 329 ? 1.962 7.248 -14.882 1.00 94.75 329 LEU A CA 1
ATOM 2432 C C . LEU A 1 329 ? 2.535 8.137 -13.772 1.00 94.75 329 LEU A C 1
ATOM 2434 O O . LEU A 1 329 ? 1.878 8.330 -12.748 1.00 94.75 329 LEU A O 1
ATOM 2438 N N . LEU A 1 330 ? 3.709 8.735 -13.983 1.00 95.31 330 LEU A N 1
ATOM 2439 C CA . LEU A 1 330 ? 4.362 9.590 -12.991 1.00 95.31 330 LEU A CA 1
ATOM 2440 C C . LEU A 1 330 ? 3.552 10.869 -12.702 1.00 95.31 330 LEU A C 1
ATOM 2442 O O . LEU A 1 330 ? 3.452 11.287 -11.547 1.00 9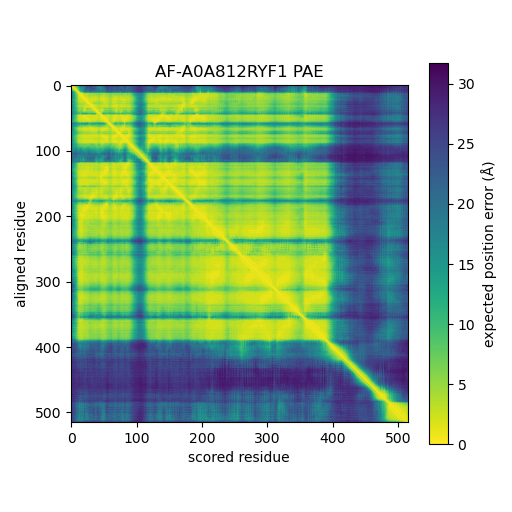5.31 330 LEU A O 1
ATOM 2446 N N . LEU A 1 331 ? 2.903 11.456 -13.717 1.00 91.56 331 LEU A N 1
ATOM 2447 C CA . LEU A 1 331 ? 1.984 12.582 -13.522 1.00 91.56 331 LEU A CA 1
ATOM 2448 C C . LEU A 1 331 ? 0.691 12.168 -12.809 1.00 91.56 331 LEU A C 1
ATOM 2450 O O . LEU A 1 331 ? 0.265 12.899 -11.916 1.00 91.56 331 LEU A O 1
ATOM 2454 N N . ALA A 1 332 ? 0.088 11.019 -13.136 1.00 90.50 332 ALA A N 1
ATOM 2455 C CA . ALA A 1 332 ? -1.127 10.528 -12.470 1.00 90.50 332 ALA A CA 1
ATOM 2456 C C . ALA A 1 332 ? -0.928 10.309 -10.957 1.00 90.50 332 ALA A C 1
ATOM 2458 O O . ALA A 1 332 ? -1.834 1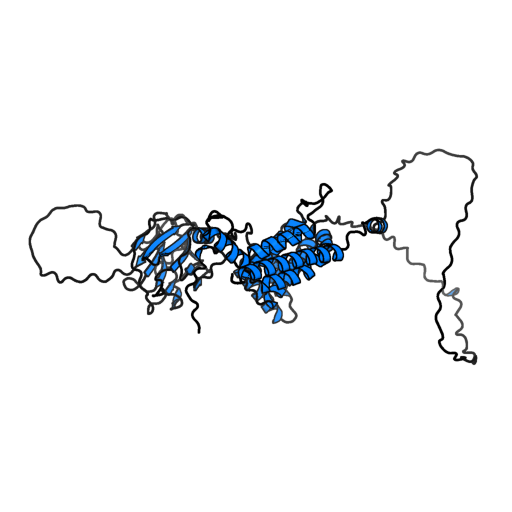0.564 -10.164 1.00 90.50 332 ALA A O 1
ATOM 2459 N N . HIS A 1 333 ? 0.284 9.923 -10.551 1.00 94.00 33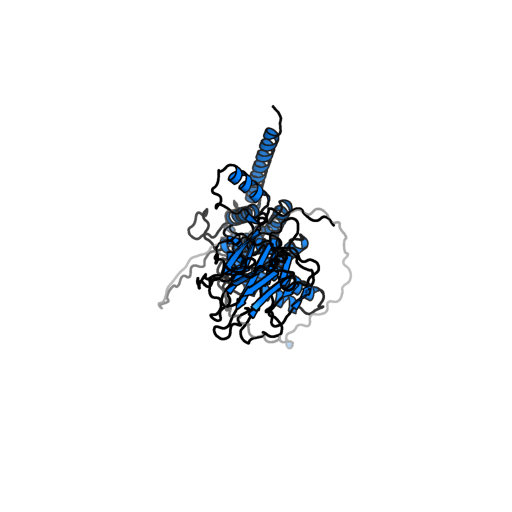3 HIS A N 1
ATOM 2460 C CA . HIS A 1 333 ? 0.682 9.783 -9.149 1.00 94.00 333 HIS A CA 1
ATOM 2461 C C . HIS A 1 333 ? 1.255 11.082 -8.543 1.00 94.00 333 HIS A C 1
ATOM 2463 O O . HIS A 1 333 ? 1.824 11.045 -7.456 1.00 94.00 333 HIS A O 1
ATOM 2469 N N . SER A 1 334 ? 1.116 12.245 -9.188 1.00 94.12 334 SER A N 1
ATOM 2470 C CA . SER A 1 334 ? 1.601 13.531 -8.658 1.00 94.12 334 SER A CA 1
ATOM 2471 C C . SER A 1 334 ? 0.507 14.344 -7.954 1.00 94.12 334 SER A C 1
ATOM 2473 O O . SER A 1 334 ? -0.657 14.322 -8.358 1.00 94.12 334 SER A O 1
ATOM 2475 N N . PHE A 1 335 ? 0.879 15.153 -6.953 1.00 91.38 335 PHE A N 1
ATOM 2476 C CA . PHE A 1 335 ? -0.057 16.071 -6.271 1.00 91.38 335 PHE A CA 1
ATOM 2477 C C . PHE A 1 335 ? -0.733 17.075 -7.227 1.00 91.38 335 PHE A C 1
ATOM 2479 O O . PHE A 1 335 ? -1.835 17.561 -6.955 1.00 91.38 335 PHE A O 1
ATOM 2486 N N . ALA A 1 336 ? -0.091 17.388 -8.358 1.00 87.75 336 ALA A N 1
ATOM 2487 C CA . ALA A 1 336 ? -0.653 18.262 -9.383 1.00 87.75 336 ALA A CA 1
ATOM 2488 C C . ALA A 1 336 ? -1.858 17.615 -10.091 1.00 87.75 336 ALA A C 1
ATOM 2490 O O . ALA A 1 336 ? -2.848 18.302 -10.357 1.00 87.75 336 ALA A O 1
ATOM 2491 N N . ALA A 1 337 ? -1.818 16.299 -10.332 1.00 85.38 337 ALA A N 1
ATOM 2492 C CA . ALA A 1 337 ? -2.964 15.560 -10.855 1.00 85.38 337 ALA A CA 1
ATOM 2493 C C . ALA A 1 337 ? -4.102 15.494 -9.829 1.00 85.38 337 ALA A C 1
ATOM 2495 O O . ALA A 1 337 ? -5.223 15.844 -10.182 1.00 85.38 337 ALA A O 1
ATOM 2496 N N . THR A 1 338 ? -3.824 15.183 -8.556 1.00 84.44 338 THR A N 1
ATOM 2497 C CA . THR A 1 338 ? -4.827 15.197 -7.464 1.00 84.44 338 THR A CA 1
ATOM 2498 C C . THR A 1 338 ? -5.557 16.534 -7.371 1.00 84.44 338 THR A C 1
ATOM 2500 O O . THR A 1 338 ? -6.785 16.591 -7.340 1.00 84.44 338 THR A O 1
ATOM 2503 N N . THR A 1 339 ? -4.797 17.631 -7.393 1.00 85.31 339 THR A N 1
ATOM 2504 C CA . THR A 1 339 ? -5.336 18.998 -7.325 1.00 85.31 339 THR A CA 1
ATOM 2505 C C . THR A 1 339 ? -6.190 19.340 -8.551 1.00 85.31 339 THR A C 1
ATOM 2507 O O . THR A 1 339 ? -7.134 20.120 -8.450 1.00 85.31 339 THR A O 1
ATOM 2510 N N . SER A 1 340 ? -5.871 18.762 -9.711 1.00 84.44 340 SER A N 1
ATOM 2511 C CA . SER A 1 340 ? -6.615 18.973 -10.957 1.00 84.44 340 SER A CA 1
ATOM 2512 C C . SER A 1 340 ? -7.880 18.112 -11.022 1.00 84.44 340 SER A C 1
ATOM 2514 O O . SER A 1 340 ? -8.931 18.621 -11.395 1.00 84.44 340 SER A O 1
ATOM 2516 N N . ALA A 1 341 ? -7.806 16.846 -10.600 1.00 81.69 341 ALA A N 1
ATOM 2517 C CA . ALA A 1 341 ? -8.936 15.923 -10.531 1.00 81.69 341 ALA A CA 1
ATOM 2518 C C . ALA A 1 341 ? -10.009 16.420 -9.552 1.00 81.69 341 ALA A C 1
ATOM 2520 O O . ALA A 1 341 ? -11.172 16.540 -9.935 1.00 81.69 341 ALA A O 1
ATOM 2521 N N . ARG A 1 342 ? -9.617 16.829 -8.334 1.00 81.94 342 ARG A N 1
ATOM 2522 C CA . ARG A 1 342 ? -10.547 17.403 -7.343 1.00 81.94 342 ARG A CA 1
ATOM 2523 C C . ARG A 1 342 ? -11.290 18.624 -7.899 1.00 81.94 342 ARG A C 1
ATOM 2525 O O . ARG A 1 342 ? -12.513 18.619 -7.909 1.00 81.94 342 ARG A O 1
ATOM 2532 N N . LYS A 1 343 ? -10.589 19.563 -8.551 1.00 85.69 343 LYS A N 1
ATOM 2533 C CA . LYS A 1 343 ? -11.206 20.719 -9.243 1.00 85.69 343 LYS A CA 1
ATOM 2534 C C . LYS A 1 343 ? -12.189 20.359 -10.372 1.00 85.69 343 LYS A C 1
ATOM 2536 O O . LYS A 1 343 ? -12.941 21.234 -10.798 1.00 85.69 343 LYS A O 1
ATOM 2541 N N . LEU A 1 344 ? -12.162 19.136 -10.906 1.00 83.25 344 LEU A N 1
ATOM 2542 C CA . LEU A 1 344 ? -13.102 18.651 -11.927 1.00 83.25 344 LEU A CA 1
ATOM 2543 C C . LEU A 1 344 ? -14.298 17.922 -11.291 1.00 83.25 344 LEU A C 1
ATOM 2545 O O . LEU A 1 344 ? -15.426 18.091 -11.761 1.00 83.25 344 LEU A O 1
ATOM 2549 N N . ILE A 1 345 ? -14.069 17.204 -10.187 1.00 81.12 345 ILE A N 1
ATOM 2550 C CA . ILE A 1 345 ? -15.110 16.620 -9.326 1.00 81.12 345 ILE A CA 1
ATOM 2551 C C . ILE A 1 345 ? -15.954 17.737 -8.686 1.00 81.12 345 ILE A C 1
ATOM 2553 O O . ILE A 1 345 ? -17.172 17.728 -8.832 1.00 81.12 345 ILE A O 1
ATOM 2557 N N . ASP A 1 346 ? -15.323 18.779 -8.127 1.00 83.88 346 ASP A N 1
ATOM 2558 C CA . ASP A 1 346 ? -15.977 19.985 -7.573 1.00 83.88 346 ASP A CA 1
ATOM 2559 C C . ASP A 1 346 ? -16.895 20.700 -8.588 1.00 83.88 346 ASP A C 1
ATOM 2561 O O . ASP A 1 346 ? -17.803 21.449 -8.225 1.00 83.88 346 ASP A O 1
ATOM 2565 N N . ARG A 1 347 ? -16.645 20.496 -9.889 1.00 89.94 347 ARG A N 1
ATOM 2566 C CA . ARG A 1 347 ? -17.421 21.061 -11.005 1.00 89.94 347 ARG A CA 1
ATOM 2567 C C . ARG A 1 347 ? -18.480 20.101 -11.558 1.00 89.94 347 ARG A C 1
ATOM 2569 O O . ARG A 1 347 ? -19.131 20.450 -12.541 1.00 89.94 347 ARG A O 1
ATOM 2576 N N . ASN A 1 348 ? -18.644 18.914 -10.969 1.00 84.88 348 AS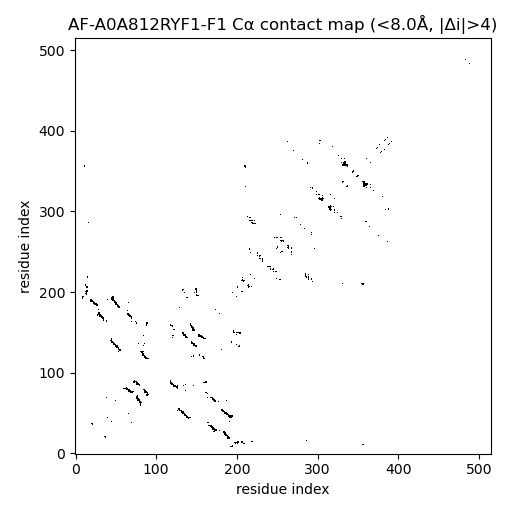N A N 1
ATOM 2577 C CA . ASN A 1 348 ? -19.471 17.807 -11.468 1.00 84.88 348 ASN A CA 1
ATOM 2578 C C . ASN A 1 348 ? -19.154 17.409 -12.929 1.00 84.88 348 ASN A C 1
ATOM 2580 O O . ASN A 1 348 ? -20.038 16.973 -13.665 1.00 84.88 348 ASN A O 1
ATOM 2584 N N . GLN A 1 349 ? -17.904 17.586 -13.378 1.00 82.38 349 GLN A N 1
ATOM 2585 C CA . GLN A 1 349 ? -17.494 17.298 -14.765 1.00 82.38 349 GLN A CA 1
ATOM 2586 C C . GLN A 1 349 ? -17.056 15.845 -14.977 1.00 82.38 349 GLN A C 1
ATOM 2588 O O . GLN A 1 349 ? -16.963 15.395 -16.117 1.00 82.38 349 GLN A O 1
ATOM 2593 N N . ILE A 1 350 ? -16.778 15.124 -13.891 1.00 75.56 350 ILE A N 1
ATOM 2594 C CA . ILE A 1 350 ? -16.299 13.743 -13.880 1.00 75.56 350 ILE A CA 1
ATOM 2595 C C . ILE A 1 350 ? -17.084 12.991 -12.785 1.00 75.56 350 ILE A C 1
ATOM 2597 O O . ILE A 1 350 ? -17.207 13.533 -11.685 1.00 75.56 350 ILE A O 1
ATOM 2601 N N . PRO A 1 351 ? -17.633 11.784 -13.048 1.00 71.75 351 PRO A N 1
ATOM 2602 C CA . PRO A 1 351 ? -18.243 10.948 -12.010 1.00 71.75 351 PRO A CA 1
ATOM 2603 C C . PRO A 1 351 ? -17.244 10.628 -10.893 1.00 71.75 351 PRO A C 1
ATOM 2605 O O . PRO A 1 351 ? -16.077 10.369 -11.188 1.00 71.75 351 PRO A O 1
ATOM 2608 N N . ALA A 1 352 ? -17.695 10.601 -9.635 1.00 66.31 352 ALA A N 1
ATOM 2609 C CA . ALA A 1 352 ? -16.824 10.448 -8.463 1.00 66.31 352 ALA A CA 1
ATOM 2610 C C . ALA A 1 352 ? -15.910 9.205 -8.516 1.00 66.31 352 ALA A C 1
ATOM 2612 O O . ALA A 1 352 ? -14.773 9.268 -8.062 1.00 66.31 352 ALA A O 1
ATOM 2613 N N . ASP A 1 353 ? -16.366 8.120 -9.148 1.00 61.88 353 ASP A N 1
ATOM 2614 C CA . ASP A 1 353 ? -15.615 6.865 -9.301 1.00 61.88 353 ASP A CA 1
ATOM 2615 C C . ASP A 1 353 ? -14.454 6.943 -10.320 1.00 61.88 353 ASP A C 1
ATOM 2617 O O . ASP A 1 353 ? -13.716 5.974 -10.509 1.00 61.88 353 ASP A O 1
ATOM 2621 N N . SER A 1 354 ? -14.286 8.066 -11.032 1.00 55.62 354 SER A N 1
ATOM 2622 C CA . SER A 1 354 ? -13.347 8.161 -12.159 1.00 55.62 354 SER A CA 1
ATOM 2623 C C . SER A 1 354 ? -12.010 8.793 -11.761 1.00 55.62 354 SER A C 1
ATOM 2625 O O . SER A 1 354 ? -11.900 10.003 -11.571 1.00 55.62 354 SER A O 1
ATOM 2627 N N . THR A 1 355 ? -10.954 7.977 -11.788 1.00 56.09 355 THR A N 1
ATOM 2628 C CA . THR A 1 355 ? -9.531 8.348 -11.632 1.00 56.09 355 THR A CA 1
ATOM 2629 C C . THR A 1 355 ? -9.128 8.908 -10.261 1.00 56.09 355 THR A C 1
ATOM 2631 O O . THR A 1 355 ? -9.020 10.117 -10.056 1.00 56.09 355 THR A O 1
ATOM 2634 N N . LEU A 1 356 ? -8.768 7.996 -9.351 1.00 64.62 356 LEU A N 1
ATOM 2635 C CA . LEU A 1 356 ? -8.079 8.292 -8.091 1.00 64.62 356 LEU A CA 1
ATOM 2636 C C . LEU A 1 356 ? -6.646 8.801 -8.357 1.00 64.62 356 LEU A C 1
ATOM 2638 O O . LEU A 1 356 ? -5.675 8.047 -8.375 1.00 64.62 356 LEU A O 1
ATOM 2642 N N . ALA A 1 357 ? -6.502 10.104 -8.600 1.00 75.81 357 ALA A N 1
ATOM 2643 C CA . ALA A 1 357 ? -5.199 10.749 -8.757 1.00 75.81 357 ALA A CA 1
ATOM 2644 C C . ALA A 1 357 ? -4.516 10.905 -7.385 1.00 75.81 357 ALA A C 1
ATOM 2646 O O . ALA A 1 357 ? -4.831 11.810 -6.614 1.00 75.81 357 ALA A O 1
ATOM 2647 N N . LEU A 1 358 ? -3.574 10.014 -7.082 1.00 81.62 358 LEU A N 1
ATOM 2648 C CA . LEU A 1 358 ? -3.197 9.666 -5.707 1.00 81.62 358 LEU A CA 1
ATOM 2649 C C . LEU A 1 358 ? -2.335 10.682 -4.930 1.00 81.62 358 LEU A C 1
ATOM 2651 O O . LEU A 1 358 ? -2.379 10.711 -3.705 1.00 81.62 358 LEU A O 1
ATOM 2655 N N . GLY A 1 359 ? -1.533 11.512 -5.601 1.00 88.94 359 GLY A N 1
ATOM 2656 C CA . GLY A 1 359 ? -0.719 12.516 -4.898 1.00 88.94 359 GLY A CA 1
ATOM 2657 C C . GLY A 1 359 ? 0.464 11.932 -4.116 1.00 88.94 359 GLY A C 1
ATOM 2658 O O . GLY A 1 359 ? 0.684 12.257 -2.956 1.00 88.94 359 GLY A O 1
ATOM 2659 N N . VAL A 1 360 ? 1.244 11.060 -4.754 1.00 93.44 360 VAL A N 1
ATOM 2660 C CA . VAL A 1 360 ? 2.463 10.446 -4.198 1.00 93.44 360 VAL A CA 1
ATOM 2661 C C . VAL A 1 360 ? 3.669 11.383 -4.337 1.00 93.44 360 VAL A C 1
ATOM 2663 O O . VAL A 1 360 ? 4.424 11.583 -3.384 1.00 93.44 360 VAL A O 1
ATOM 2666 N N . PHE A 1 361 ? 3.857 11.965 -5.526 1.00 96.25 361 PHE A N 1
ATOM 2667 C CA . PHE A 1 361 ? 5.057 12.725 -5.886 1.00 96.25 361 PHE A CA 1
ATOM 2668 C C . PHE A 1 361 ? 4.815 14.238 -5.954 1.00 96.25 361 PHE A C 1
ATOM 2670 O O . PHE A 1 361 ? 3.818 14.721 -6.505 1.00 96.25 361 PHE A O 1
ATOM 2677 N N . THR A 1 362 ? 5.774 15.005 -5.440 1.00 95.62 362 THR A N 1
ATOM 2678 C CA . THR A 1 362 ? 5.886 16.454 -5.658 1.00 95.62 362 THR A CA 1
ATOM 2679 C C . THR A 1 362 ? 6.505 16.751 -7.027 1.00 95.62 362 THR A C 1
ATOM 2681 O O . THR A 1 362 ? 7.222 15.927 -7.591 1.00 95.62 362 THR A O 1
ATOM 2684 N N . LEU A 1 363 ? 6.277 17.951 -7.573 1.00 94.44 363 LEU A N 1
ATOM 2685 C CA . LEU A 1 363 ? 6.784 18.318 -8.904 1.00 94.44 363 LEU A CA 1
ATOM 2686 C C . LEU A 1 363 ? 8.326 18.315 -8.996 1.00 94.44 363 LEU A C 1
ATOM 2688 O O . LEU A 1 363 ? 8.876 18.075 -10.068 1.00 94.44 363 LEU A O 1
ATOM 2692 N N . SER A 1 364 ? 9.026 18.554 -7.885 1.00 96.31 364 SER A N 1
ATOM 2693 C CA . SER A 1 364 ? 10.485 18.422 -7.776 1.00 96.31 364 SER A CA 1
ATOM 2694 C C . SER A 1 364 ? 10.948 16.967 -7.873 1.00 96.31 364 SER A C 1
ATOM 2696 O O . SER A 1 364 ? 11.871 16.675 -8.628 1.00 96.31 364 SER A O 1
ATOM 2698 N N . GLU A 1 365 ? 10.275 16.046 -7.180 1.00 97.19 365 GLU A N 1
ATOM 2699 C CA . GLU A 1 365 ? 10.582 14.609 -7.245 1.00 97.19 365 GLU A CA 1
ATOM 2700 C C . GLU A 1 365 ? 10.286 14.049 -8.642 1.00 97.19 365 GLU A C 1
ATOM 2702 O O . GLU A 1 365 ? 11.105 13.322 -9.190 1.00 97.19 365 GLU A O 1
ATOM 2707 N N . VAL A 1 366 ? 9.175 14.466 -9.266 1.00 96.75 366 VAL A N 1
ATOM 2708 C CA . VAL A 1 366 ? 8.830 14.110 -10.657 1.00 96.75 366 VAL A CA 1
ATOM 2709 C C . VAL A 1 366 ? 9.943 14.504 -11.637 1.00 96.75 366 VAL A C 1
ATOM 2711 O O . VAL A 1 366 ? 10.266 13.725 -12.532 1.00 96.75 366 VAL A O 1
ATOM 2714 N N . ARG A 1 367 ? 10.551 15.688 -11.475 1.00 96.38 367 ARG A N 1
ATOM 2715 C CA . ARG A 1 367 ? 11.661 16.145 -12.331 1.00 96.38 367 ARG A CA 1
ATOM 2716 C C . ARG A 1 367 ? 12.908 15.282 -12.151 1.00 96.38 367 ARG A C 1
ATOM 2718 O O . ARG A 1 367 ? 13.409 14.765 -13.141 1.00 96.38 367 ARG A O 1
ATOM 2725 N N . LEU A 1 368 ? 13.347 15.080 -10.910 1.00 97.62 368 LEU A N 1
ATOM 2726 C CA . LEU A 1 368 ? 14.548 14.299 -10.592 1.00 97.62 368 LEU A CA 1
ATOM 2727 C C . LEU A 1 368 ? 14.411 12.820 -11.003 1.00 97.62 368 LEU A C 1
ATOM 2729 O O . LEU A 1 368 ? 15.326 12.265 -11.601 1.00 97.62 368 LEU A O 1
ATOM 2733 N N . LEU A 1 369 ? 13.241 12.203 -10.791 1.00 97.31 369 LEU A N 1
ATOM 2734 C CA . LEU A 1 369 ? 12.946 10.841 -11.266 1.00 97.31 369 LEU A CA 1
ATOM 2735 C C . LEU A 1 369 ? 12.930 10.745 -12.800 1.00 97.31 369 LEU A C 1
ATOM 2737 O O . LEU A 1 369 ? 13.354 9.734 -13.361 1.00 97.31 369 LEU A O 1
ATOM 2741 N N . THR A 1 370 ? 12.459 11.794 -13.484 1.00 97.56 370 THR A N 1
ATOM 2742 C CA . THR A 1 370 ? 12.505 11.871 -14.953 1.00 97.56 370 THR A CA 1
ATOM 2743 C C . THR A 1 370 ? 13.941 12.006 -15.451 1.00 97.56 370 THR A C 1
ATOM 2745 O O . THR A 1 370 ? 14.310 11.333 -16.409 1.00 97.56 370 THR A O 1
ATOM 2748 N N . GLU A 1 371 ? 14.760 12.838 -14.807 1.00 97.31 371 GLU A N 1
ATOM 2749 C CA . GLU A 1 371 ? 16.178 13.030 -15.128 1.00 97.31 371 GLU A CA 1
ATOM 2750 C C . GLU A 1 371 ? 16.972 11.727 -14.943 1.00 97.31 371 GLU A C 1
ATOM 2752 O O . GLU A 1 371 ? 17.617 11.269 -15.890 1.00 97.31 371 GLU A O 1
ATOM 2757 N N . PHE A 1 372 ? 16.819 11.066 -13.788 1.00 97.38 372 PHE A N 1
ATOM 2758 C CA . PHE A 1 372 ? 17.440 9.771 -13.496 1.00 97.38 372 PHE A CA 1
ATOM 2759 C C . PHE A 1 372 ? 17.082 8.702 -14.536 1.00 97.38 372 PHE A C 1
ATOM 2761 O O . PHE A 1 372 ? 17.982 8.173 -15.188 1.00 97.38 372 PHE A O 1
ATOM 2768 N N . LEU A 1 373 ? 15.791 8.413 -14.765 1.00 97.44 373 LEU A N 1
ATOM 2769 C CA . LEU A 1 373 ? 15.416 7.395 -15.757 1.00 97.44 373 LEU A CA 1
ATOM 2770 C C . LEU A 1 373 ? 15.755 7.806 -17.194 1.00 97.44 373 LEU A C 1
ATOM 2772 O O . LEU A 1 373 ? 15.958 6.928 -18.033 1.00 97.44 373 LEU A O 1
ATOM 2776 N N . THR A 1 374 ? 15.856 9.102 -17.502 1.00 96.94 374 THR A N 1
ATOM 2777 C CA . THR A 1 374 ? 16.327 9.533 -18.826 1.00 96.94 374 THR A CA 1
ATOM 2778 C C . THR A 1 374 ? 17.776 9.100 -19.052 1.00 96.94 374 THR A C 1
ATOM 2780 O O . THR A 1 374 ? 18.070 8.559 -20.116 1.00 96.94 374 THR A O 1
ATOM 2783 N N . GLY A 1 375 ? 18.654 9.256 -18.056 1.00 96.38 375 GLY A N 1
ATOM 2784 C CA . GLY A 1 375 ? 20.040 8.775 -18.117 1.00 96.38 375 GLY A CA 1
ATOM 2785 C C . GLY A 1 375 ? 20.176 7.250 -18.011 1.00 96.38 375 GLY A C 1
ATOM 2786 O O . GLY A 1 375 ? 20.818 6.627 -18.855 1.00 96.38 375 GLY A O 1
ATOM 2787 N N . ALA A 1 376 ? 19.557 6.642 -16.996 1.00 94.94 376 ALA A N 1
ATOM 2788 C CA . ALA A 1 376 ? 19.724 5.222 -16.678 1.00 94.94 376 ALA A CA 1
ATOM 2789 C C . ALA A 1 376 ? 19.035 4.284 -17.686 1.00 94.94 376 ALA A C 1
ATOM 2791 O O . ALA A 1 376 ? 19.615 3.273 -18.078 1.00 94.94 376 ALA A O 1
ATOM 2792 N N . LEU A 1 377 ? 17.817 4.626 -18.129 1.00 96.62 377 LEU A N 1
ATOM 2793 C CA . LEU A 1 377 ? 16.996 3.776 -18.997 1.00 96.62 377 LEU A CA 1
ATOM 2794 C C . LEU A 1 377 ? 16.886 4.320 -20.424 1.00 96.62 377 LEU A C 1
ATOM 2796 O O . LEU A 1 377 ? 17.232 3.622 -21.374 1.00 96.62 377 LEU A O 1
ATOM 2800 N N . PHE A 1 378 ? 16.379 5.544 -20.611 1.00 97.25 378 PHE A N 1
ATOM 2801 C CA . PHE A 1 378 ? 15.946 5.988 -21.944 1.00 97.25 378 PHE A CA 1
ATOM 2802 C C . PHE A 1 378 ? 17.110 6.293 -22.901 1.00 97.25 378 PHE A C 1
ATOM 2804 O O . PHE A 1 378 ? 17.023 5.932 -24.074 1.00 97.25 378 PHE A O 1
ATOM 2811 N N . GLN A 1 379 ? 18.232 6.846 -22.427 1.00 96.31 379 GLN A N 1
ATOM 2812 C CA . GLN A 1 379 ? 19.461 6.973 -23.233 1.00 96.31 379 GLN A CA 1
ATOM 2813 C C . GLN A 1 379 ? 20.015 5.610 -23.686 1.00 96.31 379 GLN A C 1
ATOM 2815 O O . GLN A 1 379 ? 20.655 5.521 -24.731 1.00 96.31 379 GLN A O 1
ATOM 2820 N N . GLN A 1 380 ? 19.727 4.540 -22.940 1.00 96.38 380 GLN A N 1
ATOM 2821 C CA . GLN A 1 380 ? 20.160 3.171 -23.230 1.00 96.38 380 GLN A CA 1
ATOM 2822 C C . GLN A 1 380 ? 19.011 2.279 -23.742 1.00 96.38 380 GLN A C 1
ATOM 2824 O O . GLN A 1 380 ? 19.164 1.061 -23.817 1.00 96.38 380 GLN A O 1
ATOM 2829 N N . PHE A 1 381 ? 17.862 2.853 -24.127 1.00 96.50 381 PHE A N 1
ATOM 2830 C CA . PHE A 1 381 ? 16.617 2.110 -24.385 1.00 96.50 381 PHE A CA 1
ATOM 2831 C C . PHE A 1 381 ? 16.788 0.968 -25.395 1.00 96.50 381 PHE A C 1
ATOM 2833 O O . PHE A 1 381 ? 16.279 -0.129 -25.187 1.00 96.50 381 PHE A O 1
ATOM 2840 N N . LEU A 1 382 ? 17.541 1.205 -26.474 1.00 95.25 382 LEU A N 1
ATOM 2841 C CA . LEU A 1 382 ? 17.801 0.192 -27.501 1.00 95.25 382 LEU A CA 1
ATOM 2842 C C . LEU A 1 382 ? 18.678 -0.962 -26.988 1.00 95.25 382 LEU A C 1
ATOM 2844 O O . LEU A 1 382 ? 18.523 -2.084 -27.459 1.00 95.25 382 LEU A O 1
ATOM 2848 N N . LEU A 1 383 ? 19.563 -0.721 -26.014 1.00 95.31 383 LEU A N 1
ATOM 2849 C CA . LEU A 1 383 ? 20.344 -1.778 -25.368 1.00 95.31 383 LEU A CA 1
ATOM 2850 C C . LEU A 1 383 ? 19.440 -2.641 -24.481 1.00 95.31 383 LEU A C 1
ATOM 2852 O O . LEU A 1 383 ? 19.428 -3.858 -24.650 1.00 95.31 383 LEU A O 1
ATOM 2856 N N . TYR A 1 384 ? 18.615 -2.024 -23.627 1.00 95.88 384 TYR A N 1
ATOM 2857 C CA . TYR A 1 384 ? 17.618 -2.746 -22.825 1.00 95.88 384 TYR A CA 1
ATOM 2858 C C . TYR A 1 384 ? 16.642 -3.541 -23.705 1.00 95.88 384 TYR A C 1
ATOM 2860 O O . TYR A 1 384 ? 16.417 -4.722 -23.454 1.00 95.88 384 TYR A O 1
ATOM 2868 N N . GLN A 1 385 ? 16.135 -2.962 -24.798 1.00 94.69 385 GLN A N 1
ATOM 2869 C CA . GLN A 1 385 ? 15.257 -3.671 -25.735 1.00 94.69 385 GLN A CA 1
ATOM 2870 C C . GLN A 1 385 ? 15.971 -4.857 -26.421 1.00 94.69 385 GLN A C 1
ATOM 2872 O O . GLN A 1 385 ? 15.387 -5.934 -26.551 1.00 94.69 385 GLN A O 1
ATOM 2877 N N . CYS A 1 386 ? 17.253 -4.715 -26.779 1.00 93.06 386 CYS A N 1
ATOM 2878 C CA . CYS A 1 386 ? 18.076 -5.800 -27.332 1.00 93.06 386 CYS A CA 1
ATOM 2879 C C . CYS A 1 386 ? 18.493 -6.878 -26.315 1.00 93.06 386 CYS A C 1
ATOM 2881 O O . CYS A 1 386 ? 18.852 -7.982 -26.733 1.00 93.06 386 CYS A O 1
ATOM 2883 N N . VAL A 1 387 ? 18.480 -6.587 -25.011 1.00 93.62 387 VAL A N 1
ATOM 2884 C CA . VAL A 1 387 ? 18.790 -7.553 -23.942 1.00 93.62 387 VAL A CA 1
ATOM 2885 C C . VAL A 1 387 ? 17.533 -8.280 -23.469 1.00 93.62 387 VAL A C 1
ATOM 2887 O O . VAL A 1 387 ? 17.554 -9.503 -23.356 1.00 93.62 387 VAL A O 1
ATOM 2890 N N . LEU A 1 388 ? 16.444 -7.552 -23.208 1.00 93.19 388 LEU A N 1
ATOM 2891 C CA . LEU A 1 388 ? 15.221 -8.081 -22.596 1.00 93.19 388 LEU A CA 1
ATOM 2892 C C . LEU A 1 388 ? 14.259 -8.677 -23.632 1.00 93.19 388 LEU A C 1
ATOM 2894 O O . LEU A 1 388 ? 13.801 -9.807 -23.477 1.00 93.19 388 LEU A O 1
ATOM 2898 N N . VAL A 1 389 ? 13.989 -7.943 -24.715 1.00 92.12 389 VAL A N 1
ATOM 2899 C CA . VAL A 1 389 ? 12.881 -8.263 -25.630 1.00 92.12 389 VAL A CA 1
ATOM 2900 C C . VAL A 1 389 ? 13.329 -9.133 -26.802 1.00 92.12 389 VAL A C 1
ATOM 2902 O O . VAL A 1 389 ? 12.625 -10.064 -27.194 1.00 92.12 389 VAL A O 1
ATOM 2905 N N . SER A 1 390 ? 14.506 -8.854 -27.365 1.00 85.44 390 SER A N 1
ATOM 2906 C CA . SER A 1 390 ? 15.082 -9.681 -28.427 1.00 85.44 390 SER A CA 1
ATOM 2907 C C . SER A 1 390 ? 15.480 -11.056 -27.876 1.00 85.44 390 SER A C 1
ATOM 2909 O O . SER A 1 390 ? 16.352 -11.123 -27.005 1.00 85.44 390 SER A O 1
ATOM 2911 N N . PRO A 1 391 ? 14.932 -12.175 -28.395 1.00 74.06 391 PRO A N 1
ATOM 2912 C CA . PRO A 1 391 ? 15.415 -13.498 -28.036 1.00 74.06 391 PRO A CA 1
ATOM 2913 C C . PRO A 1 391 ? 16.820 -13.663 -28.614 1.00 74.06 391 PRO A C 1
ATOM 2915 O O . PRO A 1 391 ? 16.993 -13.993 -29.785 1.00 74.06 391 PRO A O 1
ATOM 2918 N N . GLN A 1 392 ? 17.843 -13.412 -27.798 1.00 69.12 392 GLN A N 1
ATOM 2919 C CA . GLN A 1 392 ? 19.215 -13.672 -28.210 1.00 69.12 392 GLN A CA 1
ATOM 2920 C C . GLN A 1 392 ? 19.392 -15.184 -28.317 1.00 69.12 392 GLN A C 1
ATOM 2922 O O . GLN A 1 392 ? 19.543 -15.862 -27.297 1.00 69.12 392 GLN A O 1
ATOM 2927 N N . ASP A 1 393 ? 19.318 -15.738 -29.524 1.00 65.81 393 ASP A N 1
ATOM 2928 C CA . ASP A 1 393 ? 19.709 -17.125 -29.746 1.00 65.81 393 ASP A CA 1
ATOM 2929 C C . ASP A 1 393 ? 21.103 -17.310 -29.150 1.00 65.81 393 ASP A C 1
ATOM 2931 O O . ASP A 1 393 ? 22.040 -16.583 -29.492 1.00 65.81 393 ASP A O 1
ATOM 2935 N N . GLN A 1 394 ? 21.242 -18.252 -28.212 1.00 61.28 394 GLN A N 1
ATOM 2936 C CA . GLN A 1 394 ? 22.553 -18.617 -27.693 1.00 61.28 394 GLN A CA 1
ATOM 2937 C C . GLN A 1 394 ? 23.273 -19.390 -28.792 1.00 61.28 394 GLN A C 1
ATOM 2939 O O . GLN A 1 394 ? 23.311 -20.622 -28.788 1.00 61.28 394 GLN A O 1
ATOM 2944 N N . VAL A 1 395 ? 23.839 -18.644 -29.745 1.00 54.69 395 VAL A N 1
ATOM 2945 C CA . VAL A 1 395 ? 24.731 -19.140 -30.789 1.00 54.69 395 VAL A CA 1
ATOM 2946 C C . VAL A 1 395 ? 26.037 -19.544 -30.113 1.00 54.69 395 VAL A C 1
ATOM 2948 O O . VAL A 1 395 ? 27.077 -18.892 -30.221 1.00 54.69 395 VAL A O 1
ATOM 2951 N N . THR A 1 396 ? 25.964 -20.670 -29.407 1.00 58.88 396 THR A N 1
ATOM 2952 C CA . THR A 1 396 ? 27.080 -21.507 -28.982 1.00 58.88 396 THR A CA 1
ATOM 2953 C C . THR A 1 396 ? 27.711 -22.088 -30.241 1.00 58.88 396 THR A C 1
ATOM 2955 O O . THR A 1 396 ? 27.596 -23.268 -30.563 1.00 58.88 396 THR A O 1
ATOM 2958 N N . SER A 1 397 ? 28.356 -21.204 -31.006 1.00 62.03 397 SER A N 1
ATOM 2959 C CA . SER A 1 397 ? 29.163 -21.576 -32.153 1.00 62.03 397 SER A CA 1
ATOM 2960 C C . SER A 1 397 ? 30.308 -22.442 -31.644 1.00 62.03 397 SER A C 1
ATOM 2962 O O . SER A 1 397 ? 31.324 -21.958 -31.150 1.00 62.03 397 SER A O 1
ATOM 2964 N N . MET A 1 398 ? 30.103 -23.756 -31.745 1.00 66.12 398 MET A N 1
ATOM 2965 C CA . MET A 1 398 ? 31.123 -24.784 -31.588 1.00 66.12 398 MET A CA 1
ATOM 2966 C C . MET A 1 398 ? 32.136 -24.618 -32.726 1.00 66.12 398 MET A C 1
ATOM 2968 O O . MET A 1 398 ? 32.144 -25.370 -33.699 1.00 66.12 398 MET A O 1
ATOM 2972 N N . VAL A 1 399 ? 32.957 -23.571 -32.640 1.00 75.12 399 VAL A N 1
ATOM 2973 C CA . VAL A 1 399 ? 34.108 -23.385 -33.512 1.00 75.12 399 VAL A CA 1
ATOM 2974 C C . VAL A 1 399 ? 35.094 -24.472 -33.125 1.00 75.12 399 VAL A C 1
ATOM 2976 O O . VAL A 1 399 ? 35.718 -24.406 -32.067 1.00 75.12 399 VAL A O 1
ATOM 2979 N N . GLU A 1 400 ? 35.215 -25.489 -33.973 1.00 73.75 400 GLU A N 1
ATOM 2980 C CA . GLU A 1 400 ? 36.232 -26.521 -33.822 1.00 73.75 400 GLU A CA 1
ATOM 2981 C C . GLU A 1 400 ? 37.610 -25.875 -34.011 1.00 73.75 400 GLU A C 1
ATOM 2983 O O . GLU A 1 400 ? 38.119 -25.721 -35.123 1.00 73.75 400 GLU A O 1
ATOM 2988 N N . VAL A 1 401 ? 38.206 -25.429 -32.902 1.00 79.25 401 VAL A N 1
ATOM 2989 C CA . VAL A 1 401 ? 39.564 -24.888 -32.888 1.00 79.25 401 VAL A CA 1
ATOM 2990 C C . VAL A 1 401 ? 40.523 -26.058 -33.070 1.00 79.25 401 VAL A C 1
ATOM 2992 O O . VAL A 1 401 ? 41.024 -26.635 -32.105 1.00 79.25 401 VAL A O 1
ATOM 2995 N N . ILE A 1 402 ? 40.783 -26.402 -34.332 1.00 84.44 402 ILE A N 1
ATOM 2996 C CA . ILE A 1 402 ? 41.848 -27.323 -34.726 1.00 84.44 402 ILE A CA 1
ATOM 2997 C C . ILE A 1 402 ? 43.179 -26.670 -34.339 1.00 84.44 402 ILE A C 1
ATOM 2999 O O . ILE A 1 402 ? 43.790 -25.938 -35.120 1.00 84.44 402 ILE A O 1
ATOM 3003 N N . VAL A 1 403 ? 43.620 -26.912 -33.104 1.00 84.69 403 VAL A N 1
ATOM 3004 C CA . VAL A 1 403 ? 44.951 -26.529 -32.637 1.00 84.69 403 VAL A CA 1
ATOM 3005 C C . VAL A 1 403 ? 45.955 -27.318 -33.482 1.00 84.69 403 VAL A C 1
ATOM 3007 O O . VAL A 1 403 ? 45.980 -28.549 -33.385 1.00 84.69 403 VAL A O 1
ATOM 3010 N N . PRO A 1 404 ? 46.772 -26.667 -34.332 1.00 83.56 404 PRO A N 1
ATOM 3011 C CA . PRO A 1 404 ? 47.750 -27.389 -35.129 1.00 83.56 404 PRO A CA 1
ATOM 3012 C C . PRO A 1 404 ? 48.745 -28.084 -34.188 1.00 83.56 404 PRO A C 1
ATOM 3014 O O . PRO A 1 404 ? 49.116 -27.504 -33.161 1.00 83.56 404 PRO A O 1
ATOM 3017 N N . PRO A 1 405 ? 49.197 -29.312 -34.508 1.00 88.19 405 PRO A N 1
ATOM 3018 C CA . PRO A 1 405 ? 50.129 -30.034 -33.653 1.00 88.19 405 PRO A CA 1
ATOM 3019 C C . PRO A 1 405 ? 51.390 -29.187 -33.420 1.00 88.19 405 PRO A C 1
ATOM 3021 O O . PRO A 1 405 ? 51.854 -28.520 -34.352 1.00 88.19 405 PRO A O 1
ATOM 3024 N N . PRO A 1 406 ? 51.952 -29.189 -32.195 1.00 87.00 406 PRO A N 1
ATOM 3025 C CA . PRO A 1 406 ? 53.050 -28.302 -31.835 1.00 87.00 406 PRO A CA 1
ATOM 3026 C C . PRO A 1 406 ? 54.219 -28.492 -32.801 1.00 87.00 406 PRO A C 1
ATOM 3028 O O . PRO A 1 406 ? 54.723 -29.602 -32.984 1.00 87.00 406 PRO A O 1
ATOM 3031 N N . THR A 1 407 ? 54.642 -27.398 -33.438 1.00 87.88 407 THR A N 1
ATOM 3032 C CA . THR A 1 407 ? 55.707 -27.432 -34.444 1.00 87.88 407 THR A CA 1
ATOM 3033 C C . THR A 1 407 ? 56.975 -28.025 -33.844 1.00 87.88 407 THR A C 1
ATOM 3035 O O . THR A 1 407 ? 57.425 -27.572 -32.789 1.00 87.88 407 THR A O 1
ATOM 3038 N N . VAL A 1 408 ? 57.559 -29.011 -34.534 1.00 88.50 408 VAL A N 1
ATOM 3039 C CA . VAL A 1 408 ? 58.792 -29.691 -34.110 1.00 88.50 408 VAL A CA 1
ATOM 3040 C C . VAL A 1 408 ? 59.851 -28.641 -33.740 1.00 88.50 408 VAL A C 1
ATOM 3042 O O . VAL A 1 408 ? 60.092 -27.735 -34.545 1.00 88.50 408 VAL A O 1
ATOM 3045 N N . PRO A 1 409 ? 60.472 -28.716 -32.544 1.00 86.69 409 PRO A N 1
ATOM 3046 C CA . PRO A 1 409 ? 61.374 -27.672 -32.070 1.00 86.69 409 PRO A CA 1
ATOM 3047 C C . PRO A 1 409 ? 62.511 -27.427 -33.078 1.00 86.69 409 PRO A C 1
ATOM 3049 O O . PRO A 1 409 ? 63.091 -28.387 -33.596 1.00 86.69 409 PRO A O 1
ATOM 3052 N N . PRO A 1 410 ? 62.834 -26.156 -33.387 1.00 84.56 410 PRO A N 1
ATOM 3053 C CA . PRO A 1 410 ? 63.707 -25.813 -34.502 1.00 84.56 410 PRO A CA 1
ATOM 3054 C C . PRO A 1 410 ? 65.098 -26.425 -34.326 1.00 84.56 410 PRO A C 1
ATOM 3056 O O . PRO A 1 410 ? 65.741 -26.256 -33.289 1.00 84.56 410 PRO A O 1
ATOM 3059 N N . ASN A 1 411 ? 65.570 -27.133 -35.356 1.00 85.88 411 ASN A N 1
ATOM 3060 C CA . ASN A 1 411 ? 66.790 -27.932 -35.280 1.00 85.88 411 ASN A CA 1
ATOM 3061 C C . ASN A 1 411 ? 68.031 -27.055 -35.028 1.00 85.88 411 ASN A C 1
ATOM 3063 O O . ASN A 1 411 ? 68.588 -26.443 -35.946 1.00 85.88 411 ASN A O 1
ATOM 3067 N N . LEU A 1 412 ? 68.493 -27.052 -33.775 1.00 82.44 412 LEU A N 1
ATOM 3068 C CA . LEU A 1 412 ? 69.614 -26.243 -33.294 1.00 82.44 412 LEU A CA 1
ATOM 3069 C C . LEU A 1 412 ? 70.937 -26.527 -34.025 1.00 82.44 412 LEU A C 1
ATOM 3071 O O . LEU A 1 412 ? 71.775 -25.631 -34.096 1.00 82.44 412 LEU A O 1
ATOM 3075 N N . ALA A 1 413 ? 71.117 -27.702 -34.641 1.00 85.19 413 ALA A N 1
ATOM 3076 C CA . ALA A 1 413 ? 72.297 -27.985 -35.468 1.00 85.19 413 ALA A CA 1
ATOM 3077 C C . ALA A 1 413 ? 72.349 -27.134 -36.755 1.00 85.19 413 ALA A C 1
ATOM 3079 O O . ALA A 1 413 ? 73.424 -26.906 -37.305 1.00 85.19 413 ALA A O 1
ATOM 3080 N N . THR A 1 414 ? 71.202 -26.621 -37.219 1.00 83.19 414 THR A N 1
ATOM 3081 C CA . THR A 1 414 ? 71.106 -25.702 -38.371 1.00 83.19 414 THR A CA 1
ATOM 3082 C C . THR A 1 414 ? 71.108 -24.221 -37.970 1.00 83.19 414 THR A C 1
ATOM 3084 O O . THR A 1 414 ? 71.175 -23.339 -38.831 1.00 83.19 414 THR A O 1
ATOM 3087 N N . ALA A 1 415 ? 71.052 -23.918 -36.668 1.00 80.19 415 ALA A N 1
ATOM 3088 C CA . ALA A 1 415 ? 70.899 -22.558 -36.169 1.00 80.19 415 ALA A CA 1
ATOM 3089 C C . ALA A 1 415 ? 72.182 -21.733 -36.363 1.00 80.19 415 ALA A C 1
ATOM 3091 O O . ALA A 1 415 ? 73.144 -21.823 -35.595 1.00 80.19 415 ALA A O 1
ATOM 3092 N N . LYS A 1 416 ? 72.184 -20.848 -37.367 1.00 81.00 416 LYS A N 1
ATOM 3093 C CA . LYS A 1 416 ? 73.246 -19.846 -37.536 1.00 81.00 416 LYS A CA 1
ATOM 3094 C C . LYS A 1 416 ? 73.263 -18.906 -36.329 1.00 81.00 416 LYS A C 1
ATOM 3096 O O . LYS A 1 416 ? 72.410 -18.028 -36.205 1.00 81.00 416 LYS A O 1
ATOM 3101 N N . LYS A 1 417 ? 74.266 -19.062 -35.457 1.00 79.50 417 LYS A N 1
ATOM 3102 C CA . LYS A 1 417 ? 74.526 -18.175 -34.313 1.00 79.50 417 LYS A CA 1
ATOM 3103 C C . LYS A 1 417 ? 74.643 -16.727 -34.801 1.00 79.50 417 LYS A C 1
ATOM 3105 O O . LYS A 1 417 ? 75.676 -16.342 -35.347 1.00 79.50 417 LYS A O 1
ATOM 3110 N N . LYS A 1 418 ? 73.583 -15.934 -34.600 1.00 77.75 418 LYS A N 1
ATOM 3111 C CA . LYS A 1 418 ? 73.521 -14.510 -34.960 1.00 77.75 418 LYS A CA 1
ATOM 3112 C C . LYS A 1 418 ? 74.699 -13.796 -34.302 1.00 77.75 418 LYS A C 1
ATOM 3114 O O . LYS A 1 418 ? 74.717 -13.632 -33.082 1.00 77.75 418 LYS A O 1
ATOM 3119 N N . GLN A 1 419 ? 75.710 -13.432 -35.094 1.00 67.88 419 GLN A N 1
ATOM 3120 C CA . GLN A 1 419 ? 76.889 -12.763 -34.558 1.00 67.88 419 GLN A CA 1
ATOM 3121 C C . GLN A 1 419 ? 76.445 -11.453 -33.904 1.00 67.88 419 GLN A C 1
ATOM 3123 O O . GLN A 1 419 ? 75.718 -10.656 -34.499 1.00 67.88 419 GLN A O 1
ATOM 3128 N N . LYS A 1 420 ? 76.848 -11.265 -32.644 1.00 64.81 420 LYS A N 1
ATOM 3129 C CA . LYS A 1 420 ? 76.545 -10.069 -31.861 1.00 64.81 420 LYS A CA 1
ATOM 3130 C C . LYS A 1 420 ? 77.355 -8.923 -32.459 1.00 64.81 420 LYS A C 1
ATOM 3132 O O . LYS A 1 420 ? 78.518 -8.758 -32.104 1.00 64.81 420 LYS A O 1
ATOM 3137 N N . GLY A 1 421 ? 76.752 -8.220 -33.420 1.00 63.84 421 GLY A N 1
ATOM 3138 C CA . GLY A 1 421 ? 77.413 -7.195 -34.223 1.00 63.84 421 GLY A CA 1
ATOM 3139 C C . GLY A 1 421 ? 78.210 -6.241 -33.343 1.00 63.84 421 GLY A C 1
ATOM 3140 O O . GLY A 1 421 ? 77.668 -5.670 -32.393 1.00 63.84 421 GLY A O 1
ATOM 3141 N N . ALA A 1 422 ? 79.506 -6.117 -33.629 1.00 55.12 422 ALA A N 1
ATOM 3142 C CA . ALA A 1 422 ? 80.360 -5.182 -32.920 1.00 55.12 422 ALA A CA 1
ATOM 3143 C C . ALA A 1 422 ? 79.788 -3.768 -33.089 1.00 55.12 422 ALA A C 1
ATOM 3145 O O . ALA A 1 422 ? 79.387 -3.390 -34.192 1.00 55.12 422 ALA A O 1
ATOM 3146 N N . LYS A 1 423 ? 79.744 -2.987 -32.003 1.00 59.75 423 LYS A N 1
ATOM 3147 C CA . LYS A 1 423 ? 79.362 -1.572 -32.068 1.00 59.75 423 LYS A CA 1
ATOM 3148 C C . LYS A 1 423 ? 80.453 -0.793 -32.809 1.00 59.75 423 LYS A C 1
ATOM 3150 O O . LYS A 1 423 ? 81.355 -0.244 -32.181 1.00 59.75 423 LYS A O 1
ATOM 3155 N N . GLY A 1 424 ? 80.362 -0.760 -34.138 1.00 52.72 424 GLY A N 1
ATOM 3156 C CA . GLY A 1 424 ? 81.060 0.226 -34.955 1.00 52.72 424 GLY A CA 1
ATOM 3157 C C . GLY A 1 424 ? 80.646 1.622 -34.498 1.00 52.72 424 GLY A C 1
ATOM 3158 O O . GLY A 1 424 ? 79.457 1.892 -34.318 1.00 52.72 424 GLY A O 1
ATOM 3159 N N . ALA A 1 425 ? 81.628 2.474 -34.223 1.00 58.31 425 ALA A N 1
ATOM 3160 C CA . ALA A 1 425 ? 81.382 3.838 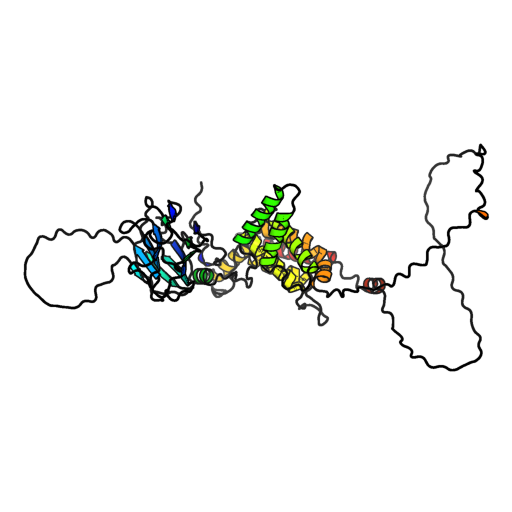-33.781 1.00 58.31 425 ALA A CA 1
ATOM 3161 C C . ALA A 1 425 ? 81.051 4.762 -34.965 1.00 58.31 425 ALA A C 1
ATOM 3163 O O . ALA A 1 425 ? 81.339 4.442 -36.114 1.00 58.31 425 ALA A O 1
ATOM 3164 N N . SER A 1 426 ? 80.492 5.928 -34.631 1.00 54.41 426 SER A N 1
ATOM 3165 C CA . SER A 1 426 ? 80.230 7.077 -35.508 1.00 54.41 426 SER A CA 1
ATOM 3166 C C . SER A 1 426 ? 79.424 6.825 -36.790 1.00 54.41 426 SER A C 1
ATOM 3168 O O . SER A 1 426 ? 79.980 6.533 -37.841 1.00 54.41 426 SER A O 1
ATOM 3170 N N . GLU A 1 427 ? 78.159 7.238 -36.751 1.00 50.22 427 GLU A N 1
ATOM 3171 C CA . GLU A 1 427 ? 77.735 8.310 -37.657 1.00 50.22 427 GLU A CA 1
ATOM 3172 C C . GLU A 1 427 ? 76.973 9.375 -36.846 1.00 50.22 427 GLU A C 1
ATOM 3174 O O . GLU A 1 427 ? 76.480 9.092 -35.750 1.00 50.22 427 GLU A O 1
ATOM 3179 N N . LYS A 1 428 ? 76.992 10.637 -37.288 1.00 49.03 428 LYS A N 1
ATOM 3180 C CA . LYS A 1 428 ? 76.530 11.772 -36.470 1.00 49.03 428 LYS A CA 1
ATOM 3181 C C . LYS A 1 428 ? 75.017 11.950 -36.574 1.00 49.03 428 LYS A C 1
ATOM 3183 O O . LYS A 1 428 ? 74.495 12.163 -37.663 1.00 49.03 428 LYS A O 1
ATOM 3188 N N . VAL A 1 429 ? 74.337 11.987 -35.426 1.00 45.69 429 VAL A N 1
ATOM 3189 C CA . VAL A 1 429 ? 72.944 12.450 -35.337 1.00 45.69 429 VAL A CA 1
ATOM 3190 C C . VAL A 1 429 ? 72.899 13.937 -35.690 1.00 45.69 429 VAL A C 1
ATOM 3192 O O . VAL A 1 429 ? 73.257 14.793 -34.882 1.00 45.69 429 VAL A O 1
ATOM 3195 N N . GLY A 1 430 ? 72.470 14.242 -36.913 1.00 44.47 430 GLY A N 1
ATOM 3196 C CA . GLY A 1 430 ? 72.109 15.595 -37.312 1.00 44.47 430 GLY A CA 1
ATOM 3197 C C . GLY A 1 430 ? 70.747 15.953 -36.731 1.00 44.47 430 GLY A C 1
ATOM 3198 O O . GLY A 1 430 ? 69.726 15.537 -37.274 1.00 44.47 430 GLY A O 1
ATOM 3199 N N . ILE A 1 431 ? 70.729 16.723 -35.642 1.00 52.88 431 ILE A N 1
ATOM 3200 C CA . ILE A 1 431 ? 69.500 17.360 -35.156 1.00 52.88 431 ILE A CA 1
ATOM 3201 C C . ILE A 1 431 ? 68.999 18.301 -36.257 1.00 52.88 431 ILE A C 1
ATOM 3203 O O . ILE A 1 431 ? 69.751 19.149 -36.742 1.00 52.88 431 ILE A O 1
ATOM 3207 N N . ARG A 1 432 ? 67.737 18.141 -36.659 1.00 41.03 432 ARG A N 1
ATOM 3208 C CA . ARG A 1 432 ? 67.039 19.076 -37.542 1.00 41.03 432 ARG A CA 1
ATOM 3209 C C . ARG A 1 432 ? 65.577 19.162 -37.129 1.00 41.03 432 ARG A C 1
ATOM 3211 O O . ARG A 1 432 ? 64.962 18.137 -36.842 1.00 41.03 432 ARG A O 1
ATOM 3218 N N . ASP A 1 433 ? 65.075 20.385 -37.052 1.00 43.03 433 ASP A N 1
ATOM 3219 C CA . ASP A 1 433 ? 63.854 20.710 -36.320 1.00 43.03 433 ASP A CA 1
ATOM 3220 C C . ASP A 1 433 ? 62.566 20.140 -36.923 1.00 43.03 433 ASP A C 1
ATOM 3222 O O . ASP A 1 433 ? 62.432 19.926 -38.131 1.00 43.03 433 ASP A O 1
ATOM 3226 N N . SER A 1 434 ? 61.584 19.942 -36.046 1.00 49.16 434 SER A N 1
ATOM 3227 C CA . SER A 1 434 ? 60.217 19.572 -36.388 1.00 49.16 434 SER A CA 1
ATOM 3228 C C . SER A 1 434 ? 59.501 20.714 -37.120 1.00 49.16 434 SER A C 1
ATOM 3230 O O . SER A 1 434 ? 59.226 21.768 -36.551 1.00 49.16 434 SER A O 1
ATOM 3232 N N . GLY A 1 435 ? 59.135 20.484 -38.384 1.00 43.31 435 GLY A N 1
ATOM 3233 C CA . GLY A 1 435 ? 58.412 21.451 -39.212 1.00 43.31 435 GLY A CA 1
ATOM 3234 C C . GLY A 1 435 ? 57.295 20.809 -40.036 1.00 43.31 435 GLY A C 1
ATOM 3235 O O . GLY A 1 435 ? 57.548 19.897 -40.815 1.00 43.31 435 GLY A O 1
ATOM 3236 N N . THR A 1 436 ? 56.072 21.316 -39.847 1.00 39.84 436 THR A N 1
ATOM 3237 C CA . THR A 1 436 ? 54.891 21.189 -40.731 1.00 39.84 436 THR A CA 1
ATOM 3238 C C . THR A 1 436 ? 54.559 19.806 -41.321 1.00 39.84 436 THR A C 1
ATOM 3240 O O . THR A 1 436 ? 54.914 19.462 -42.447 1.00 39.84 436 THR A O 1
ATOM 3243 N N . ALA A 1 437 ? 53.685 19.068 -40.628 1.00 39.88 437 ALA A N 1
ATOM 3244 C CA . ALA A 1 437 ? 52.972 17.941 -41.229 1.00 39.88 437 ALA A CA 1
ATOM 3245 C C . ALA A 1 437 ? 52.051 18.402 -42.382 1.00 39.88 437 ALA A C 1
ATOM 3247 O O . ALA A 1 437 ? 51.236 19.314 -42.219 1.00 39.88 437 ALA A O 1
ATOM 3248 N N . LYS A 1 438 ? 52.126 17.726 -43.535 1.00 38.66 438 LYS A N 1
ATOM 3249 C CA . LYS A 1 438 ? 51.144 17.823 -44.628 1.00 38.66 438 LYS A CA 1
ATOM 3250 C C . LYS A 1 438 ? 50.642 16.430 -45.006 1.00 38.66 438 LYS A C 1
ATOM 3252 O O . LYS A 1 438 ? 51.416 15.482 -45.074 1.00 38.66 438 LYS A O 1
ATOM 3257 N N . ARG A 1 439 ? 49.334 16.332 -45.263 1.00 44.62 439 ARG A N 1
ATOM 3258 C CA . ARG A 1 439 ? 48.660 15.134 -45.796 1.00 44.62 439 ARG A CA 1
ATOM 3259 C C . ARG A 1 439 ? 49.302 14.689 -47.120 1.00 44.62 439 ARG A C 1
ATOM 3261 O O . ARG A 1 439 ? 49.612 15.559 -47.932 1.00 44.62 439 ARG A O 1
ATOM 3268 N N . ASN A 1 440 ? 49.348 13.376 -47.384 1.00 34.34 440 ASN A N 1
ATOM 3269 C CA . ASN A 1 440 ? 48.621 12.794 -48.528 1.00 34.34 440 ASN A CA 1
ATOM 3270 C C . ASN A 1 440 ? 48.647 11.249 -48.607 1.00 34.34 440 ASN A C 1
ATOM 3272 O O . ASN A 1 440 ? 49.664 10.617 -48.360 1.00 34.34 440 ASN A O 1
ATOM 3276 N N . SER A 1 441 ? 47.491 10.703 -49.012 1.00 35.72 441 SER A N 1
ATOM 3277 C CA . SER A 1 441 ? 47.239 9.457 -49.771 1.00 35.72 441 SER A CA 1
ATOM 3278 C C . SER A 1 441 ? 48.132 8.211 -49.592 1.00 35.72 441 SER A C 1
ATOM 3280 O O . SER A 1 441 ? 49.259 8.164 -50.082 1.00 35.72 441 SER A O 1
ATOM 3282 N N . LEU A 1 442 ? 47.516 7.121 -49.116 1.00 37.59 442 LEU A N 1
ATOM 3283 C CA . LEU A 1 442 ? 47.893 5.747 -49.485 1.00 37.59 442 LEU A CA 1
ATOM 3284 C C . LEU A 1 442 ? 47.348 5.383 -50.893 1.00 37.59 442 LEU A C 1
ATOM 3286 O O . LEU A 1 442 ? 46.368 5.990 -51.336 1.00 37.59 442 LEU A O 1
ATOM 3290 N N . PRO A 1 443 ? 47.965 4.428 -51.620 1.00 41.94 443 PRO A N 1
ATOM 3291 C CA . PRO A 1 443 ? 47.641 4.144 -53.022 1.00 41.94 443 PRO A CA 1
ATOM 3292 C C . PRO A 1 443 ? 46.470 3.165 -53.229 1.00 41.94 443 PRO A C 1
ATOM 3294 O O . PRO A 1 443 ? 46.219 2.273 -52.421 1.00 41.94 443 PRO A O 1
ATOM 3297 N N . ARG A 1 444 ? 45.797 3.284 -54.385 1.00 35.22 444 ARG A N 1
ATOM 3298 C CA . ARG A 1 444 ? 44.843 2.285 -54.908 1.00 35.22 444 ARG A CA 1
ATOM 3299 C C . ARG A 1 444 ? 45.557 0.974 -55.264 1.00 35.22 444 ARG A C 1
ATOM 3301 O O . ARG A 1 444 ? 46.551 1.017 -55.983 1.00 35.22 444 ARG A O 1
ATOM 3308 N N . LEU A 1 445 ? 44.966 -0.173 -54.915 1.00 37.75 445 LEU A N 1
ATOM 3309 C CA . LEU A 1 445 ? 45.209 -1.422 -55.649 1.00 37.75 445 LEU A CA 1
ATOM 3310 C C . LEU A 1 445 ? 44.351 -1.476 -56.923 1.00 37.75 445 LEU A C 1
ATOM 3312 O O . LEU A 1 445 ? 43.185 -1.077 -56.928 1.00 37.75 445 LEU A O 1
ATOM 3316 N N . SER A 1 446 ? 44.939 -1.978 -58.006 1.00 34.50 446 SER A N 1
ATOM 3317 C CA . SER A 1 446 ? 44.308 -2.139 -59.319 1.00 34.50 446 SER A CA 1
ATOM 3318 C C . SER A 1 446 ? 43.807 -3.567 -59.540 1.00 34.50 446 SER A C 1
ATOM 3320 O O . SER A 1 446 ? 44.554 -4.520 -59.329 1.00 34.50 446 SER A O 1
ATOM 3322 N N . LYS A 1 447 ? 42.580 -3.717 -60.057 1.00 37.56 447 LYS A N 1
ATOM 3323 C CA . LYS A 1 447 ? 42.105 -4.988 -60.628 1.00 37.56 447 LYS A CA 1
ATOM 3324 C C . LYS A 1 447 ? 42.942 -5.370 -61.857 1.00 37.56 447 LYS A C 1
ATOM 3326 O O . LYS A 1 447 ? 43.275 -4.500 -62.659 1.00 37.56 447 LYS A O 1
ATOM 3331 N N . GLN A 1 448 ? 43.161 -6.667 -62.055 1.00 33.88 448 GLN A N 1
ATOM 3332 C CA . GLN A 1 448 ? 43.447 -7.263 -63.362 1.00 33.88 448 GLN A CA 1
ATOM 3333 C C . GLN A 1 448 ? 42.496 -8.442 -63.598 1.00 33.88 448 GLN A C 1
ATOM 3335 O O . GLN A 1 448 ? 42.026 -9.069 -62.651 1.00 33.88 448 GLN A O 1
ATOM 3340 N N . SER A 1 449 ? 42.187 -8.696 -64.866 1.00 35.25 449 SER A N 1
ATOM 3341 C CA . SER A 1 449 ? 41.249 -9.714 -65.350 1.00 35.25 449 SER A CA 1
ATOM 3342 C C . SER A 1 449 ? 41.945 -10.618 -66.368 1.00 35.25 449 SER A C 1
ATOM 3344 O O . SER A 1 449 ? 42.680 -10.100 -67.207 1.00 35.25 449 SER A O 1
ATOM 3346 N N . GLY A 1 450 ? 41.677 -11.927 -66.342 1.00 31.11 450 GLY A N 1
ATOM 3347 C CA . GLY A 1 450 ? 42.222 -12.885 -67.311 1.00 31.11 450 GLY A CA 1
ATOM 3348 C C . GLY A 1 450 ? 41.436 -14.202 -67.353 1.00 31.11 450 GLY A C 1
ATOM 3349 O O . GLY A 1 450 ? 41.205 -14.812 -66.314 1.00 31.11 450 GLY A O 1
ATOM 3350 N N . GLN A 1 451 ? 41.014 -14.583 -68.559 1.00 37.81 451 GLN A N 1
ATOM 3351 C CA . GLN A 1 451 ? 40.317 -15.811 -68.993 1.00 37.81 451 GLN A CA 1
ATOM 3352 C C . GLN A 1 451 ? 40.383 -15.854 -70.546 1.00 37.81 451 GLN A C 1
ATOM 3354 O O . GLN A 1 451 ? 40.776 -14.826 -71.117 1.00 37.81 451 GLN A O 1
ATOM 3359 N N . PRO A 1 452 ? 39.945 -16.926 -71.254 1.00 56.31 452 PRO A N 1
ATOM 3360 C CA . PRO A 1 452 ? 39.506 -18.258 -70.794 1.00 56.31 452 PRO A CA 1
ATOM 3361 C C . PRO A 1 452 ? 40.740 -19.189 -70.614 1.00 56.31 452 PRO A C 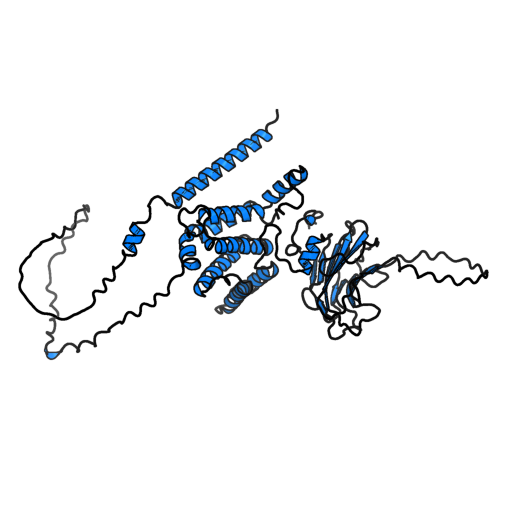1
ATOM 3363 O O . PRO A 1 452 ? 41.676 -18.697 -69.990 1.00 56.31 452 PRO A O 1
ATOM 3366 N N . GLU A 1 453 ? 40.898 -20.479 -70.959 1.00 36.72 453 GLU A N 1
ATOM 3367 C CA . GLU A 1 453 ? 40.206 -21.580 -71.689 1.00 36.72 453 GLU A CA 1
ATOM 3368 C C . GLU A 1 453 ? 40.618 -22.906 -70.975 1.00 36.72 453 GLU A C 1
ATOM 3370 O O . GLU A 1 453 ? 41.643 -22.894 -70.294 1.00 36.72 453 GLU A O 1
ATOM 3375 N N . ALA A 1 454 ? 39.985 -24.092 -70.996 1.00 39.00 454 ALA A N 1
ATOM 3376 C CA . ALA A 1 454 ? 38.754 -24.726 -71.515 1.00 39.00 454 ALA A CA 1
ATOM 3377 C C . ALA A 1 454 ? 39.120 -26.108 -72.124 1.00 39.00 454 ALA A C 1
ATOM 3379 O O . ALA A 1 454 ? 39.678 -26.126 -73.212 1.00 39.00 454 ALA A O 1
ATOM 3380 N N . GLU A 1 455 ? 38.813 -27.231 -71.443 1.00 36.47 455 GLU A N 1
ATOM 3381 C CA . GLU A 1 455 ? 38.446 -28.545 -72.040 1.00 36.47 455 GLU A CA 1
ATOM 3382 C C . GLU A 1 455 ? 37.979 -29.583 -70.972 1.00 36.47 455 GLU A C 1
ATOM 3384 O O . GLU A 1 455 ? 37.992 -29.299 -69.774 1.00 36.47 455 GLU A O 1
ATOM 3389 N N . GLU A 1 456 ? 37.467 -30.726 -71.451 1.00 39.12 456 GLU A N 1
ATOM 3390 C CA . GLU A 1 456 ? 36.663 -31.808 -70.816 1.00 39.12 456 GLU A CA 1
ATOM 3391 C C . GLU A 1 456 ? 37.475 -32.759 -69.878 1.00 39.12 456 GLU A C 1
ATOM 3393 O O . GLU A 1 456 ? 38.701 -32.686 -69.887 1.00 39.12 456 GLU A O 1
ATOM 3398 N N . ALA A 1 457 ? 36.977 -33.703 -69.046 1.00 37.25 457 ALA A N 1
ATOM 3399 C CA . ALA A 1 457 ? 35.673 -34.215 -68.532 1.00 37.25 457 ALA A CA 1
ATOM 3400 C C . ALA A 1 457 ? 35.923 -34.722 -67.058 1.00 37.25 457 ALA A C 1
ATOM 3402 O O . ALA A 1 457 ? 37.039 -34.557 -66.571 1.00 37.25 457 ALA A O 1
ATOM 3403 N N . GLU A 1 458 ? 35.038 -35.287 -66.213 1.00 33.91 458 GLU A N 1
ATOM 3404 C CA . GLU A 1 458 ? 34.025 -36.362 -66.354 1.00 33.91 458 GLU A CA 1
ATOM 3405 C C . GLU A 1 458 ? 33.053 -36.387 -65.125 1.00 33.91 458 GLU A C 1
ATOM 3407 O O . GLU A 1 458 ? 33.125 -35.543 -64.232 1.00 33.91 458 GLU A O 1
ATOM 3412 N N . GLU A 1 459 ? 32.101 -37.325 -65.107 1.00 36.19 459 GLU A N 1
ATOM 3413 C CA . GLU A 1 459 ? 30.870 -37.405 -64.299 1.00 36.19 459 GLU A CA 1
ATOM 3414 C C . GLU A 1 459 ? 31.004 -37.965 -62.856 1.00 36.19 459 GLU A C 1
ATOM 3416 O O . GLU A 1 459 ? 31.486 -39.077 -62.651 1.00 36.19 459 GLU A O 1
ATOM 3421 N N . ALA A 1 460 ? 30.440 -37.257 -61.861 1.00 33.59 460 ALA A N 1
ATOM 3422 C CA . ALA A 1 460 ? 29.912 -37.826 -60.604 1.00 33.59 460 ALA A CA 1
ATOM 3423 C C . ALA A 1 460 ? 28.943 -36.843 -59.902 1.00 33.59 460 ALA A C 1
ATOM 3425 O O . ALA A 1 460 ? 29.141 -35.629 -59.943 1.00 33.59 460 ALA A O 1
ATOM 3426 N N . ALA A 1 461 ? 27.891 -37.344 -59.241 1.00 43.62 461 ALA A N 1
ATOM 3427 C CA . ALA A 1 461 ? 26.811 -36.508 -58.697 1.00 43.62 461 ALA A CA 1
ATOM 3428 C C . ALA A 1 461 ? 27.077 -35.948 -57.281 1.00 43.62 461 ALA A C 1
ATOM 3430 O O . ALA A 1 461 ? 27.430 -36.691 -56.365 1.00 43.62 461 ALA A O 1
ATOM 3431 N N . ALA A 1 462 ? 26.786 -34.657 -57.074 1.00 37.09 462 ALA A N 1
ATOM 3432 C CA . ALA A 1 462 ? 26.723 -34.004 -55.761 1.00 37.09 462 ALA A CA 1
ATOM 3433 C C . ALA A 1 462 ? 25.617 -32.926 -55.724 1.00 37.09 462 ALA A C 1
ATOM 3435 O O . ALA A 1 462 ? 25.308 -32.306 -56.740 1.00 37.09 462 ALA A O 1
ATOM 3436 N N . ILE A 1 463 ? 25.005 -32.711 -54.554 1.00 46.28 463 ILE A N 1
ATOM 3437 C CA . ILE A 1 463 ? 23.840 -31.824 -54.375 1.00 46.28 463 ILE A CA 1
ATOM 3438 C C . ILE A 1 463 ? 24.300 -30.380 -54.083 1.00 46.28 463 ILE A C 1
ATOM 3440 O O . ILE A 1 463 ? 25.019 -30.176 -53.102 1.00 46.28 463 ILE A O 1
ATOM 3444 N N . PRO A 1 464 ? 23.864 -29.361 -54.850 1.00 38.12 464 PRO A N 1
ATOM 3445 C CA . PRO A 1 464 ? 24.214 -27.968 -54.587 1.00 38.12 464 PRO A CA 1
ATOM 3446 C C . PRO A 1 464 ? 23.322 -27.358 -53.494 1.00 38.12 464 PRO A C 1
ATOM 3448 O O . PRO A 1 464 ? 22.236 -26.845 -53.764 1.00 38.12 464 PRO A O 1
ATOM 3451 N N . VAL A 1 465 ? 23.796 -27.365 -52.246 1.00 43.44 465 VAL A N 1
ATOM 3452 C CA . VAL A 1 465 ? 23.206 -26.554 -51.168 1.00 43.44 465 VAL A CA 1
ATOM 3453 C C . VAL A 1 465 ? 23.836 -25.158 -51.199 1.00 43.44 465 VAL A C 1
ATOM 3455 O O . VAL A 1 465 ? 24.783 -24.871 -50.467 1.00 43.44 465 VAL A O 1
ATOM 3458 N N . GLU A 1 466 ? 23.316 -24.273 -52.055 1.00 36.78 466 GLU A N 1
ATOM 3459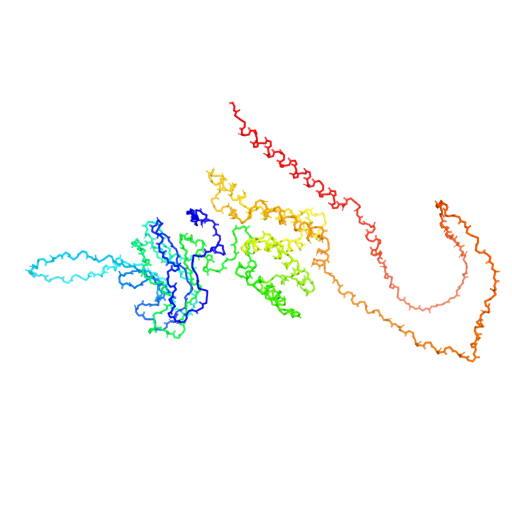 C CA . GLU A 1 466 ? 23.661 -22.844 -52.019 1.00 36.78 466 GLU A CA 1
ATOM 3460 C C . GLU A 1 466 ? 23.062 -22.172 -50.772 1.00 36.78 466 GLU A C 1
ATOM 3462 O O . GLU A 1 466 ? 22.030 -21.495 -50.817 1.00 36.78 466 GLU A O 1
ATOM 3467 N N . ALA A 1 467 ? 23.739 -22.330 -49.636 1.00 44.25 467 ALA A N 1
ATOM 3468 C CA . ALA A 1 467 ? 23.495 -21.522 -48.451 1.00 44.25 467 ALA A CA 1
ATOM 3469 C C . ALA A 1 467 ? 23.897 -20.065 -48.743 1.00 44.25 467 ALA A C 1
ATOM 3471 O O . ALA A 1 467 ? 25.046 -19.665 -48.540 1.00 44.25 467 ALA A O 1
ATOM 3472 N N . LYS A 1 468 ? 22.946 -19.265 -49.245 1.00 41.56 468 LYS A N 1
ATOM 3473 C CA . LYS A 1 468 ? 23.122 -17.822 -49.456 1.00 41.56 468 LYS A CA 1
ATOM 3474 C C . LYS A 1 468 ? 23.481 -17.155 -48.132 1.00 41.56 468 LYS A C 1
ATOM 3476 O O . LYS A 1 468 ? 22.621 -16.923 -47.286 1.00 41.56 468 LYS A O 1
ATOM 3481 N N . ARG A 1 469 ? 24.768 -16.850 -47.973 1.00 45.72 469 ARG A N 1
ATOM 3482 C CA . ARG A 1 469 ? 25.301 -16.087 -46.846 1.00 45.72 469 ARG A CA 1
ATOM 3483 C C . ARG A 1 469 ? 24.588 -14.734 -46.819 1.00 45.72 469 ARG A C 1
ATOM 3485 O O . ARG A 1 469 ? 24.633 -14.009 -47.810 1.00 45.72 469 ARG A O 1
ATOM 3492 N N . GLY A 1 470 ? 23.893 -14.439 -45.721 1.00 53.03 470 GLY A N 1
ATOM 3493 C CA . GLY A 1 470 ? 23.236 -13.146 -45.533 1.00 53.03 470 GLY A CA 1
ATOM 3494 C C . GLY A 1 470 ? 24.243 -11.987 -45.518 1.00 53.03 470 GLY A C 1
ATOM 3495 O O . GLY A 1 470 ? 25.447 -12.240 -45.381 1.00 53.03 470 GLY A O 1
ATOM 3496 N N . PRO A 1 471 ? 23.767 -10.733 -45.647 1.00 52.62 471 PRO A N 1
ATOM 3497 C CA . PRO A 1 471 ? 24.614 -9.557 -45.459 1.00 52.62 471 PRO A CA 1
ATOM 3498 C C . PRO A 1 471 ? 25.282 -9.596 -44.080 1.00 52.62 471 PRO A C 1
ATOM 3500 O O . PRO A 1 471 ? 24.750 -10.196 -43.139 1.00 52.62 471 PRO A O 1
ATOM 3503 N N . SER A 1 472 ? 26.454 -8.975 -43.944 1.00 52.00 472 SER A N 1
ATOM 3504 C CA . SER A 1 472 ? 27.128 -8.943 -42.641 1.00 52.00 472 SER A CA 1
ATOM 3505 C C . SER A 1 472 ? 26.343 -8.113 -41.616 1.00 52.00 472 SER A C 1
ATOM 3507 O O . SER A 1 472 ? 25.473 -7.306 -41.962 1.00 52.00 472 SER A O 1
ATOM 3509 N N . LEU A 1 473 ? 26.674 -8.277 -40.330 1.00 47.38 473 LEU A N 1
ATOM 3510 C CA . LEU A 1 473 ? 26.142 -7.408 -39.278 1.00 47.38 473 LEU A CA 1
ATOM 3511 C C . LEU A 1 473 ? 26.466 -5.933 -39.583 1.00 47.38 473 LEU A C 1
ATOM 3513 O O . LEU A 1 473 ? 25.596 -5.078 -39.453 1.00 47.38 473 LEU A O 1
ATOM 3517 N N . ASP A 1 474 ? 27.672 -5.656 -40.090 1.00 53.84 474 ASP A N 1
ATOM 3518 C CA . ASP A 1 474 ? 28.111 -4.314 -40.489 1.00 53.84 474 ASP A CA 1
ATOM 3519 C C . ASP A 1 474 ? 27.318 -3.762 -41.686 1.00 53.84 474 ASP A C 1
ATOM 3521 O O . ASP A 1 474 ? 26.935 -2.595 -41.678 1.00 53.84 474 ASP A O 1
ATOM 3525 N N . GLU A 1 475 ? 27.015 -4.584 -42.701 1.00 58.19 475 GLU A N 1
ATOM 3526 C CA . GLU A 1 475 ? 26.136 -4.185 -43.815 1.00 58.19 475 GLU A CA 1
ATOM 3527 C C . GLU A 1 475 ? 24.700 -3.923 -43.352 1.00 58.19 475 GLU A C 1
ATOM 3529 O O . GLU A 1 475 ? 24.029 -3.053 -43.905 1.00 58.19 475 GLU A O 1
ATOM 3534 N N . THR A 1 476 ? 24.233 -4.660 -42.344 1.00 58.81 476 THR A N 1
ATOM 3535 C CA . THR A 1 476 ? 22.890 -4.505 -41.771 1.00 58.81 476 THR A CA 1
ATOM 3536 C C . THR A 1 476 ? 22.801 -3.224 -40.935 1.00 58.81 476 THR A C 1
ATOM 3538 O O . THR A 1 476 ? 21.848 -2.460 -41.078 1.00 58.81 476 THR A O 1
ATOM 3541 N N . LEU A 1 477 ? 23.830 -2.928 -40.134 1.00 48.47 477 LEU A N 1
ATOM 3542 C CA . LEU A 1 477 ? 23.971 -1.670 -39.392 1.00 48.47 477 LEU A CA 1
ATOM 3543 C C . LEU A 1 477 ? 24.123 -0.463 -40.334 1.00 48.47 477 LEU A C 1
ATOM 3545 O O . LEU A 1 477 ? 23.516 0.578 -40.097 1.00 48.47 477 LEU A O 1
ATOM 3549 N N . ALA A 1 478 ? 24.860 -0.609 -41.439 1.00 58.22 478 ALA A N 1
ATOM 3550 C CA . ALA A 1 478 ? 25.023 0.433 -42.457 1.00 58.22 478 ALA A CA 1
ATOM 3551 C C . ALA A 1 478 ? 23.752 0.714 -43.290 1.00 58.22 478 ALA A C 1
ATOM 3553 O O . ALA A 1 478 ? 23.725 1.691 -44.038 1.00 58.22 478 ALA A O 1
ATOM 3554 N N . GLN A 1 479 ? 22.712 -0.120 -43.174 1.00 49.12 479 GLN A N 1
ATOM 3555 C CA . GLN A 1 479 ? 21.409 0.056 -43.833 1.00 49.12 479 GLN A CA 1
ATOM 3556 C C . GLN A 1 479 ? 20.321 0.624 -42.902 1.00 49.12 479 GLN A C 1
ATOM 3558 O O . GLN A 1 479 ? 19.181 0.810 -43.336 1.00 49.12 479 GLN A O 1
ATOM 3563 N N . LEU A 1 480 ? 20.648 0.938 -41.643 1.00 45.25 480 LEU A N 1
ATOM 3564 C CA . LEU A 1 480 ? 19.743 1.675 -40.760 1.00 45.25 480 LEU A CA 1
ATOM 3565 C C . LEU A 1 480 ? 19.556 3.123 -41.268 1.00 45.25 480 LEU A C 1
ATOM 3567 O O . LEU A 1 480 ? 20.546 3.779 -41.601 1.00 45.25 480 LEU A O 1
ATOM 3571 N N . PRO A 1 481 ? 18.317 3.656 -41.326 1.00 45.03 481 PRO A N 1
ATOM 3572 C CA . PRO A 1 481 ? 18.082 5.040 -41.732 1.00 45.03 481 PRO A CA 1
ATOM 3573 C C . PRO A 1 481 ? 18.783 6.038 -40.804 1.00 45.03 481 PRO A C 1
ATOM 3575 O O . PRO A 1 481 ? 18.586 6.007 -39.590 1.00 45.03 481 PRO A O 1
ATOM 3578 N N . GLN A 1 482 ? 19.548 6.970 -41.379 1.00 53.16 482 GLN A N 1
ATOM 3579 C CA . GLN A 1 482 ? 20.231 8.031 -40.621 1.00 53.16 482 GLN A CA 1
ATOM 3580 C C . GLN A 1 482 ? 19.265 9.073 -40.022 1.00 53.16 482 GLN A C 1
ATOM 3582 O O . GLN A 1 482 ? 19.670 9.865 -39.177 1.00 53.16 482 GLN A O 1
ATOM 3587 N N . ASP A 1 483 ? 17.988 9.042 -40.414 1.00 45.16 483 ASP A N 1
ATOM 3588 C CA . ASP A 1 483 ? 16.948 9.993 -40.001 1.00 45.16 483 ASP A CA 1
ATOM 3589 C C . ASP A 1 483 ? 16.425 9.777 -38.562 1.00 45.16 483 ASP A C 1
ATOM 3591 O O . ASP A 1 483 ? 15.528 10.492 -38.123 1.00 45.16 483 ASP A O 1
ATOM 3595 N N . LEU A 1 484 ? 16.969 8.808 -37.813 1.00 46.84 484 LEU A N 1
ATOM 3596 C CA . LEU A 1 484 ? 16.617 8.528 -36.413 1.00 46.84 484 LEU A CA 1
ATOM 3597 C C . LEU A 1 484 ? 17.754 8.886 -35.439 1.00 46.84 484 LEU A C 1
ATOM 3599 O O . LEU A 1 484 ? 18.158 8.078 -34.602 1.00 46.84 484 LEU A O 1
ATOM 3603 N N . SER A 1 485 ? 18.251 10.125 -35.513 1.00 55.47 485 SER A N 1
ATOM 3604 C CA . SER A 1 485 ? 18.974 10.717 -34.379 1.00 55.47 485 SER A CA 1
ATOM 3605 C C . SER A 1 485 ? 18.016 10.829 -33.191 1.00 55.47 485 SER A C 1
ATOM 3607 O O . SER A 1 485 ? 16.992 11.515 -33.257 1.00 55.47 485 SER A O 1
ATOM 3609 N N . VAL A 1 486 ? 18.361 10.152 -32.093 1.00 56.09 486 VAL A N 1
ATOM 3610 C CA . VAL A 1 486 ? 17.631 10.251 -30.820 1.00 56.09 486 VAL A CA 1
ATOM 3611 C C . VAL A 1 486 ? 17.642 11.699 -30.324 1.00 56.09 486 VAL A C 1
ATOM 3613 O O . VAL A 1 486 ? 16.628 12.178 -29.824 1.00 56.09 486 VAL A O 1
ATOM 3616 N N . ASP A 1 487 ? 18.743 12.419 -30.552 1.00 61.69 487 ASP A N 1
ATOM 3617 C CA . ASP A 1 487 ? 18.907 13.834 -30.210 1.00 61.69 487 ASP A CA 1
ATOM 3618 C C . ASP A 1 487 ? 17.890 14.717 -30.942 1.00 61.69 487 ASP A C 1
ATOM 3620 O O . ASP A 1 487 ? 17.281 15.578 -30.316 1.00 61.69 487 ASP A O 1
ATOM 3624 N N . ALA A 1 488 ? 17.639 14.476 -32.234 1.00 67.44 488 ALA A N 1
ATOM 3625 C CA . ALA A 1 488 ? 16.682 15.258 -33.020 1.00 67.44 488 ALA A CA 1
ATOM 3626 C C . ALA A 1 488 ? 15.237 15.099 -32.511 1.00 67.44 488 ALA A C 1
ATOM 3628 O O . ALA A 1 488 ? 14.528 16.093 -32.338 1.00 67.44 488 ALA A O 1
ATOM 3629 N N . HIS A 1 489 ? 14.805 13.871 -32.199 1.00 68.25 489 HIS A N 1
ATOM 3630 C CA . HIS A 1 489 ? 13.488 13.645 -31.590 1.00 68.25 489 HIS A CA 1
ATOM 3631 C C . HIS A 1 489 ? 13.419 14.112 -30.128 1.00 68.25 489 HIS A C 1
ATOM 3633 O O . HIS A 1 489 ? 12.361 14.559 -29.684 1.00 68.25 489 HIS A O 1
ATOM 3639 N N . HIS A 1 490 ? 14.522 14.057 -29.376 1.00 69.81 490 HIS A N 1
ATOM 3640 C CA . HIS A 1 490 ? 14.591 14.612 -28.024 1.00 69.81 490 HIS A CA 1
ATOM 3641 C C . HIS A 1 490 ? 14.511 16.148 -28.042 1.00 69.81 490 HIS A C 1
ATOM 3643 O O . HIS A 1 490 ? 13.781 16.734 -27.242 1.00 69.81 490 HIS A O 1
ATOM 3649 N N . GLU A 1 491 ? 15.181 16.807 -28.989 1.00 80.19 491 GLU A N 1
ATOM 3650 C CA . GLU A 1 491 ? 15.124 18.254 -29.208 1.00 80.19 491 GLU A CA 1
ATOM 3651 C C . GLU A 1 491 ? 13.716 18.697 -29.649 1.00 80.19 491 GLU A C 1
ATOM 3653 O O . GLU A 1 491 ? 13.181 19.672 -29.118 1.00 80.19 491 GLU A O 1
ATOM 3658 N N . GLU A 1 492 ? 13.073 17.961 -30.561 1.00 80.25 492 GLU A N 1
ATOM 3659 C CA . GLU A 1 492 ? 11.683 18.201 -30.976 1.00 80.25 492 GLU A CA 1
ATOM 3660 C C . GLU A 1 492 ? 10.696 18.029 -29.807 1.00 80.25 492 GLU A C 1
ATOM 3662 O O . GLU A 1 492 ? 9.880 18.919 -29.547 1.00 80.25 492 GLU A O 1
ATOM 3667 N N . ALA A 1 493 ? 10.800 16.932 -29.049 1.00 70.50 493 ALA A N 1
ATOM 3668 C CA . ALA A 1 493 ? 9.953 16.679 -27.883 1.00 70.50 493 ALA A CA 1
ATOM 3669 C C . ALA A 1 493 ? 10.164 17.718 -26.767 1.00 70.50 493 ALA A C 1
ATOM 3671 O O . ALA A 1 493 ? 9.199 18.121 -26.110 1.00 70.50 493 ALA A O 1
ATOM 3672 N N . THR A 1 494 ? 11.401 18.189 -26.582 1.00 78.44 494 THR A N 1
ATOM 3673 C CA . THR A 1 494 ? 11.745 19.242 -25.615 1.00 78.44 494 THR A CA 1
ATOM 3674 C C . THR A 1 494 ? 11.145 20.582 -26.032 1.00 78.44 494 THR A C 1
ATOM 3676 O O . THR A 1 494 ? 10.447 21.197 -25.229 1.00 78.44 494 THR A O 1
ATOM 3679 N N . LYS A 1 495 ? 11.289 20.990 -27.301 1.00 86.50 495 LYS A N 1
ATOM 3680 C CA . LYS A 1 495 ? 10.649 22.206 -27.843 1.00 86.50 495 LYS A CA 1
ATOM 3681 C C . LYS A 1 495 ? 9.123 22.151 -27.746 1.00 86.50 495 LYS A C 1
ATOM 3683 O O . LYS A 1 495 ? 8.492 23.141 -27.384 1.00 86.50 495 LYS A O 1
ATOM 3688 N N . ALA A 1 496 ? 8.511 20.997 -28.019 1.00 82.44 496 ALA A N 1
ATOM 3689 C CA . ALA A 1 496 ? 7.068 20.814 -27.865 1.00 82.44 496 ALA A CA 1
ATOM 3690 C C . ALA A 1 496 ? 6.618 20.943 -26.396 1.00 82.44 496 ALA A C 1
ATOM 3692 O O . ALA A 1 496 ? 5.585 21.559 -26.113 1.00 82.44 496 ALA A O 1
ATOM 3693 N N . ALA A 1 497 ? 7.396 20.410 -25.448 1.00 74.69 497 ALA A N 1
ATOM 3694 C CA . ALA A 1 497 ? 7.136 20.562 -24.017 1.00 74.69 497 ALA A CA 1
ATOM 3695 C C . ALA A 1 497 ? 7.323 22.015 -23.539 1.00 74.69 497 ALA A C 1
ATOM 3697 O O . ALA A 1 497 ? 6.484 22.515 -22.789 1.00 74.69 497 ALA A O 1
ATOM 3698 N N . GLU A 1 498 ? 8.365 22.700 -24.015 1.00 90.00 498 GLU A N 1
ATOM 3699 C CA . GLU A 1 498 ? 8.650 24.110 -23.739 1.00 90.00 498 GLU A CA 1
ATOM 3700 C C . GLU A 1 498 ? 7.501 25.005 -24.221 1.00 90.00 498 GLU A C 1
ATOM 3702 O O . GLU A 1 498 ? 6.884 25.684 -23.406 1.00 90.00 498 GLU A O 1
ATOM 3707 N N . VAL A 1 499 ? 7.100 24.907 -25.496 1.00 92.12 499 VAL A N 1
ATOM 3708 C CA . VAL A 1 499 ? 5.948 25.643 -26.058 1.00 92.12 499 VAL A CA 1
ATOM 3709 C C . VAL A 1 499 ? 4.652 25.360 -25.289 1.00 92.12 499 VAL A C 1
ATOM 3711 O O . VAL A 1 499 ? 3.838 26.267 -25.098 1.00 92.12 499 VAL A O 1
ATOM 3714 N N . THR A 1 500 ? 4.453 24.132 -24.801 1.00 85.88 500 THR A N 1
ATOM 3715 C CA . THR A 1 500 ? 3.272 23.779 -23.995 1.00 85.88 500 THR A CA 1
ATOM 3716 C C . THR A 1 500 ? 3.296 24.473 -22.629 1.00 85.88 500 THR A C 1
ATOM 3718 O O . THR A 1 500 ? 2.288 25.051 -22.216 1.00 85.88 500 THR A O 1
ATOM 3721 N N . ALA A 1 501 ? 4.441 24.471 -21.941 1.00 80.62 501 ALA A N 1
ATOM 3722 C CA . ALA A 1 501 ? 4.615 25.156 -20.659 1.00 80.62 501 ALA A CA 1
ATOM 3723 C C . ALA A 1 501 ? 4.471 26.680 -20.803 1.00 80.62 501 ALA A C 1
ATOM 3725 O O . ALA A 1 501 ? 3.740 27.311 -20.041 1.00 80.62 501 ALA A O 1
ATOM 3726 N N . ASP A 1 502 ? 5.095 27.253 -21.830 1.00 87.12 502 ASP A N 1
ATOM 3727 C CA . ASP A 1 502 ? 5.071 28.682 -22.146 1.00 87.12 502 ASP A CA 1
ATOM 3728 C C . ASP A 1 502 ? 3.643 29.168 -22.474 1.00 87.12 502 ASP A C 1
ATOM 3730 O O . ASP A 1 502 ? 3.245 30.281 -22.124 1.00 87.12 502 ASP A O 1
ATOM 3734 N N . THR A 1 503 ? 2.831 28.304 -23.095 1.00 90.38 503 THR A N 1
ATOM 3735 C CA . THR A 1 503 ? 1.401 28.550 -23.352 1.00 90.38 503 THR A CA 1
ATOM 3736 C C . THR A 1 503 ? 0.575 28.508 -22.063 1.00 90.38 503 THR A C 1
ATOM 3738 O O . THR A 1 503 ? -0.260 29.388 -21.846 1.00 90.38 503 THR A O 1
ATOM 3741 N N . ALA A 1 504 ? 0.827 27.533 -21.183 1.00 80.94 504 ALA A N 1
ATOM 3742 C CA . ALA A 1 504 ? 0.138 27.415 -19.897 1.00 80.94 504 ALA A CA 1
ATOM 3743 C C . ALA A 1 504 ? 0.437 28.601 -18.959 1.00 80.94 504 ALA A C 1
ATOM 3745 O O . ALA A 1 504 ? -0.481 29.126 -18.330 1.00 80.94 504 ALA A O 1
ATOM 3746 N N . ILE A 1 505 ? 1.690 29.071 -18.922 1.00 85.94 505 ILE A N 1
ATOM 3747 C CA . ILE A 1 505 ? 2.099 30.268 -18.166 1.00 85.94 505 ILE A CA 1
ATOM 3748 C C . ILE A 1 505 ? 1.360 31.506 -18.694 1.00 85.94 505 ILE A C 1
ATOM 3750 O O . ILE A 1 505 ? 0.686 32.192 -17.932 1.00 85.94 505 ILE A O 1
ATOM 3754 N N . LYS A 1 506 ? 1.375 31.743 -20.014 1.00 91.44 506 LYS A N 1
ATOM 3755 C CA . LYS A 1 506 ? 0.674 32.890 -20.628 1.00 91.44 506 LYS A CA 1
ATOM 3756 C C . LYS A 1 506 ? -0.841 32.858 -20.422 1.00 91.44 506 LYS A C 1
ATOM 3758 O O . LYS A 1 506 ? -1.461 33.919 -20.367 1.00 91.44 506 LYS A O 1
ATOM 3763 N N . GLN A 1 507 ? -1.448 31.675 -20.313 1.00 90.00 507 GLN A N 1
ATOM 3764 C CA . GLN A 1 507 ? -2.860 31.557 -19.952 1.00 90.00 507 GLN A CA 1
ATOM 3765 C C . GLN A 1 507 ? -3.096 31.905 -18.474 1.00 90.00 507 GLN A C 1
ATOM 3767 O O . GLN A 1 507 ? -3.977 32.709 -18.181 1.00 90.00 507 GLN A O 1
ATOM 3772 N N . HIS A 1 508 ? -2.289 31.362 -17.562 1.00 90.88 508 HIS A N 1
ATOM 3773 C CA . HIS A 1 508 ? -2.367 31.648 -16.127 1.00 90.88 508 HIS A CA 1
ATOM 3774 C C . HIS A 1 508 ? -2.172 33.143 -15.816 1.00 90.88 508 HIS A C 1
ATOM 3776 O O . HIS A 1 508 ? -2.974 33.742 -15.103 1.00 90.88 508 HIS A O 1
ATOM 3782 N N . ASP A 1 509 ? -1.172 33.784 -16.421 1.00 90.19 509 ASP A N 1
ATOM 3783 C CA . ASP A 1 509 ? -0.897 35.212 -16.218 1.00 90.19 509 ASP A CA 1
ATOM 3784 C C . ASP A 1 509 ? -2.019 36.102 -16.784 1.00 90.19 509 ASP A C 1
ATOM 3786 O O . ASP A 1 509 ? -2.336 37.155 -16.228 1.00 90.19 509 ASP A O 1
ATOM 3790 N N . LYS A 1 510 ? -2.688 35.649 -17.853 1.00 93.25 510 LYS A N 1
ATOM 3791 C CA . LYS A 1 510 ? -3.891 36.293 -18.400 1.00 93.25 510 LYS A CA 1
ATOM 3792 C C . LYS A 1 510 ? -5.113 36.127 -17.487 1.00 93.25 510 LYS A C 1
ATOM 3794 O O . LYS A 1 510 ? -5.954 37.021 -17.461 1.00 93.25 510 LYS A O 1
ATOM 3799 N N . GLU A 1 511 ? -5.219 35.021 -16.754 1.00 89.69 511 GLU A N 1
ATOM 3800 C CA . GLU A 1 511 ? -6.266 34.793 -15.744 1.00 89.69 511 GLU A CA 1
ATOM 3801 C C . GLU A 1 511 ? -6.008 35.583 -14.441 1.00 89.69 511 GLU A C 1
ATOM 3803 O O . GLU A 1 511 ? -6.959 35.908 -13.733 1.00 89.69 511 GLU A O 1
ATOM 3808 N N . LEU A 1 512 ? -4.751 35.952 -14.150 1.00 86.00 512 LEU A N 1
ATOM 3809 C CA . LEU A 1 512 ? -4.371 36.791 -13.001 1.00 86.00 512 LEU A CA 1
ATOM 3810 C C . LEU A 1 512 ? -4.413 38.307 -13.259 1.00 86.00 512 LEU A C 1
ATOM 3812 O O . LEU A 1 512 ? -4.419 39.080 -12.300 1.00 86.00 512 LEU A O 1
ATOM 3816 N N . SER A 1 513 ? -4.431 38.755 -14.516 1.00 83.50 513 SER A N 1
ATOM 3817 C CA . SER A 1 513 ? -4.541 40.183 -14.835 1.00 83.50 513 SER A CA 1
ATOM 3818 C C . SER A 1 513 ? -5.959 40.695 -14.527 1.00 83.50 513 SER A C 1
ATOM 3820 O O . SER A 1 513 ? -6.907 40.228 -15.162 1.00 83.50 513 SER A O 1
ATOM 3822 N N . PRO A 1 514 ? -6.144 41.673 -13.616 1.00 72.94 514 PRO A N 1
ATOM 3823 C CA . PRO A 1 514 ? -7.461 42.256 -13.368 1.00 72.94 514 PRO A CA 1
ATOM 3824 C C . PRO A 1 514 ? -7.990 42.997 -14.607 1.00 72.94 514 PRO A C 1
ATOM 3826 O O . PRO A 1 514 ? -7.205 43.515 -15.408 1.00 72.94 514 PRO A O 1
ATOM 3829 N N . GLN A 1 515 ? -9.322 43.026 -14.745 1.00 59.69 515 GLN A N 1
ATOM 3830 C CA . GLN A 1 515 ? -10.060 43.784 -15.768 1.00 59.69 515 GLN A CA 1
ATOM 3831 C C . GLN A 1 515 ? -10.315 45.232 -15.334 1.00 59.69 515 GLN A C 1
ATOM 3833 O O . GLN A 1 515 ? -10.521 45.443 -14.117 1.00 59.69 515 GLN A O 1
#

Sequence (515 aa):
MNVTGPHTYAVDCPAVFLTPNWAAHSEVADVIDCGDVFDVAPASRAFSLCARVRLPPEGTTEGGYRILSKGELPQGWRFSAGPTVSFAVALPPEPVEAEEAKEDAGEEEFSTQAPLPSGQAVGSTALADGEWHHVAVVVQECGEVSLFVDGCLDSAPVALQVKAAPDQPLLLGPPESAVTAGVGVKDVQACAFVLTPQQIHGLATGSKDLGTGLSLSLMPEQVTEYRRLKAEDSEGGEGGEGSEAARALLTAAGLGDHLGRAFQQEVVLDLFDDLMACAESMCLTARKTAVMVRILEQILEMMHVKSKSAKRLGETSSIYECFQEFKRLLLAHSFAATTSARKLIDRNQIPADSTLALGVFTLSEVRLLTEFLTGALFQQFLLYQCVLVSPQDQVTSMVEVIVPPPTVPPNLATAKKKQKGAKGASEKVGIRDSGTAKRNSLPRLSKQSGQPEAEEAEEAAAIPVEAKRGPSLDETLAQLPQDLSVDAHHEEATKAAEVTADTAIKQHDKELSPQ

Secondary structure (DSSP, 8-state):
--PPPP-TTGGG--GGG---SEEE-S---S-EE-TTS----TTT--EEEEEEEE--SS---TT-EEEEEES-TTSSEEEEESSSEEEEE-PPPPP------------------PPPPTTEEE--S---SSSEEEEEEEE-TTSEEEEEETTEE-S--EE------TTS-EEESS-GGG--TT-EEEEEEEESSPPPHHHHHHHHHT--B-SSS-B-SS-HHHHHHHHHHHHHHHHSTT-THHHHHHHHHHHHTTTTTT-SSHHHHHHHHHHHHHHHHHHHHTT--HHHHHHHHHHHHHHHHHHHSBPSS-SSTTPBPPHHHHHHHHHHHHHHTBHHHHHHHHHHHTTT-S-TTS------B-HHHHHHHHHHHHHHTGGGHHHHIIIIIS-------------PPPPPPP-GGG---------------------------PPPPPP---------------------PPPPHHHHHTTS-TT--HHHHHHHHHHHHHHHHHHHHHHHHHHHS--

Radius of gyration: 38.11 Å; Cα contacts (8 Å, |Δi|>4): 672; chains: 1; bounding box: 130×82×121 Å

Mean predicted aligned error: 13.38 Å

pLDDT: mean 81.33, std 19.1, range [26.41, 98.38]

Nearest PDB structures (foldseek):
  5n0c-assembly2_B  TM=6.702E-01  e=3.157E-07  Clostridium tetani
  3hn1-assembly1_A  TM=5.758E-01  e=6.048E-08  Clostridium tetani
  1d0h-assembly1_A  TM=5.892E-01  e=1.756E-07  Clostridium tetani
  6f0p-assembly1_A  TM=5.643E-01  e=1.404E-06  Clostridium botulinum
  3mpp-assembly1_G  TM=5.386E-01  e=4.584E-07  Clostridium botulinum